Protein AF-A0A7S3AIC4-F1 (afdb_monomer_lite)

pLDDT: mean 80.28, std 20.57, range [30.5, 98.56]

InterPro domains:
  IPR011990 Tetratricopeptide-like helical domain superfamily [SSF48452] (26-297)
  IPR019734 Tetratricopeptide repeat [SM00028] (20-53)
  IPR019734 Tetratricopeptide repeat [SM00028] (268-301)

Radius of gyration: 34.9 Å; chains: 1; bounding box: 96×59×117 Å

Sequence (376 aa):
AAAARVQAIQRGRLVRAEAYEFLSKRGREANAAGNYREAYSCFRRCHDLQGKIEMRISAANMLFKLDEILAAALDYHAILSEETGLSDKAKEVVTRKLDEAKTQLSQQDLESFTGLTTTEGEAGEEDDESSDVEEMSFLAARVAAGSFSSLPAAKMESEESVESVADTVVTVLLEKAAVAAESGEADVQSAPDLQTDLDLESNLEEEAATRLQALQRGRKSRLGVDELKYQMADYYAKLQEGHTADEDGLFEAAYQAFAQAFIVSERREARALMANMLLKLQRYTEAVEIYEILISAPGKLSDESLAMVQQNLAEAQARKAQAEYDAATINSLTTTTKQDMSHKSGFELGLDSFKDLLCCASNRNTEKRYTNPALV

Organism: NCBI:txid156174

Structure (mmCIF, N/CA/C/O backbone):
data_AF-A0A7S3AIC4-F1
#
_entry.id   AF-A0A7S3AIC4-F1
#
loop_
_atom_site.group_PDB
_atom_site.id
_atom_site.type_symbol
_atom_site.label_atom_id
_atom_site.label_alt_id
_atom_site.label_comp_id
_atom_site.label_asym_id
_atom_site.label_entity_id
_atom_site.label_seq_id
_atom_site.pdbx_PDB_ins_code
_atom_site.Cartn_x
_atom_site.Cartn_y
_atom_site.Cartn_z
_atom_site.occupancy
_atom_site.B_iso_or_equiv
_atom_site.auth_seq_id
_atom_site.auth_comp_id
_atom_site.auth_asym_id
_atom_site.auth_atom_id
_atom_site.pdbx_PDB_model_num
ATOM 1 N N . ALA A 1 1 ? 23.030 25.504 26.333 1.00 89.12 1 ALA A N 1
ATOM 2 C CA . ALA A 1 1 ? 22.041 25.137 25.292 1.00 89.12 1 ALA A CA 1
ATOM 3 C C . ALA A 1 1 ? 22.572 24.084 24.307 1.00 89.12 1 ALA A C 1
ATOM 5 O O . ALA A 1 1 ? 22.016 22.994 24.268 1.00 89.12 1 ALA A O 1
ATOM 6 N N . ALA A 1 2 ? 23.655 24.343 23.558 1.00 90.06 2 ALA A N 1
ATOM 7 C CA . ALA A 1 2 ? 24.176 23.399 22.553 1.00 90.06 2 ALA A CA 1
ATOM 8 C C . ALA A 1 2 ? 24.540 22.008 23.119 1.00 90.06 2 ALA A C 1
ATOM 10 O O . ALA A 1 2 ? 24.088 20.999 22.587 1.00 90.06 2 ALA A O 1
ATOM 11 N N . ALA A 1 3 ? 25.261 21.945 24.246 1.00 92.94 3 ALA A N 1
ATOM 12 C CA . ALA A 1 3 ? 25.607 20.677 24.902 1.00 92.94 3 ALA A CA 1
ATOM 13 C C . ALA A 1 3 ? 24.371 19.855 25.321 1.00 92.94 3 ALA A C 1
ATOM 15 O O . ALA A 1 3 ? 24.336 18.645 25.119 1.00 92.94 3 ALA A O 1
ATOM 16 N N . ALA A 1 4 ? 23.321 20.515 25.825 1.00 91.81 4 ALA A N 1
ATOM 17 C CA . ALA A 1 4 ? 22.063 19.856 26.182 1.00 91.81 4 ALA A CA 1
ATOM 18 C C . ALA A 1 4 ? 21.346 19.279 24.948 1.00 91.81 4 ALA A C 1
ATOM 20 O O . ALA A 1 4 ? 20.820 18.170 25.003 1.00 91.81 4 ALA A O 1
ATOM 21 N N . ARG A 1 5 ? 21.383 19.984 23.805 1.00 93.00 5 ARG A N 1
ATOM 22 C CA . ARG A 1 5 ? 20.830 19.486 22.534 1.00 93.00 5 ARG A CA 1
ATOM 23 C C . ARG A 1 5 ? 21.586 18.252 22.034 1.00 93.00 5 ARG A C 1
ATOM 25 O O . ARG A 1 5 ? 20.955 17.289 21.612 1.00 93.00 5 ARG A O 1
ATOM 32 N N . VAL A 1 6 ? 22.918 18.252 22.124 1.00 93.81 6 VAL A N 1
ATOM 33 C CA . VAL A 1 6 ? 23.745 17.088 21.761 1.00 93.81 6 VAL A CA 1
ATOM 34 C C . VAL A 1 6 ? 23.432 15.890 22.662 1.00 93.81 6 VAL A C 1
ATOM 36 O O . VAL A 1 6 ? 23.192 14.798 22.150 1.00 93.81 6 VAL A O 1
ATOM 39 N N . GLN A 1 7 ? 23.345 16.092 23.981 1.00 93.94 7 GLN A N 1
ATOM 40 C CA . GLN A 1 7 ? 22.981 15.029 24.925 1.00 93.94 7 GLN A CA 1
ATOM 41 C C . GLN A 1 7 ? 21.574 14.468 24.665 1.00 93.94 7 GLN A C 1
ATOM 43 O O . GLN A 1 7 ? 21.384 13.254 24.710 1.00 93.94 7 GLN A O 1
ATOM 48 N N . ALA A 1 8 ? 20.592 15.317 24.347 1.00 88.56 8 ALA A N 1
ATOM 49 C CA . ALA A 1 8 ? 19.241 14.871 24.003 1.00 88.56 8 ALA A CA 1
ATOM 50 C C . ALA A 1 8 ? 19.223 14.016 22.724 1.00 88.56 8 ALA A C 1
ATOM 52 O O . ALA A 1 8 ? 18.592 12.960 22.696 1.00 88.56 8 ALA A O 1
ATOM 53 N N . ILE A 1 9 ? 19.972 14.417 21.690 1.00 89.69 9 ILE A N 1
ATOM 54 C CA . ILE A 1 9 ? 20.117 13.638 20.450 1.00 89.69 9 ILE A CA 1
ATOM 55 C C . ILE A 1 9 ? 20.783 12.285 20.731 1.00 89.69 9 ILE A C 1
ATOM 57 O O . ILE A 1 9 ? 20.331 11.264 20.215 1.00 89.69 9 ILE A O 1
ATOM 61 N N . GLN A 1 10 ? 21.830 12.255 21.560 1.00 93.56 10 GLN A N 1
ATOM 62 C CA . GLN A 1 10 ? 22.513 11.015 21.944 1.00 93.56 10 GLN A CA 1
ATOM 63 C C . GLN A 1 10 ? 21.587 10.067 22.713 1.00 93.56 10 GLN A C 1
ATOM 65 O O . GLN A 1 10 ? 21.507 8.891 22.365 1.00 93.56 10 GLN A O 1
ATOM 70 N N . ARG A 1 11 ? 20.819 10.576 23.686 1.00 90.88 11 ARG A N 1
ATOM 71 C CA . ARG A 1 11 ? 19.808 9.780 24.403 1.00 90.88 11 ARG A CA 1
ATOM 72 C C . ARG A 1 11 ? 18.742 9.236 23.455 1.00 90.88 11 ARG A C 1
ATOM 74 O O . ARG A 1 11 ? 18.440 8.052 23.502 1.00 90.88 11 ARG A O 1
ATOM 81 N N . GLY A 1 12 ? 18.236 10.060 22.537 1.00 89.69 12 GLY A N 1
ATOM 82 C CA . GLY A 1 12 ? 17.269 9.618 21.530 1.00 89.69 12 GLY A CA 1
ATOM 83 C C . GLY A 1 12 ? 17.826 8.581 20.545 1.00 89.69 12 GLY A C 1
ATOM 84 O O . GLY A 1 12 ? 17.067 7.794 19.985 1.00 89.69 12 GLY A O 1
ATOM 85 N N . ARG A 1 13 ? 19.144 8.551 20.308 1.00 90.75 13 ARG A N 1
ATOM 86 C CA . ARG A 1 13 ? 19.796 7.476 19.540 1.00 90.75 13 ARG A CA 1
ATOM 87 C C . ARG A 1 13 ? 19.901 6.186 20.351 1.00 90.75 13 ARG A C 1
ATOM 89 O O . ARG A 1 13 ? 19.590 5.133 19.808 1.00 90.75 13 ARG A O 1
ATOM 96 N N . LEU A 1 14 ? 20.280 6.279 21.626 1.00 92.44 14 LEU A N 1
ATOM 97 C CA . LEU A 1 14 ? 20.392 5.122 22.517 1.00 92.44 14 LEU A CA 1
ATOM 98 C C . LEU A 1 14 ? 19.039 4.418 22.696 1.00 92.44 14 LEU A C 1
ATOM 100 O O . LEU A 1 14 ? 18.939 3.225 22.440 1.00 92.44 14 LEU A O 1
ATOM 104 N N . VAL A 1 15 ? 17.981 5.177 22.997 1.00 91.81 15 VAL A N 1
ATOM 105 C CA . VAL A 1 15 ? 16.621 4.631 23.164 1.00 91.81 15 VAL A CA 1
ATOM 106 C C . VAL A 1 15 ? 16.133 3.934 21.889 1.00 91.81 15 VAL A C 1
ATOM 108 O O . VAL A 1 15 ? 15.524 2.871 21.957 1.00 91.81 15 VAL A O 1
ATOM 111 N N . ARG A 1 16 ? 16.430 4.490 20.705 1.00 91.31 16 ARG A N 1
ATOM 112 C CA . ARG A 1 16 ? 16.086 3.843 19.427 1.00 91.31 16 ARG A CA 1
ATOM 113 C C . ARG A 1 16 ? 16.875 2.558 19.181 1.00 91.31 16 ARG A C 1
ATOM 115 O O . ARG A 1 16 ? 16.323 1.623 18.607 1.00 91.31 16 ARG A O 1
ATOM 122 N N . ALA A 1 17 ? 18.140 2.504 19.593 1.00 94.38 17 ALA A N 1
ATOM 123 C CA . ALA A 1 17 ? 18.955 1.298 19.481 1.00 94.38 17 ALA A CA 1
ATOM 124 C C . ALA A 1 17 ? 18.434 0.183 20.403 1.00 94.38 17 ALA A C 1
ATOM 126 O O . ALA A 1 17 ? 18.205 -0.928 19.932 1.00 94.38 17 ALA A O 1
ATOM 127 N N . GLU A 1 18 ? 18.147 0.501 21.666 1.00 94.62 18 GLU A N 1
ATOM 128 C CA . GLU A 1 18 ? 17.574 -0.444 22.635 1.00 94.62 18 GLU A CA 1
ATOM 129 C C . GLU A 1 18 ? 16.197 -0.958 22.183 1.00 94.62 18 GLU A C 1
ATOM 131 O O . GLU A 1 18 ? 15.936 -2.162 22.207 1.00 94.62 18 GLU A O 1
ATOM 136 N N . ALA A 1 19 ? 15.329 -0.064 21.688 1.00 92.69 19 ALA A N 1
ATOM 137 C CA . ALA A 1 19 ? 14.025 -0.442 21.143 1.00 92.69 19 ALA A CA 1
ATOM 138 C C . ALA A 1 19 ? 14.154 -1.370 19.926 1.00 92.69 19 ALA A C 1
ATOM 140 O O . ALA A 1 19 ? 13.415 -2.349 19.816 1.00 92.69 19 ALA A O 1
ATOM 141 N N . TYR A 1 20 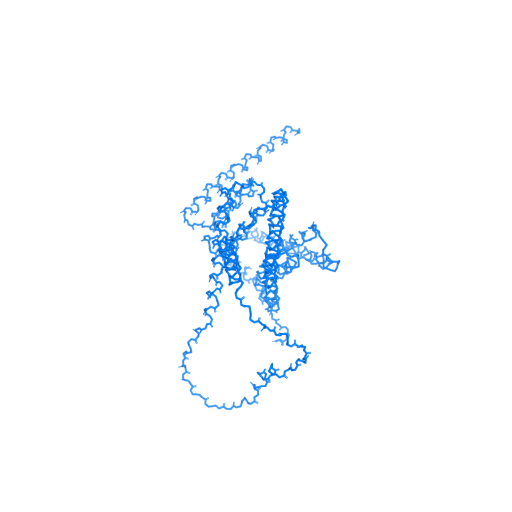? 15.106 -1.093 19.029 1.00 97.12 20 TYR A N 1
ATOM 142 C CA . TYR A 1 20 ? 15.377 -1.948 17.877 1.00 97.12 20 TYR A CA 1
ATOM 143 C C . TYR A 1 20 ? 15.837 -3.347 18.301 1.00 97.12 20 TYR A C 1
ATOM 145 O O . TYR A 1 20 ? 15.330 -4.333 17.770 1.00 97.12 20 TYR A O 1
ATOM 153 N N . GLU A 1 21 ? 16.771 -3.456 19.250 1.00 97.38 21 GLU A N 1
ATOM 154 C CA . GLU A 1 21 ? 17.259 -4.755 19.728 1.00 97.38 21 GLU A CA 1
ATOM 155 C C . GLU A 1 21 ? 16.144 -5.574 20.379 1.00 97.38 21 GLU A C 1
ATOM 157 O O . GLU A 1 21 ? 15.979 -6.756 20.061 1.00 97.38 21 GLU A O 1
ATOM 162 N N . PHE A 1 22 ? 15.335 -4.933 21.227 1.00 97.19 22 PHE A N 1
ATOM 163 C CA . PHE A 1 22 ? 14.181 -5.561 21.861 1.00 97.19 22 PHE A CA 1
ATOM 164 C C . PHE A 1 22 ? 13.174 -6.083 20.826 1.00 97.19 22 PHE A C 1
ATOM 166 O O . PHE A 1 22 ? 12.808 -7.259 20.859 1.00 97.19 22 PHE A O 1
ATOM 173 N N . LEU A 1 23 ? 12.762 -5.237 19.875 1.00 96.81 23 LEU A N 1
ATOM 174 C CA . LEU A 1 23 ? 11.803 -5.609 18.830 1.00 96.81 23 LEU A CA 1
ATOM 175 C C . LEU A 1 23 ? 12.365 -6.681 17.891 1.00 96.81 23 LEU A C 1
ATOM 177 O O . LEU A 1 23 ? 11.653 -7.618 17.541 1.00 96.81 23 LEU A O 1
ATOM 181 N N . SER A 1 24 ? 13.645 -6.604 17.525 1.00 98.25 24 SER A N 1
ATOM 182 C CA . SER A 1 24 ? 14.289 -7.588 16.647 1.00 98.25 24 SER A CA 1
ATOM 183 C C . SER A 1 24 ? 14.403 -8.958 17.319 1.00 98.25 24 SER A C 1
ATOM 185 O O . SER A 1 24 ? 14.234 -9.995 16.672 1.00 98.25 24 SER A O 1
ATOM 187 N N . LYS A 1 25 ? 14.682 -8.991 18.628 1.00 98.19 25 LYS A N 1
ATOM 188 C CA . LYS A 1 25 ? 14.662 -10.227 19.417 1.00 98.19 25 LYS A CA 1
ATOM 189 C C . LYS A 1 25 ? 13.246 -10.804 19.485 1.00 98.19 25 LYS A C 1
ATOM 191 O O . LYS A 1 25 ? 13.051 -11.947 19.081 1.00 98.19 25 LYS A O 1
ATOM 196 N N . ARG A 1 26 ? 12.263 -9.992 19.887 1.00 97.25 26 ARG A N 1
ATOM 197 C CA . ARG A 1 26 ? 10.857 -10.406 19.997 1.00 97.25 26 ARG A CA 1
ATOM 198 C C . ARG A 1 26 ? 10.279 -10.885 18.664 1.00 97.25 26 ARG A C 1
ATOM 200 O O . ARG A 1 26 ? 9.614 -11.909 18.629 1.00 97.25 26 ARG A O 1
ATOM 207 N N . GLY A 1 27 ? 10.575 -10.200 17.558 1.00 97.88 27 GLY A N 1
ATOM 208 C CA . GLY A 1 27 ? 10.126 -10.599 16.222 1.00 97.88 27 GLY A CA 1
ATOM 209 C C . GLY A 1 27 ? 10.683 -11.957 15.790 1.00 97.88 27 GLY A C 1
ATOM 210 O O . GLY A 1 27 ? 9.964 -12.766 15.205 1.00 97.88 27 GLY A O 1
ATOM 211 N N . ARG A 1 28 ? 11.944 -12.256 16.133 1.00 98.50 28 ARG A N 1
ATOM 212 C CA . ARG A 1 28 ? 12.546 -13.578 15.892 1.00 98.50 28 ARG A CA 1
ATOM 213 C C . ARG A 1 28 ? 11.916 -14.668 16.756 1.00 98.50 28 ARG A C 1
ATOM 215 O O . ARG A 1 28 ? 11.631 -15.740 16.231 1.00 98.50 28 ARG A O 1
ATOM 222 N N . GLU A 1 29 ? 11.670 -14.390 18.034 1.00 98.12 29 GLU A N 1
ATOM 223 C CA . GLU A 1 29 ? 10.983 -15.312 18.951 1.00 98.12 29 GLU A CA 1
ATOM 224 C C . GLU A 1 29 ? 9.546 -15.597 18.484 1.00 98.12 29 GLU A C 1
ATOM 226 O O . GLU A 1 29 ? 9.154 -16.758 18.390 1.00 98.12 29 GLU A O 1
ATOM 231 N N . ALA A 1 30 ? 8.795 -14.565 18.088 1.00 97.75 30 ALA A N 1
ATOM 232 C CA . ALA A 1 30 ? 7.443 -14.700 17.550 1.00 97.75 30 ALA A CA 1
ATOM 233 C C . ALA A 1 30 ? 7.412 -15.515 16.244 1.00 97.75 30 ALA A C 1
ATOM 235 O O . ALA A 1 30 ? 6.584 -16.412 16.101 1.00 97.75 30 ALA A O 1
ATOM 236 N N . ASN A 1 31 ? 8.348 -15.272 15.316 1.00 98.31 31 ASN A N 1
ATOM 237 C CA . ASN A 1 31 ? 8.464 -16.050 14.076 1.00 98.31 31 ASN A CA 1
ATOM 238 C C . ASN A 1 31 ? 8.792 -17.526 14.362 1.00 98.31 31 ASN A C 1
ATOM 240 O O . ASN A 1 31 ? 8.223 -18.413 13.729 1.00 98.31 31 ASN A O 1
ATOM 244 N N . ALA A 1 32 ? 9.676 -17.797 15.329 1.00 98.19 32 ALA A N 1
ATOM 245 C CA . ALA A 1 32 ? 9.999 -19.160 15.752 1.00 98.19 32 ALA A CA 1
ATOM 246 C C . ALA A 1 32 ? 8.800 -19.871 16.405 1.00 98.19 32 ALA A C 1
ATOM 248 O O . ALA A 1 32 ? 8.635 -21.072 16.222 1.00 98.19 32 ALA A O 1
ATOM 249 N N . ALA A 1 33 ? 7.945 -19.129 17.112 1.00 97.69 33 ALA A N 1
ATOM 250 C CA . ALA A 1 33 ? 6.714 -19.637 17.714 1.00 97.69 33 ALA A CA 1
ATOM 251 C C . ALA A 1 33 ? 5.539 -19.776 16.723 1.00 97.69 33 ALA A C 1
ATOM 253 O O . ALA A 1 33 ? 4.453 -20.180 17.127 1.00 97.69 33 ALA A O 1
ATOM 254 N N . GLY A 1 34 ? 5.718 -19.415 15.447 1.00 96.81 34 GLY A N 1
ATOM 255 C CA . GLY A 1 34 ? 4.641 -19.414 14.451 1.00 96.81 34 GLY A CA 1
ATOM 256 C C . GLY A 1 34 ? 3.663 -18.238 14.569 1.00 96.81 34 GLY A C 1
ATOM 257 O O . GLY A 1 34 ? 2.692 -18.175 13.823 1.00 96.81 34 GLY A O 1
ATOM 258 N N . ASN A 1 35 ? 3.913 -17.271 15.460 1.00 97.62 35 ASN A N 1
ATOM 259 C CA . ASN A 1 35 ? 3.094 -16.066 15.584 1.00 97.62 35 ASN A CA 1
ATOM 260 C C . ASN A 1 35 ? 3.510 -15.016 14.537 1.00 97.62 35 ASN A C 1
ATOM 262 O O . ASN A 1 35 ? 4.149 -14.004 14.845 1.00 97.62 35 ASN A O 1
ATOM 266 N N . TYR A 1 36 ? 3.176 -15.277 13.271 1.00 97.69 36 TYR A N 1
ATOM 267 C CA . TYR A 1 36 ? 3.640 -14.470 12.138 1.00 97.69 36 TYR A CA 1
ATOM 268 C C . TYR A 1 36 ? 3.109 -13.032 12.154 1.00 97.69 36 TYR A C 1
ATOM 270 O O . TYR A 1 36 ? 3.831 -12.120 11.758 1.00 97.69 36 TYR A O 1
ATOM 278 N N . ARG A 1 37 ? 1.908 -12.788 12.693 1.00 96.00 37 ARG A N 1
ATOM 279 C CA . ARG A 1 37 ? 1.340 -11.432 12.802 1.00 96.00 37 ARG A CA 1
ATOM 280 C C . ARG A 1 37 ? 2.100 -10.564 13.806 1.00 96.00 37 ARG A C 1
ATOM 282 O O . ARG A 1 37 ? 2.398 -9.402 13.524 1.00 96.00 37 ARG A O 1
ATOM 289 N N . GLU A 1 38 ? 2.483 -11.124 14.952 1.00 96.19 38 GLU A N 1
ATOM 290 C CA . GLU A 1 38 ? 3.342 -10.418 15.909 1.00 96.19 38 GLU A CA 1
ATOM 291 C C . GLU A 1 38 ? 4.755 -10.206 15.351 1.00 96.19 38 GLU A C 1
ATOM 293 O O . GLU A 1 38 ? 5.320 -9.115 15.488 1.00 96.19 38 GLU A O 1
ATOM 298 N N . ALA A 1 39 ? 5.309 -11.219 14.679 1.00 98.25 39 ALA A N 1
ATOM 299 C CA . ALA A 1 39 ? 6.606 -11.116 14.023 1.00 98.25 39 ALA A CA 1
ATOM 300 C C . ALA A 1 39 ? 6.618 -10.004 12.961 1.00 98.25 39 ALA A C 1
ATOM 302 O O . ALA A 1 39 ? 7.526 -9.171 12.969 1.00 98.25 39 ALA A O 1
ATOM 303 N N . TYR A 1 40 ? 5.581 -9.935 12.118 1.00 97.81 40 TYR A N 1
ATOM 304 C CA . TYR A 1 40 ? 5.374 -8.871 11.135 1.00 97.81 40 TYR A CA 1
ATOM 305 C C . TYR A 1 40 ? 5.412 -7.491 11.798 1.00 97.81 40 TYR A C 1
ATOM 307 O O . TYR A 1 40 ? 6.236 -6.649 11.434 1.00 97.81 40 TYR A O 1
ATOM 315 N N . SER A 1 41 ? 4.591 -7.280 12.836 1.00 95.12 41 SER A N 1
ATOM 316 C CA . SER A 1 41 ? 4.543 -5.998 13.548 1.00 95.12 41 SER A CA 1
ATOM 317 C C . SER A 1 41 ? 5.892 -5.618 14.163 1.00 95.12 41 SER A C 1
ATOM 319 O O . SER A 1 41 ? 6.228 -4.432 14.201 1.00 95.12 41 SER A O 1
ATOM 321 N N . CYS A 1 42 ? 6.654 -6.584 14.681 1.00 97.62 42 CYS A N 1
ATOM 322 C CA . CYS A 1 42 ? 7.970 -6.319 15.256 1.00 97.62 42 CYS A CA 1
ATOM 323 C C . CYS A 1 42 ? 8.979 -5.920 14.174 1.00 97.62 42 CYS A C 1
ATOM 325 O O . CYS A 1 42 ? 9.659 -4.904 14.321 1.00 97.62 42 CYS A O 1
ATOM 327 N N . PHE A 1 43 ? 9.052 -6.676 13.074 1.00 98.44 43 PHE A N 1
ATOM 328 C CA . PHE A 1 43 ? 9.987 -6.402 11.984 1.00 98.44 43 PHE A CA 1
ATOM 329 C C . PHE A 1 43 ? 9.676 -5.094 11.258 1.00 98.44 43 PHE A C 1
ATOM 331 O O . PHE A 1 43 ? 10.603 -4.329 10.985 1.00 98.44 43 PHE A O 1
ATOM 338 N N . ARG A 1 44 ? 8.396 -4.773 11.037 1.00 97.62 44 ARG A N 1
ATOM 339 C CA . ARG A 1 44 ? 8.006 -3.491 10.439 1.00 97.62 44 ARG A CA 1
ATOM 340 C C . ARG A 1 44 ? 8.464 -2.312 11.300 1.00 97.62 44 ARG A C 1
ATOM 342 O O . ARG A 1 44 ? 9.152 -1.429 10.805 1.00 97.62 44 ARG A O 1
ATOM 349 N N . ARG A 1 45 ? 8.227 -2.362 12.616 1.00 96.06 45 ARG A N 1
ATOM 350 C CA . ARG A 1 45 ? 8.712 -1.322 13.543 1.00 96.06 45 ARG A CA 1
ATOM 351 C C . ARG A 1 45 ? 10.239 -1.242 13.600 1.00 96.06 45 ARG A C 1
ATOM 353 O O . ARG A 1 45 ? 10.786 -0.151 13.726 1.00 96.06 45 ARG A O 1
ATOM 360 N N . CYS A 1 46 ? 10.950 -2.369 13.509 1.00 97.94 46 CYS A N 1
ATOM 361 C CA . CYS A 1 46 ? 12.412 -2.361 13.401 1.00 97.94 46 CYS A CA 1
ATOM 362 C C . CYS A 1 46 ? 12.888 -1.625 12.142 1.00 97.94 46 CYS A C 1
ATOM 364 O O . CYS A 1 46 ? 13.854 -0.861 12.223 1.00 97.94 46 CYS A O 1
ATOM 366 N N . HIS A 1 47 ? 12.220 -1.845 11.005 1.00 96.56 47 HIS A N 1
ATOM 367 C CA . HIS A 1 47 ? 12.482 -1.106 9.776 1.00 96.56 47 HIS A CA 1
ATOM 368 C C . HIS A 1 47 ? 12.206 0.390 9.971 1.00 96.56 47 HIS A C 1
ATOM 370 O O . HIS A 1 47 ? 13.099 1.190 9.730 1.00 96.56 47 HIS A O 1
ATOM 376 N N . ASP A 1 48 ? 11.057 0.777 10.525 1.00 94.38 48 ASP A N 1
ATOM 377 C CA . ASP A 1 48 ? 10.712 2.193 10.726 1.00 94.38 48 ASP A CA 1
ATOM 378 C C . ASP A 1 48 ? 11.699 2.924 11.663 1.00 94.38 48 ASP A C 1
ATOM 380 O O . ASP A 1 48 ? 11.959 4.118 11.517 1.00 94.38 48 ASP A O 1
ATOM 384 N N . LEU A 1 49 ? 12.298 2.208 12.624 1.00 94.25 49 LEU A N 1
ATOM 385 C CA . LEU A 1 49 ? 13.269 2.774 13.566 1.00 94.25 49 LEU A CA 1
ATOM 386 C C . LEU A 1 49 ? 14.664 3.011 12.971 1.00 94.25 49 LEU A C 1
ATOM 388 O O . LEU A 1 49 ? 15.338 3.959 13.389 1.00 94.25 49 LEU A O 1
ATOM 392 N N . GLN A 1 50 ? 15.135 2.130 12.081 1.00 95.75 50 GLN A N 1
ATOM 393 C CA . GLN A 1 50 ? 16.528 2.134 11.600 1.00 95.75 50 GLN A CA 1
ATOM 394 C C . GLN A 1 50 ? 16.690 2.206 10.077 1.00 95.75 50 GLN A C 1
ATOM 396 O O . GLN A 1 50 ? 17.817 2.381 9.620 1.00 95.75 50 GLN A O 1
ATOM 401 N N . GLY A 1 51 ? 15.618 2.063 9.300 1.00 94.38 51 GLY A N 1
ATOM 402 C CA . GLY A 1 51 ? 15.654 1.981 7.837 1.00 94.38 51 GLY A CA 1
ATOM 403 C C . GLY A 1 51 ? 16.436 0.774 7.313 1.00 94.38 51 GLY A C 1
ATOM 404 O O . GLY A 1 51 ? 17.052 0.853 6.258 1.00 94.38 51 GLY A O 1
ATOM 405 N N . LYS A 1 52 ? 16.509 -0.321 8.086 1.00 95.19 52 LYS A N 1
ATOM 406 C CA . LYS A 1 52 ? 17.258 -1.523 7.693 1.00 95.19 52 LYS A CA 1
ATOM 407 C C . LYS A 1 52 ? 16.415 -2.432 6.817 1.00 95.19 52 LYS A C 1
ATOM 409 O O . LYS A 1 52 ? 15.436 -3.011 7.301 1.00 95.19 52 LYS A O 1
ATOM 414 N N . ILE A 1 53 ? 16.845 -2.615 5.575 1.00 95.69 53 ILE A N 1
ATOM 415 C CA . ILE A 1 53 ? 16.102 -3.373 4.571 1.00 95.69 53 ILE A CA 1
ATOM 416 C C . ILE A 1 53 ? 15.843 -4.824 4.956 1.00 95.69 53 ILE A C 1
ATOM 418 O O . ILE A 1 53 ? 14.783 -5.375 4.673 1.00 95.69 53 ILE A O 1
ATOM 422 N N . GLU A 1 54 ? 16.764 -5.449 5.687 1.00 96.31 54 GLU A N 1
ATOM 423 C CA . GLU A 1 54 ? 16.630 -6.841 6.108 1.00 96.31 54 GLU A CA 1
ATOM 424 C C . GLU A 1 54 ? 15.402 -7.042 7.005 1.00 96.31 54 GLU A C 1
ATOM 426 O O . GLU A 1 54 ? 14.786 -8.112 7.000 1.00 96.31 54 GLU A O 1
ATOM 431 N N . MET A 1 55 ? 15.019 -6.008 7.761 1.00 97.62 55 MET A N 1
ATOM 432 C CA . MET A 1 55 ? 13.816 -6.032 8.588 1.00 97.62 55 MET A CA 1
ATOM 433 C C . MET A 1 55 ? 12.551 -5.896 7.736 1.00 97.62 55 MET A C 1
ATOM 435 O O . MET A 1 55 ? 11.577 -6.589 8.010 1.00 97.62 55 MET A O 1
ATOM 439 N N . ARG A 1 56 ? 12.573 -5.091 6.665 1.00 97.44 56 ARG A N 1
ATOM 440 C CA . ARG A 1 56 ? 11.448 -4.981 5.723 1.00 97.44 56 ARG A CA 1
ATOM 441 C C . ARG A 1 56 ? 11.230 -6.282 4.954 1.00 97.44 56 ARG A C 1
ATOM 443 O O . ARG A 1 56 ? 10.118 -6.792 4.940 1.00 97.44 56 ARG A O 1
ATOM 450 N N . ILE A 1 57 ? 12.304 -6.899 4.450 1.00 97.62 57 ILE A N 1
ATOM 451 C CA . ILE A 1 57 ? 12.254 -8.235 3.827 1.00 97.62 57 ILE A CA 1
ATOM 452 C C . ILE A 1 57 ? 11.679 -9.265 4.812 1.00 97.62 57 ILE A C 1
ATOM 454 O O . ILE A 1 57 ? 10.848 -10.096 4.446 1.00 97.62 57 ILE A O 1
ATOM 458 N N . SER A 1 58 ? 12.101 -9.213 6.080 1.00 98.19 58 SER A N 1
ATOM 459 C CA . SER A 1 58 ? 11.579 -10.111 7.117 1.00 98.19 58 SER A CA 1
ATOM 460 C C . SER A 1 58 ? 10.091 -9.883 7.392 1.00 98.19 58 SER A C 1
ATOM 462 O O . SER A 1 58 ? 9.375 -10.859 7.590 1.00 98.19 58 SER A O 1
ATOM 464 N N . ALA A 1 59 ? 9.617 -8.633 7.372 1.00 98.25 59 ALA A N 1
ATOM 465 C CA . ALA A 1 59 ? 8.200 -8.301 7.502 1.00 98.25 59 ALA A CA 1
ATOM 466 C C . ALA A 1 59 ? 7.387 -8.834 6.307 1.00 98.25 59 ALA A C 1
ATOM 468 O O . ALA A 1 59 ? 6.426 -9.568 6.524 1.00 98.25 59 ALA A O 1
ATOM 469 N N . ALA A 1 60 ? 7.826 -8.584 5.071 1.00 98.12 60 ALA A N 1
ATOM 470 C CA . ALA A 1 60 ? 7.186 -9.110 3.861 1.00 98.12 60 ALA A CA 1
ATOM 471 C C . ALA A 1 60 ? 7.088 -10.649 3.875 1.00 98.12 60 ALA A C 1
ATOM 473 O O . ALA A 1 60 ? 6.040 -11.224 3.587 1.00 98.12 60 ALA A O 1
ATOM 474 N N . ASN A 1 61 ? 8.141 -11.333 4.339 1.00 98.44 61 ASN A N 1
ATOM 475 C CA . ASN A 1 61 ? 8.114 -12.785 4.533 1.00 98.44 61 ASN A CA 1
ATOM 476 C C . ASN A 1 61 ? 7.057 -13.245 5.550 1.00 98.44 61 ASN A C 1
ATOM 478 O O . ASN A 1 61 ? 6.584 -14.374 5.450 1.00 98.44 61 ASN A O 1
ATOM 482 N N . MET A 1 62 ? 6.721 -12.437 6.561 1.00 98.56 62 MET A N 1
ATOM 483 C CA . MET A 1 62 ? 5.667 -12.794 7.517 1.00 98.56 62 MET A CA 1
ATOM 484 C C . MET A 1 62 ? 4.274 -12.632 6.908 1.00 98.56 62 MET A C 1
ATOM 486 O O . MET A 1 62 ? 3.432 -13.478 7.184 1.00 98.56 62 MET A O 1
ATOM 490 N N . LEU A 1 63 ? 4.053 -11.624 6.054 1.00 97.81 63 LEU A N 1
ATOM 491 C CA . LEU A 1 63 ? 2.809 -11.490 5.279 1.00 97.81 63 LEU A CA 1
ATOM 492 C C . LEU A 1 63 ? 2.588 -12.718 4.393 1.00 97.81 63 LEU A C 1
ATOM 494 O O . LEU A 1 63 ? 1.521 -13.319 4.423 1.00 97.81 63 LEU A O 1
ATOM 498 N N . PHE A 1 64 ? 3.644 -13.164 3.708 1.00 97.94 64 PHE A N 1
ATOM 499 C CA . PHE A 1 64 ? 3.599 -14.375 2.892 1.00 97.94 64 PHE A CA 1
ATOM 500 C C . PHE A 1 64 ? 3.204 -15.612 3.716 1.00 97.94 64 PHE A C 1
ATOM 502 O O . PHE A 1 64 ? 2.387 -16.418 3.295 1.00 97.94 64 PHE A O 1
ATOM 509 N N . LYS A 1 65 ? 3.752 -15.763 4.930 1.00 98.00 65 LYS A N 1
ATOM 510 C CA . LYS A 1 65 ? 3.404 -16.878 5.832 1.00 98.00 65 LYS A CA 1
ATOM 511 C C . LYS A 1 65 ? 2.004 -16.782 6.448 1.00 98.00 65 LYS A C 1
ATOM 513 O O . LYS A 1 65 ? 1.520 -17.783 6.966 1.00 98.00 65 LYS A O 1
ATOM 518 N N . LEU A 1 66 ? 1.399 -15.597 6.459 1.00 97.12 66 LEU A N 1
ATOM 519 C CA . LEU A 1 66 ? 0.020 -15.371 6.903 1.00 97.12 66 LEU A CA 1
ATOM 520 C C . LEU A 1 66 ? -1.004 -15.630 5.792 1.00 97.12 66 LEU A C 1
ATOM 522 O O . LEU A 1 66 ? -2.186 -15.416 6.033 1.00 97.12 66 LEU A O 1
ATOM 526 N N . ASP A 1 67 ? -0.554 -16.056 4.608 1.00 96.25 67 ASP A N 1
ATOM 527 C CA . ASP A 1 67 ? -1.372 -16.172 3.397 1.00 96.25 67 ASP A CA 1
ATOM 528 C C . ASP A 1 67 ? -1.944 -14.823 2.911 1.00 96.25 67 ASP A C 1
ATOM 530 O O . ASP A 1 67 ? -2.849 -14.750 2.087 1.00 96.25 67 ASP A O 1
ATOM 534 N N . GLU A 1 68 ? -1.366 -13.706 3.370 1.00 94.81 68 GLU A N 1
ATOM 535 C CA . GLU A 1 68 ? -1.658 -12.361 2.867 1.00 94.81 68 GLU A CA 1
ATOM 536 C C . GLU A 1 68 ? -0.811 -12.108 1.595 1.00 94.81 68 GLU A C 1
ATOM 538 O O . GLU A 1 68 ? 0.001 -11.178 1.531 1.00 94.81 68 GLU A O 1
ATOM 543 N N . ILE A 1 69 ? -0.951 -12.990 0.591 1.00 97.25 69 ILE A N 1
ATOM 544 C CA . ILE A 1 69 ? -0.027 -13.119 -0.555 1.00 97.25 69 ILE A CA 1
ATOM 545 C C . ILE A 1 69 ? 0.070 -11.830 -1.369 1.00 97.25 69 ILE A C 1
ATOM 547 O O . ILE A 1 69 ? 1.172 -11.401 -1.722 1.00 97.25 69 ILE A O 1
ATOM 551 N N . LEU A 1 70 ? -1.066 -11.166 -1.607 1.00 92.44 70 LEU A N 1
ATOM 552 C CA . LEU A 1 70 ? -1.094 -9.881 -2.299 1.00 92.44 70 LEU A CA 1
ATOM 553 C C . LEU A 1 70 ? -0.254 -8.841 -1.548 1.00 92.44 70 LEU A C 1
ATOM 555 O O . LEU A 1 70 ? 0.641 -8.240 -2.133 1.00 92.44 70 LEU A O 1
ATOM 559 N N . ALA A 1 71 ? -0.477 -8.673 -0.242 1.00 93.69 71 ALA A N 1
ATOM 560 C CA . ALA A 1 71 ? 0.268 -7.710 0.570 1.00 93.69 71 ALA A CA 1
ATOM 561 C C . ALA A 1 71 ? 1.777 -8.012 0.587 1.00 93.69 71 ALA A C 1
ATOM 563 O O . ALA A 1 71 ? 2.595 -7.092 0.519 1.00 93.69 71 ALA A O 1
ATOM 564 N N . ALA A 1 72 ? 2.156 -9.294 0.617 1.00 97.69 72 ALA A N 1
ATOM 565 C CA . ALA A 1 72 ? 3.550 -9.710 0.518 1.00 97.69 72 ALA A CA 1
ATOM 566 C C . ALA A 1 72 ? 4.176 -9.328 -0.834 1.00 97.69 72 ALA A C 1
ATOM 568 O O . ALA A 1 72 ? 5.263 -8.747 -0.862 1.00 97.69 72 ALA A O 1
ATOM 569 N N . ALA A 1 73 ? 3.486 -9.602 -1.948 1.00 96.19 73 ALA A N 1
ATOM 570 C CA . ALA A 1 73 ? 3.947 -9.256 -3.294 1.00 96.19 73 ALA A CA 1
ATOM 571 C C . ALA A 1 73 ? 4.184 -7.745 -3.448 1.00 96.19 73 ALA A C 1
ATOM 573 O O . ALA A 1 73 ? 5.193 -7.330 -4.021 1.00 96.19 73 ALA A O 1
ATOM 574 N N . LEU A 1 74 ? 3.302 -6.923 -2.875 1.00 92.44 74 LEU A N 1
ATOM 575 C CA . LEU A 1 74 ? 3.453 -5.468 -2.865 1.00 92.44 74 LEU A CA 1
ATOM 576 C C . LEU A 1 74 ? 4.684 -5.003 -2.113 1.00 92.44 74 LEU A C 1
ATOM 578 O O . LEU A 1 74 ? 5.431 -4.172 -2.626 1.00 92.44 74 LEU A O 1
ATOM 582 N N . ASP A 1 75 ? 4.902 -5.524 -0.906 1.00 96.69 75 ASP A N 1
ATOM 583 C CA . ASP A 1 75 ? 6.041 -5.092 -0.100 1.00 96.69 75 ASP A CA 1
ATOM 584 C C . ASP A 1 75 ? 7.355 -5.559 -0.756 1.00 96.69 75 ASP A C 1
ATOM 586 O O . ASP A 1 75 ? 8.313 -4.792 -0.792 1.00 96.69 75 ASP A O 1
ATOM 590 N N . TYR A 1 76 ? 7.397 -6.741 -1.395 1.00 98.19 76 TYR A N 1
ATOM 591 C CA . TYR A 1 76 ? 8.551 -7.160 -2.208 1.00 98.19 76 TYR A CA 1
ATOM 592 C C . TYR A 1 76 ? 8.790 -6.259 -3.423 1.00 98.19 76 TYR A C 1
ATOM 594 O O . TYR A 1 76 ? 9.935 -5.894 -3.692 1.00 98.19 76 TYR A O 1
ATOM 602 N N . HIS A 1 77 ? 7.736 -5.879 -4.148 1.00 96.75 77 HIS A N 1
ATOM 603 C CA . HIS A 1 77 ? 7.858 -4.958 -5.275 1.00 96.75 77 HIS A CA 1
ATOM 604 C C . HIS A 1 77 ? 8.387 -3.590 -4.820 1.00 96.75 77 HIS A C 1
ATOM 606 O O . HIS A 1 77 ? 9.332 -3.069 -5.410 1.00 96.75 77 HIS A O 1
ATOM 612 N N . ALA A 1 78 ? 7.849 -3.054 -3.721 1.00 95.12 78 ALA A N 1
ATOM 613 C CA . ALA A 1 78 ? 8.287 -1.787 -3.142 1.00 95.12 78 ALA A CA 1
ATOM 614 C C . ALA A 1 78 ? 9.750 -1.833 -2.659 1.00 95.12 78 ALA A C 1
ATOM 616 O O . ALA A 1 78 ? 10.505 -0.887 -2.863 1.00 95.12 78 ALA A O 1
ATOM 617 N N . ILE A 1 79 ? 10.188 -2.957 -2.079 1.00 96.88 79 ILE A N 1
ATOM 618 C CA . ILE A 1 79 ? 11.596 -3.189 -1.720 1.00 96.88 79 ILE A CA 1
ATOM 619 C C . ILE A 1 79 ? 12.509 -3.120 -2.956 1.00 96.88 79 ILE A C 1
ATOM 621 O O . ILE A 1 79 ? 13.602 -2.558 -2.883 1.00 96.88 79 ILE A O 1
ATOM 625 N N . LEU A 1 80 ? 12.085 -3.690 -4.089 1.00 96.75 80 LEU A N 1
ATOM 626 C CA . LEU A 1 80 ? 12.871 -3.683 -5.328 1.00 96.75 80 LEU A CA 1
ATOM 627 C C . LEU A 1 80 ? 12.890 -2.311 -6.019 1.00 96.75 80 LEU A C 1
ATOM 629 O O . LEU A 1 80 ? 13.884 -1.996 -6.677 1.00 96.75 80 LEU A O 1
ATOM 633 N N . SER A 1 81 ? 11.827 -1.511 -5.887 1.00 92.88 81 SER A N 1
ATOM 634 C CA . SER A 1 81 ? 11.702 -0.209 -6.553 1.00 92.88 81 SER A CA 1
ATOM 635 C C . SER A 1 81 ? 12.327 0.950 -5.771 1.00 92.88 81 SER A C 1
ATOM 637 O O . SER A 1 81 ? 12.943 1.828 -6.377 1.00 92.88 81 SER A O 1
ATOM 639 N N . GLU A 1 82 ? 12.192 0.973 -4.443 1.00 89.50 82 GLU A N 1
ATOM 640 C CA . GLU A 1 82 ? 12.547 2.139 -3.623 1.00 89.50 82 GLU A CA 1
ATOM 641 C C . GLU A 1 82 ? 14.018 2.161 -3.191 1.00 89.50 82 GLU A C 1
ATOM 643 O O . GLU A 1 82 ? 14.597 3.232 -2.996 1.00 89.50 82 GLU A O 1
ATOM 648 N N . GLU A 1 83 ? 14.646 1.000 -3.001 1.00 75.88 83 GLU A N 1
ATOM 649 C CA . GLU A 1 83 ? 15.856 0.942 -2.184 1.00 75.88 83 GLU A CA 1
ATOM 650 C C . GLU A 1 83 ? 17.159 0.808 -2.980 1.00 75.88 83 GLU A C 1
ATOM 652 O O . GLU A 1 83 ? 17.646 -0.269 -3.345 1.00 75.88 83 GLU A O 1
ATOM 657 N N . THR A 1 84 ? 17.811 1.960 -3.159 1.00 79.44 84 THR A N 1
ATOM 658 C CA . THR A 1 84 ? 19.208 2.047 -3.583 1.00 79.44 84 THR A CA 1
ATOM 659 C C . THR A 1 84 ? 20.115 1.530 -2.464 1.00 79.44 84 THR A C 1
ATOM 661 O O . THR A 1 84 ? 20.443 2.259 -1.531 1.00 79.44 84 THR A O 1
ATOM 664 N N . GLY A 1 85 ? 20.521 0.263 -2.532 1.00 86.94 85 GLY A N 1
ATOM 665 C CA . GLY A 1 85 ? 21.446 -0.310 -1.546 1.00 86.94 85 GLY A CA 1
ATOM 666 C C . GLY A 1 85 ? 21.258 -1.789 -1.239 1.00 86.94 85 GLY A C 1
ATOM 667 O O . GLY A 1 85 ? 22.051 -2.338 -0.475 1.00 86.94 85 GLY A O 1
ATOM 668 N N . LEU A 1 86 ? 20.262 -2.461 -1.830 1.00 94.81 86 LEU A N 1
ATOM 669 C CA . LEU A 1 86 ? 20.169 -3.911 -1.689 1.00 94.81 86 LEU A CA 1
ATOM 670 C C . LEU A 1 86 ? 21.425 -4.583 -2.251 1.00 94.81 86 LEU A C 1
ATOM 672 O O . LEU A 1 86 ? 21.795 -4.367 -3.408 1.00 94.81 86 LEU A O 1
ATOM 676 N N . SER A 1 87 ? 22.027 -5.456 -1.441 1.00 95.62 87 SER A N 1
ATOM 677 C CA . SER A 1 87 ? 23.032 -6.401 -1.932 1.00 95.62 87 SER A CA 1
ATOM 678 C C . SER A 1 87 ? 22.439 -7.283 -3.036 1.00 95.62 87 SER A C 1
ATOM 680 O O . SER A 1 87 ? 21.255 -7.618 -2.981 1.00 95.62 87 SER A O 1
ATOM 682 N N . ASP A 1 88 ? 23.254 -7.711 -4.000 1.00 95.94 88 ASP A N 1
ATOM 683 C CA . ASP A 1 88 ? 22.784 -8.547 -5.117 1.00 95.94 88 ASP A CA 1
ATOM 684 C C . ASP A 1 88 ? 22.108 -9.832 -4.626 1.00 95.94 88 ASP A C 1
ATOM 686 O O . ASP A 1 88 ? 21.049 -10.215 -5.117 1.00 95.94 88 ASP A O 1
ATOM 690 N N . LYS A 1 89 ? 22.643 -10.421 -3.552 1.00 96.50 89 LYS A N 1
ATOM 691 C CA . LYS A 1 89 ? 22.040 -11.576 -2.882 1.00 96.50 89 LYS A CA 1
ATOM 692 C C . LYS A 1 89 ? 20.659 -11.264 -2.295 1.00 96.50 89 LYS A C 1
ATOM 694 O O . LYS A 1 89 ? 19.766 -12.103 -2.353 1.00 96.50 89 LYS A O 1
ATOM 699 N N . ALA A 1 90 ? 20.470 -10.083 -1.704 1.00 96.25 90 ALA A N 1
ATOM 700 C CA . ALA A 1 90 ? 19.163 -9.678 -1.189 1.00 96.25 90 ALA A CA 1
ATOM 701 C C . ALA A 1 90 ? 18.165 -9.452 -2.332 1.00 96.25 90 ALA A C 1
ATOM 703 O O . ALA A 1 90 ? 17.031 -9.907 -2.221 1.00 96.25 90 ALA A O 1
ATOM 704 N N . LYS A 1 91 ? 18.592 -8.827 -3.440 1.00 96.75 91 LYS A N 1
ATOM 705 C CA . LYS A 1 91 ? 17.753 -8.666 -4.638 1.00 96.75 91 LYS A CA 1
ATOM 706 C C . LYS A 1 91 ? 17.309 -10.015 -5.184 1.00 96.75 91 LYS A C 1
ATOM 708 O O . LYS A 1 91 ? 16.121 -10.212 -5.372 1.00 96.75 91 LYS A O 1
ATOM 713 N N . GLU A 1 92 ? 18.234 -10.958 -5.352 1.00 97.25 92 GLU A N 1
ATOM 714 C CA . GLU A 1 92 ? 17.926 -12.314 -5.823 1.00 97.25 92 GLU A CA 1
ATOM 715 C C . GLU A 1 92 ? 16.882 -13.005 -4.931 1.00 97.25 92 GLU A C 1
ATOM 717 O O . GLU A 1 92 ? 15.909 -13.575 -5.424 1.00 97.25 92 GLU A O 1
ATOM 722 N N . VAL A 1 93 ? 17.040 -12.910 -3.605 1.00 97.31 93 VAL A N 1
ATOM 723 C CA . VAL A 1 93 ? 16.080 -13.483 -2.652 1.00 97.31 93 VAL A CA 1
ATOM 724 C C . VAL A 1 93 ? 14.707 -12.817 -2.760 1.00 97.31 93 VAL A C 1
ATOM 726 O O . VAL A 1 93 ? 13.705 -13.530 -2.749 1.00 97.31 93 VAL A O 1
ATOM 729 N N . VAL A 1 94 ? 14.648 -11.486 -2.854 1.00 98.00 94 VAL A N 1
ATOM 730 C CA . VAL A 1 94 ? 13.383 -10.741 -2.944 1.00 98.00 94 VAL A CA 1
ATOM 731 C C . VAL A 1 94 ? 12.688 -10.996 -4.279 1.00 98.00 94 VAL A C 1
ATOM 733 O O . VAL A 1 94 ? 11.494 -11.269 -4.275 1.00 98.00 94 VAL A O 1
ATOM 736 N N . THR A 1 95 ? 13.416 -10.996 -5.397 1.00 97.88 95 THR A N 1
ATOM 737 C CA . THR A 1 95 ? 12.868 -11.324 -6.722 1.00 97.88 95 THR A CA 1
ATOM 738 C C . THR A 1 95 ? 12.288 -12.732 -6.735 1.00 97.88 95 THR A C 1
ATOM 740 O O . THR A 1 95 ? 11.125 -12.907 -7.078 1.00 97.88 95 THR A O 1
ATOM 743 N N . ARG A 1 96 ? 13.038 -13.729 -6.244 1.00 98.38 96 ARG A N 1
ATOM 744 C CA . ARG A 1 96 ? 12.530 -15.104 -6.142 1.00 98.38 96 ARG A CA 1
ATOM 745 C C . ARG A 1 96 ? 11.262 -15.184 -5.287 1.00 98.38 96 ARG A C 1
ATOM 747 O O . ARG A 1 96 ? 10.330 -15.898 -5.636 1.00 98.38 96 ARG A O 1
ATOM 754 N N . LYS A 1 97 ? 11.214 -14.462 -4.164 1.00 98.19 97 LYS A N 1
ATOM 755 C CA . LYS A 1 97 ? 10.041 -14.436 -3.277 1.00 98.19 97 LYS A CA 1
ATOM 756 C C . LYS A 1 97 ? 8.834 -13.734 -3.897 1.00 98.19 97 LYS A C 1
ATOM 758 O O . LYS A 1 97 ? 7.708 -14.173 -3.683 1.00 98.19 97 LYS A O 1
ATOM 763 N N . LEU A 1 98 ? 9.068 -12.689 -4.683 1.00 97.94 98 LEU A N 1
ATOM 764 C CA . LEU A 1 98 ? 8.035 -12.034 -5.472 1.00 97.94 98 LEU A CA 1
ATOM 765 C C . LEU A 1 98 ? 7.455 -12.989 -6.524 1.00 97.94 98 LEU A C 1
ATOM 767 O O . LEU A 1 98 ? 6.238 -13.061 -6.660 1.00 97.94 98 LEU A O 1
ATOM 771 N N . ASP A 1 99 ? 8.297 -13.753 -7.219 1.00 97.50 99 ASP A N 1
ATOM 772 C CA . ASP A 1 99 ? 7.846 -14.740 -8.208 1.00 97.50 99 ASP A CA 1
ATOM 773 C C . ASP A 1 99 ? 7.045 -15.882 -7.554 1.00 97.50 99 ASP A C 1
ATOM 775 O O . ASP A 1 99 ? 6.007 -16.295 -8.077 1.00 97.50 99 ASP A O 1
ATOM 779 N N . GLU A 1 100 ? 7.465 -16.345 -6.369 1.00 97.88 100 GLU A N 1
ATOM 780 C CA . GLU A 1 100 ? 6.700 -17.300 -5.551 1.00 97.88 100 GLU A CA 1
ATOM 781 C C . GLU A 1 100 ? 5.307 -16.741 -5.190 1.00 97.88 100 GLU A C 1
ATOM 783 O O . GLU A 1 100 ? 4.306 -17.438 -5.359 1.00 97.88 100 GLU A O 1
ATOM 788 N N . ALA A 1 101 ? 5.219 -15.475 -4.762 1.00 97.06 101 ALA A N 1
ATOM 789 C CA . ALA A 1 101 ? 3.946 -14.825 -4.425 1.00 97.06 101 ALA A CA 1
ATOM 790 C C . ALA A 1 101 ? 3.031 -14.646 -5.642 1.00 97.06 101 ALA A C 1
ATOM 792 O O . ALA A 1 101 ? 1.840 -14.932 -5.566 1.00 97.06 101 ALA A O 1
ATOM 793 N N . LYS A 1 102 ? 3.584 -14.246 -6.792 1.00 95.38 102 LYS A N 1
ATOM 794 C CA . LYS A 1 102 ? 2.832 -14.147 -8.055 1.00 95.38 102 LYS A CA 1
ATOM 795 C C . LYS A 1 102 ? 2.276 -15.498 -8.504 1.00 95.38 102 LYS A C 1
ATOM 797 O O . LYS A 1 102 ? 1.141 -15.575 -8.973 1.00 95.38 102 LYS A O 1
ATOM 802 N N . THR A 1 103 ? 3.064 -16.559 -8.335 1.00 95.69 103 THR A N 1
ATOM 803 C CA . THR A 1 103 ? 2.633 -17.925 -8.658 1.00 95.69 103 THR A CA 1
ATOM 804 C C . THR A 1 103 ? 1.465 -18.353 -7.767 1.00 95.69 103 THR A C 1
ATOM 806 O O . THR A 1 103 ? 0.491 -18.899 -8.275 1.00 95.69 103 THR A O 1
ATOM 809 N N . GLN A 1 104 ? 1.523 -18.060 -6.462 1.00 96.81 104 GLN A N 1
ATOM 810 C CA . GLN A 1 104 ? 0.431 -18.367 -5.530 1.00 96.81 104 GLN A CA 1
ATOM 811 C C . GLN A 1 104 ? -0.838 -17.551 -5.797 1.00 96.81 104 GLN A C 1
ATOM 813 O O . GLN A 1 104 ? -1.923 -18.121 -5.766 1.00 96.81 104 GLN A O 1
ATOM 818 N N . LEU A 1 105 ? -0.721 -16.260 -6.130 1.00 93.81 105 LEU A N 1
ATOM 819 C CA . LEU A 1 105 ? -1.876 -15.445 -6.534 1.00 93.81 105 LEU A CA 1
ATOM 820 C C . LEU A 1 105 ? -2.584 -16.045 -7.751 1.00 93.81 105 LEU A C 1
ATOM 822 O O . LEU A 1 105 ? -3.794 -16.229 -7.733 1.00 93.81 105 LEU A O 1
ATOM 826 N N . SER A 1 106 ? -1.811 -16.450 -8.763 1.00 91.81 106 SER A N 1
ATOM 827 C CA . SER A 1 106 ? -2.370 -17.086 -9.962 1.00 91.81 106 SER A CA 1
ATOM 828 C C . SER A 1 106 ? -3.121 -18.383 -9.623 1.00 91.81 106 SER A C 1
ATOM 830 O O . SER A 1 106 ? -4.143 -18.682 -10.231 1.00 91.81 106 SER A O 1
ATOM 832 N N . GLN A 1 107 ? -2.632 -19.160 -8.648 1.00 92.88 107 GLN A N 1
ATOM 833 C CA . GLN A 1 107 ? -3.301 -20.381 -8.185 1.00 92.88 107 GLN A CA 1
ATOM 834 C C . GLN A 1 107 ? -4.605 -20.081 -7.431 1.00 92.88 107 GLN A C 1
ATOM 836 O O . GLN A 1 107 ? -5.610 -20.731 -7.708 1.00 92.88 107 GLN A O 1
ATOM 841 N N . GLN A 1 108 ? -4.614 -19.077 -6.545 1.00 90.62 108 GLN A N 1
ATOM 842 C CA . GLN A 1 108 ? -5.825 -18.645 -5.832 1.00 90.62 108 GLN A CA 1
ATOM 843 C C . GLN A 1 108 ? -6.914 -18.153 -6.800 1.00 90.62 108 GLN A C 1
ATOM 845 O O . GLN A 1 108 ? -8.085 -18.501 -6.636 1.00 90.62 108 GLN A O 1
ATOM 850 N N . ASP A 1 109 ? -6.535 -17.427 -7.856 1.00 85.50 109 ASP A N 1
ATOM 851 C CA . ASP A 1 109 ? -7.476 -16.971 -8.885 1.00 85.50 109 ASP A CA 1
ATOM 852 C C . ASP A 1 109 ? -8.119 -18.160 -9.631 1.00 85.50 109 ASP A C 1
ATOM 854 O O . ASP A 1 109 ? -9.334 -18.189 -9.835 1.00 85.50 109 ASP A O 1
ATOM 858 N N . LEU A 1 110 ? -7.336 -19.193 -9.967 1.00 82.31 110 LEU A N 1
ATOM 859 C CA . LEU A 1 110 ? -7.823 -20.429 -10.602 1.00 82.31 110 LEU A CA 1
ATOM 860 C C . LEU A 1 110 ? -8.779 -21.236 -9.702 1.00 82.31 110 LEU A C 1
ATOM 862 O O . LEU A 1 110 ? -9.786 -21.770 -10.180 1.00 82.31 110 LEU A O 1
ATOM 866 N N . GLU A 1 111 ? -8.490 -21.328 -8.404 1.00 83.50 111 GLU A N 1
ATOM 867 C CA . GLU A 1 111 ? -9.357 -22.010 -7.434 1.00 83.50 111 GLU A CA 1
ATOM 868 C C . GLU A 1 111 ? -10.677 -21.255 -7.229 1.00 83.50 111 GLU A C 1
ATOM 870 O O . GLU A 1 111 ? -11.748 -21.866 -7.245 1.00 83.50 111 GLU A O 1
ATOM 875 N N . SER A 1 112 ? -10.623 -19.921 -7.136 1.00 80.06 112 SER A N 1
ATOM 876 C CA . SER A 1 112 ? -11.828 -19.090 -7.018 1.00 80.06 112 SER A CA 1
ATOM 877 C C . SER A 1 112 ? -12.746 -19.208 -8.243 1.00 80.06 112 SER A C 1
ATOM 879 O O . SER A 1 112 ? -13.969 -19.206 -8.103 1.00 80.06 112 SER A O 1
ATOM 881 N N . PHE A 1 113 ? -12.170 -19.397 -9.436 1.00 73.94 113 PHE A N 1
ATOM 882 C CA . PHE A 1 113 ? -12.924 -19.582 -10.674 1.00 73.94 113 PHE A CA 1
ATOM 883 C C . PHE A 1 113 ? -13.589 -20.966 -10.771 1.00 73.94 113 PHE A C 1
ATOM 885 O O . PHE A 1 113 ? -14.718 -21.089 -11.245 1.00 73.94 113 PHE A O 1
ATOM 892 N N . THR A 1 114 ? -12.913 -22.027 -10.321 1.00 76.88 114 THR A N 1
ATOM 893 C CA . THR A 1 114 ? -13.414 -23.411 -10.450 1.00 76.88 114 THR A CA 1
ATOM 894 C C . THR A 1 114 ? -14.428 -23.801 -9.370 1.00 76.88 114 THR A C 1
ATOM 896 O O . THR A 1 114 ? -15.303 -24.631 -9.630 1.00 76.88 114 THR A O 1
ATOM 899 N N . GLY A 1 115 ? -14.390 -23.157 -8.199 1.00 66.88 115 GLY A N 1
ATOM 900 C CA . GLY A 1 115 ? -15.306 -23.417 -7.081 1.00 66.88 115 GLY A CA 1
ATOM 901 C C . GLY A 1 115 ? -16.779 -23.048 -7.317 1.00 66.88 115 GLY A C 1
ATOM 902 O O . GLY A 1 115 ? -17.627 -23.433 -6.518 1.00 66.88 115 GLY A O 1
ATOM 903 N N . LEU A 1 116 ? -17.118 -22.348 -8.408 1.00 59.41 116 LEU A N 1
ATOM 904 C CA . LEU A 1 116 ? -18.480 -21.849 -8.656 1.00 59.41 116 LEU A CA 1
ATOM 905 C C . LEU A 1 116 ? -19.383 -22.793 -9.482 1.00 59.41 116 LEU A C 1
ATOM 907 O O . LEU A 1 116 ? -20.513 -22.427 -9.791 1.00 59.41 116 LEU A O 1
ATOM 911 N N . THR A 1 117 ? -18.924 -23.991 -9.869 1.00 52.12 117 THR A N 1
ATOM 912 C CA . THR A 1 117 ? -19.650 -24.842 -10.850 1.00 52.12 117 THR A CA 1
ATOM 913 C C . THR A 1 117 ? -20.181 -26.178 -10.326 1.00 52.12 117 THR A C 1
ATOM 915 O O . THR A 1 117 ? -20.678 -26.982 -11.109 1.00 52.12 117 THR A O 1
ATOM 918 N N . THR A 1 118 ? -20.155 -26.420 -9.013 1.00 54.62 118 THR A N 1
ATOM 919 C CA . THR A 1 118 ? -20.723 -27.645 -8.414 1.00 54.62 118 THR A CA 1
ATOM 920 C C . THR A 1 118 ? -21.762 -27.335 -7.341 1.00 54.62 118 THR A C 1
ATOM 922 O O . THR A 1 118 ? -21.694 -27.814 -6.216 1.00 54.62 118 THR A O 1
ATOM 925 N N . THR A 1 119 ? -22.792 -26.563 -7.691 1.00 55.28 119 THR A N 1
ATOM 926 C CA . THR A 1 119 ? -24.100 -26.789 -7.069 1.00 55.28 119 THR A CA 1
ATOM 927 C C . THR A 1 119 ? -24.700 -28.026 -7.728 1.00 55.28 119 THR A C 1
ATOM 929 O O . THR A 1 119 ? -25.460 -27.944 -8.693 1.00 55.28 119 THR A O 1
ATOM 932 N N . GLU A 1 120 ? -24.297 -29.203 -7.241 1.00 55.50 120 GLU A N 1
ATOM 933 C CA . GLU A 1 120 ? -25.087 -30.413 -7.434 1.00 55.50 120 GLU A CA 1
ATOM 934 C C . GLU A 1 120 ? -26.479 -30.109 -6.883 1.00 55.50 120 GLU A C 1
ATOM 936 O O . GLU A 1 120 ? -26.667 -29.912 -5.684 1.00 55.50 120 GLU A O 1
ATOM 941 N N . GLY A 1 121 ? -27.437 -29.966 -7.798 1.00 48.97 121 GLY A N 1
ATOM 942 C CA . GLY A 1 121 ? -28.840 -29.885 -7.456 1.00 48.97 121 GLY A CA 1
ATOM 943 C C . GLY A 1 121 ? -29.217 -31.153 -6.710 1.00 48.97 121 GLY A C 1
ATOM 944 O O . GLY A 1 121 ? -29.384 -32.209 -7.319 1.00 48.97 121 GLY A O 1
ATOM 945 N N . GLU A 1 122 ? -29.366 -31.035 -5.393 1.00 55.28 122 GLU A N 1
ATOM 946 C CA . GLU A 1 122 ? -30.275 -31.893 -4.654 1.00 55.28 122 GLU A CA 1
ATOM 947 C C . GLU A 1 122 ? -31.648 -31.715 -5.300 1.00 55.28 122 GLU A C 1
ATOM 949 O O . GLU A 1 122 ? -32.298 -30.675 -5.183 1.00 55.28 122 GLU A O 1
ATOM 954 N N . ALA A 1 123 ? -32.037 -32.732 -6.065 1.00 51.91 123 ALA A N 1
ATOM 955 C CA . ALA A 1 123 ? -33.380 -32.926 -6.562 1.00 51.91 123 ALA A CA 1
ATOM 956 C C . ALA A 1 123 ? -34.316 -33.101 -5.356 1.00 51.91 123 ALA A C 1
ATOM 958 O O . ALA A 1 123 ? -34.588 -34.213 -4.911 1.00 51.91 123 ALA A O 1
ATOM 959 N N . GLY A 1 124 ? -34.749 -31.972 -4.797 1.00 55.50 124 GLY A N 1
ATOM 960 C CA . GLY A 1 124 ? -35.923 -31.869 -3.948 1.00 55.50 124 GLY A CA 1
ATOM 961 C C . GLY A 1 124 ? -37.154 -31.952 -4.835 1.00 55.50 124 GLY A C 1
ATOM 962 O O . GLY A 1 124 ? -37.554 -30.977 -5.464 1.00 55.50 124 GLY A O 1
ATOM 963 N N . GLU A 1 125 ? -37.679 -33.164 -4.930 1.00 61.31 125 GLU A N 1
ATOM 964 C CA . GLU A 1 125 ? -38.972 -33.519 -5.494 1.00 61.31 125 GLU A CA 1
ATOM 965 C C . GLU A 1 125 ? -40.065 -32.904 -4.599 1.00 61.31 125 GLU A C 1
ATOM 967 O O . GLU A 1 125 ? -40.407 -33.465 -3.562 1.00 61.31 125 GLU A O 1
ATOM 972 N N . GLU A 1 126 ? -40.580 -31.726 -4.955 1.00 55.84 126 GLU A N 1
ATOM 973 C CA . GLU A 1 126 ? -41.854 -31.231 -4.425 1.00 55.84 126 GLU A CA 1
ATOM 974 C C . GLU A 1 126 ? -42.750 -30.818 -5.594 1.00 55.84 126 GLU A C 1
ATOM 976 O O . GLU A 1 126 ? -42.566 -29.787 -6.246 1.00 55.84 126 GLU A O 1
ATOM 981 N N . ASP A 1 127 ? -43.698 -31.712 -5.869 1.00 59.09 127 ASP A N 1
ATOM 982 C CA . ASP A 1 127 ? -44.926 -31.450 -6.598 1.00 59.09 127 ASP A CA 1
ATOM 983 C C . ASP A 1 127 ? -45.658 -30.265 -5.952 1.00 59.09 127 ASP A C 1
ATOM 985 O O . ASP A 1 127 ? -46.097 -30.372 -4.808 1.00 59.09 127 ASP A O 1
ATOM 989 N N . ASP A 1 128 ? -45.872 -29.173 -6.686 1.00 52.78 128 ASP A N 1
ATOM 990 C CA . ASP A 1 128 ? -47.134 -28.452 -6.533 1.00 52.78 128 ASP A CA 1
ATOM 991 C C . ASP A 1 128 ? -47.520 -27.704 -7.813 1.00 52.78 128 ASP A C 1
ATOM 993 O O . ASP A 1 128 ? -46.838 -26.805 -8.315 1.00 52.78 128 ASP A O 1
ATOM 997 N N . GLU A 1 129 ? -48.650 -28.137 -8.361 1.00 51.22 129 GLU A N 1
ATOM 998 C CA . GLU A 1 129 ? -49.366 -27.496 -9.446 1.00 51.22 129 GLU A CA 1
ATOM 999 C C . GLU A 1 129 ? -49.946 -26.168 -8.942 1.00 51.22 129 GLU A C 1
ATOM 1001 O O . GLU A 1 129 ? -50.726 -26.150 -7.994 1.00 51.22 129 GLU A O 1
ATOM 1006 N N . SER A 1 130 ? -49.662 -25.056 -9.625 1.00 46.59 130 SER A N 1
ATOM 1007 C CA . SER A 1 130 ? -50.686 -24.201 -10.255 1.00 46.59 130 SER A CA 1
ATOM 1008 C C . SER A 1 130 ? -50.292 -22.724 -10.390 1.00 46.59 130 SER A C 1
ATOM 1010 O O . SER A 1 130 ? -49.790 -22.074 -9.480 1.00 46.59 130 SER A O 1
ATOM 1012 N N . SER A 1 131 ? -50.709 -22.194 -11.541 1.00 49.25 131 SER A N 1
ATOM 1013 C CA . SER A 1 131 ? -51.068 -20.803 -11.843 1.00 49.25 131 SER A CA 1
ATOM 1014 C C . SER A 1 131 ? -49.960 -19.767 -12.101 1.00 49.25 131 SER A C 1
ATOM 1016 O O . SER A 1 131 ? -49.223 -19.335 -11.224 1.00 49.25 131 SER A O 1
ATOM 1018 N N . ASP A 1 132 ? -49.978 -19.317 -13.359 1.00 53.03 132 ASP A N 1
ATOM 1019 C CA . ASP A 1 132 ? -49.873 -17.921 -13.788 1.00 53.03 132 ASP A CA 1
ATOM 1020 C C . ASP A 1 132 ? -48.557 -17.172 -13.559 1.00 53.03 132 ASP A C 1
ATOM 1022 O O . ASP A 1 132 ? -48.484 -16.278 -12.723 1.00 53.03 132 ASP A O 1
ATOM 1026 N N . VAL A 1 133 ? -47.568 -17.403 -14.436 1.00 45.66 133 VAL A N 1
ATOM 1027 C CA . VAL A 1 133 ? -46.586 -16.355 -14.786 1.00 45.66 133 VAL A CA 1
ATOM 1028 C C . VAL A 1 133 ? -46.155 -16.445 -16.264 1.00 45.66 133 VAL A C 1
ATOM 1030 O O . VAL A 1 133 ? -45.012 -16.754 -16.600 1.00 45.66 133 VAL A O 1
ATOM 1033 N N . GLU A 1 134 ? -47.075 -16.138 -17.180 1.00 50.75 134 GLU A N 1
ATOM 1034 C CA . GLU A 1 134 ? -46.758 -15.749 -18.566 1.00 50.75 134 GLU A CA 1
ATOM 1035 C C . GLU A 1 134 ? -46.206 -14.305 -18.601 1.00 50.75 134 GLU A C 1
ATOM 1037 O O . GLU A 1 134 ? -46.861 -13.419 -19.129 1.00 50.75 134 GLU A O 1
ATOM 1042 N N . GLU A 1 135 ? -45.024 -14.008 -18.033 1.00 50.72 135 GLU A N 1
ATOM 1043 C CA . GLU A 1 135 ? -44.388 -12.694 -18.298 1.00 50.72 135 GLU A CA 1
ATOM 1044 C C . GLU A 1 135 ? -4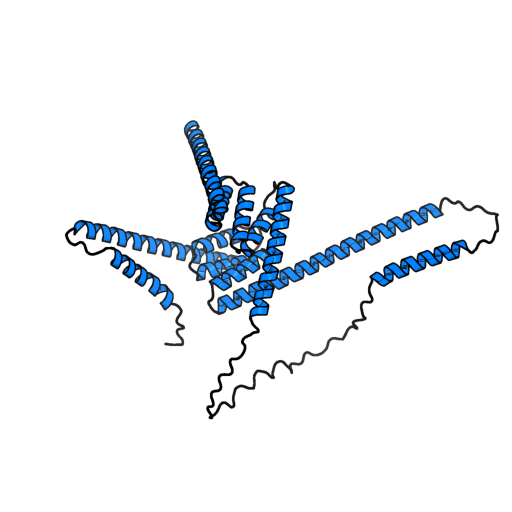2.892 -12.547 -17.952 1.00 50.72 135 GLU A C 1
ATOM 1046 O O . GLU A 1 135 ? -42.467 -11.491 -17.510 1.00 50.72 135 GLU A O 1
ATOM 1051 N N . MET A 1 136 ? -42.029 -13.549 -18.171 1.00 44.94 136 MET A N 1
ATOM 1052 C CA . MET A 1 136 ? -40.567 -13.350 -18.019 1.00 44.94 136 MET A CA 1
ATOM 1053 C C . MET A 1 136 ? -39.725 -14.120 -19.055 1.00 44.94 136 MET A C 1
ATOM 1055 O O . MET A 1 136 ? -38.736 -14.762 -18.719 1.00 44.94 136 MET A O 1
ATOM 1059 N N . SER A 1 137 ? -40.076 -14.050 -20.348 1.00 43.81 137 SER A N 1
ATOM 1060 C CA . SER A 1 137 ? -39.247 -14.637 -21.427 1.00 43.81 137 SER A CA 1
ATOM 1061 C C . SER A 1 137 ? -38.797 -13.651 -22.518 1.00 43.81 137 SER A C 1
ATOM 1063 O O . SER A 1 137 ? -38.340 -14.078 -23.580 1.00 43.81 137 SER A O 1
ATOM 1065 N N . PHE A 1 138 ? -38.882 -12.335 -22.288 1.00 37.03 138 PHE A N 1
ATOM 1066 C CA . PHE A 1 138 ? -38.612 -11.334 -23.336 1.00 37.03 138 PHE A CA 1
ATOM 1067 C C . PHE A 1 138 ? -37.249 -10.616 -23.266 1.00 37.03 138 PHE A C 1
ATOM 1069 O O . PHE A 1 138 ? -36.962 -9.784 -24.126 1.00 37.03 138 PHE A O 1
ATOM 1076 N N . LEU A 1 139 ? -36.364 -10.949 -22.313 1.00 37.78 139 LEU A N 1
ATOM 1077 C CA . LEU A 1 139 ? -35.043 -10.298 -22.182 1.00 37.78 139 LEU A CA 1
ATOM 1078 C C . LEU A 1 139 ? -33.834 -11.142 -22.623 1.00 37.78 139 LEU A C 1
ATOM 1080 O O . LEU A 1 139 ? -32.761 -10.582 -22.824 1.00 37.78 139 LEU A O 1
ATOM 1084 N N . ALA A 1 140 ? -33.995 -12.438 -22.905 1.00 39.88 140 ALA A N 1
ATOM 1085 C CA . ALA A 1 140 ? -32.892 -13.281 -23.394 1.00 39.88 140 ALA A CA 1
ATOM 1086 C C . ALA A 1 140 ? -32.719 -13.277 -24.932 1.00 39.88 140 ALA A C 1
ATOM 1088 O O . ALA A 1 140 ? -31.718 -13.769 -25.444 1.00 39.88 140 ALA A O 1
ATOM 1089 N N . ALA A 1 141 ? -33.652 -12.685 -25.691 1.00 38.62 141 ALA A N 1
ATOM 1090 C CA . ALA A 1 141 ? -33.654 -12.732 -27.161 1.00 38.62 141 ALA A CA 1
ATOM 1091 C C . ALA A 1 141 ? -33.212 -11.426 -27.859 1.00 38.62 141 ALA A C 1
ATOM 1093 O O . ALA A 1 141 ? -33.206 -11.359 -29.088 1.00 38.62 141 ALA A O 1
ATOM 1094 N N . ARG A 1 142 ? -32.814 -10.378 -27.116 1.00 36.78 142 ARG A N 1
ATOM 1095 C CA . ARG A 1 142 ? -32.493 -9.052 -27.695 1.00 36.78 142 ARG A CA 1
ATOM 1096 C C . ARG A 1 142 ? -30.996 -8.737 -27.840 1.00 36.78 142 ARG A C 1
ATOM 1098 O O . ARG A 1 142 ? -30.655 -7.699 -28.396 1.00 36.78 142 ARG A O 1
ATOM 1105 N N . VAL A 1 143 ? -30.103 -9.649 -27.448 1.00 39.16 143 VAL A N 1
ATOM 1106 C CA . VAL A 1 143 ? -28.644 -9.522 -27.683 1.00 39.16 143 VAL A CA 1
ATOM 1107 C C . VAL A 1 143 ? -28.200 -10.198 -28.996 1.00 39.16 143 VAL A C 1
ATOM 1109 O O . VAL A 1 143 ? -27.117 -9.924 -29.498 1.00 39.16 143 VAL A O 1
ATOM 1112 N N . ALA A 1 144 ? -29.059 -10.999 -29.638 1.00 39.69 144 ALA A N 1
ATOM 1113 C CA . ALA A 1 144 ? -28.693 -11.769 -30.833 1.00 39.69 144 ALA A CA 1
ATOM 1114 C C . ALA A 1 144 ? -29.055 -11.124 -32.194 1.00 39.69 144 ALA A C 1
ATOM 1116 O O . ALA A 1 144 ? -28.765 -11.710 -33.233 1.00 39.69 144 ALA A O 1
ATOM 1117 N N . ALA A 1 145 ? -29.675 -9.935 -32.238 1.00 38.03 145 ALA A N 1
ATOM 1118 C CA . ALA A 1 145 ? -30.204 -9.365 -33.492 1.00 38.03 145 ALA A CA 1
ATOM 1119 C C . ALA A 1 145 ? -29.972 -7.847 -33.666 1.00 38.03 145 ALA A C 1
ATOM 1121 O O . ALA A 1 145 ? -30.831 -7.130 -34.177 1.00 38.03 145 ALA A O 1
ATOM 1122 N N . GLY A 1 146 ? -28.807 -7.342 -33.249 1.00 30.50 146 GLY A N 1
ATOM 1123 C CA . GLY A 1 146 ? -28.446 -5.920 -33.305 1.00 30.50 146 GLY A CA 1
ATOM 1124 C C . GLY A 1 146 ? -27.312 -5.592 -34.278 1.00 30.50 146 GLY A C 1
ATOM 1125 O O . GLY A 1 146 ? -26.233 -5.213 -33.849 1.00 30.50 146 GLY A O 1
ATOM 1126 N N . SER A 1 147 ? -27.574 -5.755 -35.576 1.00 35.75 147 SER A N 1
ATOM 1127 C CA . SER A 1 147 ? -27.002 -5.020 -36.719 1.00 35.75 147 SER A CA 1
ATOM 1128 C C . SER A 1 147 ? -25.850 -4.027 -36.435 1.00 35.75 147 SER A C 1
ATOM 1130 O O . SER A 1 147 ? -26.103 -2.856 -36.151 1.00 35.75 147 SER A O 1
ATOM 1132 N N . PHE A 1 148 ? -24.597 -4.442 -36.671 1.00 31.97 148 PHE A N 1
ATOM 1133 C CA . PHE A 1 148 ? -23.506 -3.518 -37.005 1.00 31.97 148 PHE A CA 1
ATOM 1134 C C . PHE A 1 148 ? -23.060 -3.766 -38.447 1.00 31.97 148 PHE A C 1
ATOM 1136 O O . PHE A 1 148 ? -22.530 -4.816 -38.809 1.00 31.97 148 PHE A O 1
ATOM 1143 N N . SER A 1 149 ? -23.355 -2.789 -39.292 1.00 33.34 149 SER A N 1
ATOM 1144 C CA . SER A 1 149 ? -23.032 -2.756 -40.708 1.00 33.34 149 SER A CA 1
ATOM 1145 C C . SER A 1 149 ? -21.528 -2.576 -40.939 1.00 33.34 149 SER A C 1
ATOM 1147 O O . SER A 1 149 ? -20.959 -1.547 -40.589 1.00 33.34 149 SER A O 1
ATOM 1149 N N . SER A 1 150 ? -20.944 -3.576 -41.600 1.00 37.72 150 SER A N 1
ATOM 1150 C CA . SER A 1 150 ? -19.953 -3.478 -42.683 1.00 37.72 150 SER A CA 1
ATOM 1151 C C . SER A 1 150 ? -18.707 -2.596 -42.493 1.00 37.72 150 SER A C 1
ATOM 1153 O O . SER A 1 150 ? -18.730 -1.410 -42.813 1.00 37.72 150 SER A O 1
ATOM 1155 N N . LEU A 1 151 ? -17.573 -3.242 -42.196 1.00 34.34 151 LEU A N 1
ATOM 1156 C CA . LEU A 1 151 ? -16.244 -2.910 -42.734 1.00 34.34 151 LEU A CA 1
ATOM 1157 C C . LEU A 1 151 ? -15.492 -4.224 -43.049 1.00 34.34 151 LEU A C 1
ATOM 1159 O O . LEU A 1 151 ? -15.823 -5.260 -42.471 1.00 34.34 151 LEU A O 1
ATOM 1163 N N . PRO A 1 152 ? -14.581 -4.236 -44.040 1.00 44.16 152 PRO A N 1
ATOM 1164 C CA . PRO A 1 152 ? -14.310 -5.428 -44.833 1.00 44.16 152 PRO A CA 1
ATOM 1165 C C . PRO A 1 152 ? -13.384 -6.418 -44.129 1.00 44.16 152 PRO A C 1
ATOM 1167 O O . PRO A 1 152 ? -12.393 -6.046 -43.505 1.00 44.16 152 PRO A O 1
ATOM 1170 N N . ALA A 1 153 ? -13.699 -7.698 -44.323 1.00 37.22 153 ALA A N 1
ATOM 1171 C CA . ALA A 1 153 ? -12.847 -8.831 -44.012 1.00 37.22 153 ALA A CA 1
ATOM 1172 C C . ALA A 1 153 ? -11.496 -8.694 -44.736 1.00 37.22 153 ALA A C 1
ATOM 1174 O O . ALA A 1 153 ? -11.379 -8.958 -45.935 1.00 37.22 153 ALA A O 1
ATOM 1175 N N . ALA A 1 154 ? -10.470 -8.283 -43.994 1.00 34.59 154 ALA A N 1
ATOM 1176 C CA . ALA A 1 154 ? -9.093 -8.537 -44.372 1.00 34.59 154 ALA A CA 1
ATOM 1177 C C . ALA A 1 154 ? -8.813 -10.018 -44.097 1.00 34.59 154 ALA A C 1
ATOM 1179 O O . ALA A 1 154 ? -8.972 -10.495 -42.975 1.00 34.59 154 ALA A O 1
ATOM 1180 N N . LYS A 1 155 ? -8.456 -10.741 -45.160 1.00 39.12 155 LYS A N 1
ATOM 1181 C CA . LYS A 1 155 ? -7.963 -12.117 -45.136 1.00 39.12 155 LYS A CA 1
ATOM 1182 C C . LYS A 1 155 ? -6.951 -12.303 -44.000 1.00 39.12 155 LYS A C 1
ATOM 1184 O O . LYS A 1 155 ? -5.855 -11.756 -44.058 1.00 39.12 155 LYS A O 1
ATOM 1189 N N . MET A 1 156 ? -7.316 -13.107 -43.006 1.00 35.34 156 MET A N 1
ATOM 1190 C CA . MET A 1 156 ? -6.352 -13.827 -42.184 1.00 35.34 156 MET A CA 1
ATOM 1191 C C . MET A 1 156 ? -5.790 -14.945 -43.063 1.00 35.34 156 MET A C 1
ATOM 1193 O O . MET A 1 156 ? -6.402 -16.000 -43.218 1.00 35.34 156 MET A O 1
ATOM 1197 N N . GLU A 1 157 ? -4.670 -14.663 -43.722 1.00 38.00 157 GLU A N 1
ATOM 1198 C CA . GLU A 1 157 ? -3.786 -15.714 -44.209 1.00 38.00 157 GLU A CA 1
ATOM 1199 C C . GLU A 1 157 ? -3.074 -16.305 -42.990 1.00 38.00 157 GLU A C 1
ATOM 1201 O O . GLU A 1 157 ? -2.606 -15.588 -42.107 1.00 38.00 157 GLU A O 1
ATOM 1206 N N . SER A 1 158 ? -3.104 -17.630 -42.917 1.00 41.34 158 SER A N 1
ATOM 1207 C CA . SER A 1 158 ? -2.464 -18.457 -41.905 1.00 41.34 158 SER A CA 1
ATOM 1208 C C . SER A 1 158 ? -0.997 -18.069 -41.726 1.00 41.34 158 SER A C 1
ATOM 1210 O O . SER A 1 158 ? -0.226 -18.136 -42.683 1.00 41.34 158 SER A O 1
ATOM 1212 N N . GLU A 1 159 ? -0.615 -17.710 -40.499 1.00 47.41 159 GLU A N 1
ATOM 1213 C CA . GLU A 1 159 ? 0.782 -17.625 -40.078 1.00 47.41 159 GLU A CA 1
ATOM 1214 C C . 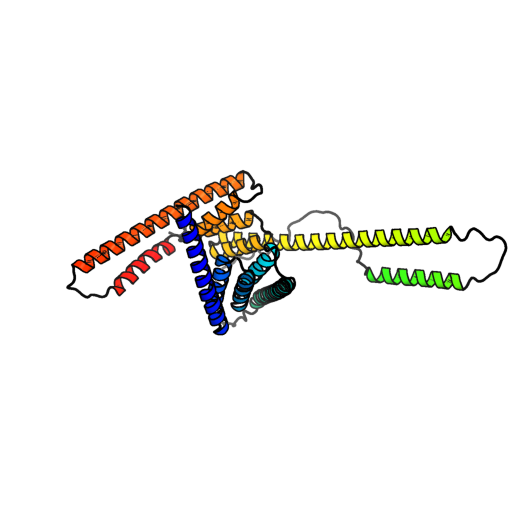GLU A 1 159 ? 1.388 -19.032 -40.116 1.00 47.41 159 GLU A C 1
ATOM 1216 O O . GLU A 1 159 ? 1.320 -19.811 -39.166 1.00 47.41 159 GLU A O 1
ATOM 1221 N N . GLU A 1 160 ? 1.939 -19.370 -41.275 1.00 48.22 160 GLU A N 1
ATOM 1222 C CA . GLU A 1 160 ? 2.899 -20.447 -41.435 1.00 48.22 160 GLU A CA 1
ATOM 1223 C C . GLU A 1 160 ? 4.138 -20.104 -40.592 1.00 48.22 160 GLU A C 1
ATOM 1225 O O . GLU A 1 160 ? 4.625 -18.968 -40.575 1.00 48.22 160 GLU A O 1
ATOM 1230 N N . SER A 1 161 ? 4.594 -21.077 -39.809 1.00 47.78 161 SER A N 1
ATOM 1231 C CA . SER A 1 161 ? 5.616 -20.928 -38.779 1.00 47.78 161 SER A CA 1
ATOM 1232 C C . SER A 1 161 ? 6.907 -20.311 -39.331 1.00 47.78 161 SER A C 1
ATOM 1234 O O . SER A 1 161 ? 7.589 -20.872 -40.182 1.00 47.78 161 SER A O 1
ATOM 1236 N N . VAL A 1 162 ? 7.309 -19.159 -38.785 1.00 52.16 162 VAL A N 1
ATOM 1237 C CA . VAL A 1 162 ? 8.553 -18.450 -39.158 1.00 52.16 162 VAL A CA 1
ATOM 1238 C C . VAL A 1 162 ? 9.817 -19.273 -38.832 1.00 52.16 162 VAL A C 1
ATOM 1240 O O . VAL A 1 162 ? 10.901 -18.980 -39.331 1.00 52.16 162 VAL A O 1
ATOM 1243 N N . GLU A 1 163 ? 9.678 -20.344 -38.049 1.00 52.31 163 GLU A N 1
ATOM 1244 C CA . GLU A 1 163 ? 10.733 -21.333 -37.798 1.00 52.31 163 GLU A CA 1
ATOM 1245 C C . GLU A 1 163 ? 11.064 -22.164 -39.058 1.00 52.31 163 GLU A C 1
ATOM 1247 O O . GLU A 1 163 ? 12.227 -22.473 -39.292 1.00 52.31 163 GLU A O 1
ATOM 1252 N N . SER A 1 164 ? 10.088 -22.390 -39.950 1.00 54.09 164 SER A N 1
ATOM 1253 C CA . SER A 1 164 ? 10.277 -23.070 -41.245 1.00 54.09 164 SER A CA 1
ATOM 1254 C C . SER A 1 164 ? 11.121 -22.244 -42.227 1.00 54.09 164 SER A C 1
ATOM 1256 O O . SER A 1 164 ? 11.945 -22.777 -42.971 1.00 54.09 164 SER A O 1
ATOM 1258 N N . VAL A 1 165 ? 10.980 -20.914 -42.209 1.00 56.62 165 VAL A N 1
ATOM 1259 C CA . VAL A 1 165 ? 11.684 -20.035 -43.159 1.00 56.62 165 VAL A CA 1
ATOM 1260 C C . VAL A 1 165 ? 13.176 -19.934 -42.828 1.00 56.62 165 VAL A C 1
ATOM 1262 O O . VAL A 1 165 ? 13.997 -19.864 -43.740 1.00 56.62 165 VAL A O 1
ATOM 1265 N N . ALA A 1 166 ? 13.545 -19.967 -41.544 1.00 61.53 166 ALA A N 1
ATOM 1266 C CA . ALA A 1 166 ? 14.947 -19.956 -41.130 1.00 61.53 166 ALA A CA 1
ATOM 1267 C C . ALA A 1 166 ? 15.673 -21.243 -41.560 1.00 61.53 166 ALA A C 1
ATOM 1269 O O . ALA A 1 166 ? 16.752 -21.154 -42.147 1.00 61.53 166 ALA A O 1
ATOM 1270 N N . ASP A 1 167 ? 15.045 -22.407 -41.367 1.00 61.94 167 ASP A N 1
ATOM 1271 C CA . ASP A 1 167 ? 15.599 -23.686 -41.824 1.00 61.94 167 ASP A CA 1
ATOM 1272 C C . ASP A 1 167 ? 15.681 -23.748 -43.352 1.00 61.94 167 ASP A C 1
ATOM 1274 O O . ASP A 1 167 ? 16.716 -24.136 -43.892 1.00 61.94 167 ASP A O 1
ATOM 1278 N N . THR A 1 168 ? 14.660 -23.247 -44.060 1.00 70.25 168 THR A N 1
ATOM 1279 C CA . THR A 1 168 ? 14.650 -23.222 -45.531 1.00 70.25 168 THR A CA 1
ATOM 1280 C C . THR A 1 168 ? 15.794 -22.367 -46.093 1.00 70.25 168 THR A C 1
ATOM 1282 O O . THR A 1 168 ? 16.477 -22.788 -47.028 1.00 70.25 168 THR A O 1
ATOM 1285 N N . VAL A 1 169 ? 16.066 -21.193 -45.506 1.00 71.25 169 VAL A N 1
ATOM 1286 C CA . VAL A 1 169 ? 17.163 -20.307 -45.941 1.00 71.25 169 VAL A CA 1
ATOM 1287 C C . VAL A 1 169 ? 18.536 -20.938 -45.687 1.00 71.25 169 VAL A C 1
ATOM 1289 O O . VAL A 1 169 ? 19.419 -20.819 -46.537 1.00 71.25 169 VAL A O 1
ATOM 1292 N N . VAL A 1 170 ? 18.713 -21.660 -44.575 1.00 77.75 170 VAL A N 1
ATOM 1293 C CA . VAL A 1 170 ? 19.961 -22.388 -44.290 1.00 77.75 170 VAL A CA 1
ATOM 1294 C C . VAL A 1 170 ? 20.172 -23.530 -45.290 1.00 77.75 170 VAL A C 1
ATOM 1296 O O . VAL A 1 170 ? 21.274 -23.663 -45.824 1.00 77.75 170 VAL A O 1
ATOM 1299 N N . THR A 1 171 ? 19.130 -24.295 -45.637 1.00 75.75 171 THR A N 1
ATOM 1300 C CA . THR A 1 171 ? 19.233 -25.329 -46.686 1.00 75.75 171 THR A CA 1
ATOM 1301 C C . THR A 1 171 ? 19.542 -24.755 -48.067 1.00 75.75 171 THR A C 1
ATOM 1303 O O . THR A 1 171 ? 20.391 -25.308 -48.761 1.00 75.75 171 THR A O 1
ATOM 1306 N N . VAL A 1 172 ? 18.942 -23.623 -48.456 1.00 73.19 172 VAL A N 1
ATOM 1307 C CA . VAL A 1 172 ? 19.212 -22.998 -49.765 1.00 73.19 172 VAL A CA 1
ATOM 1308 C C . VAL A 1 172 ? 20.650 -22.479 -49.852 1.00 73.19 172 VAL A C 1
ATOM 1310 O O . VAL A 1 172 ? 21.278 -22.588 -50.905 1.00 73.19 172 VAL A O 1
ATOM 1313 N N . LEU A 1 173 ? 21.205 -21.940 -48.762 1.00 72.88 173 LEU A N 1
ATOM 1314 C CA . LEU A 1 173 ? 22.604 -21.500 -48.729 1.00 72.88 173 LEU A CA 1
ATOM 1315 C C . LEU A 1 173 ? 23.584 -22.683 -48.765 1.00 72.88 173 LEU A C 1
ATOM 1317 O O . LEU A 1 173 ? 24.605 -22.599 -49.447 1.00 72.88 173 LEU A O 1
ATOM 1321 N N . LEU A 1 174 ? 23.251 -23.799 -48.108 1.00 74.00 174 LEU A N 1
ATOM 1322 C CA . LEU A 1 174 ? 24.049 -25.028 -48.161 1.00 74.00 174 LEU A CA 1
ATOM 1323 C C . LEU A 1 174 ? 24.005 -25.700 -49.543 1.00 74.00 174 LEU A C 1
ATOM 1325 O O . LEU A 1 174 ? 25.048 -26.131 -50.032 1.00 74.00 174 LEU A O 1
ATOM 1329 N N . GLU A 1 175 ? 22.851 -25.727 -50.220 1.00 74.12 175 GLU A N 1
ATOM 1330 C CA . GLU A 1 175 ? 22.757 -26.222 -51.604 1.00 74.12 175 GLU A CA 1
ATOM 1331 C C . GLU A 1 175 ? 23.547 -25.344 -52.581 1.00 74.12 175 GLU A C 1
ATOM 1333 O O . GLU A 1 175 ? 24.242 -25.860 -53.454 1.00 74.12 175 GLU A O 1
ATOM 1338 N N . LYS A 1 176 ? 23.522 -24.016 -52.417 1.00 69.50 176 LYS A N 1
ATOM 1339 C CA . LYS A 1 176 ? 24.282 -23.105 -53.289 1.00 69.50 176 LYS A CA 1
ATOM 1340 C C . LYS A 1 176 ? 25.798 -23.257 -53.123 1.00 69.50 176 LYS A C 1
ATOM 1342 O O . LYS A 1 176 ? 26.524 -23.168 -54.111 1.00 69.50 176 LYS A O 1
ATOM 1347 N N . ALA A 1 177 ? 26.266 -23.516 -51.901 1.00 66.69 177 ALA A N 1
ATOM 1348 C CA . ALA A 1 177 ? 27.674 -23.798 -51.624 1.00 66.69 177 ALA A CA 1
ATOM 1349 C C . ALA A 1 177 ? 28.117 -25.163 -52.184 1.00 66.69 177 ALA A C 1
ATOM 1351 O O . ALA A 1 177 ? 29.234 -25.286 -52.683 1.00 66.69 177 ALA A O 1
ATOM 1352 N N . ALA A 1 178 ? 27.235 -26.169 -52.168 1.00 69.56 178 ALA A N 1
ATOM 1353 C CA . ALA A 1 178 ? 27.509 -27.476 -52.765 1.00 69.56 178 ALA A CA 1
ATOM 1354 C C . ALA A 1 178 ? 27.588 -27.412 -54.302 1.00 69.56 178 ALA A C 1
ATOM 1356 O O . ALA A 1 178 ? 28.486 -28.006 -54.893 1.00 69.56 178 ALA A O 1
ATOM 1357 N N . VAL A 1 179 ? 26.722 -26.625 -54.952 1.00 66.25 179 VAL A N 1
ATOM 1358 C CA . VAL A 1 179 ? 26.744 -26.441 -56.417 1.00 66.25 179 VAL A CA 1
ATOM 1359 C C . VAL A 1 179 ? 28.002 -25.697 -56.887 1.00 66.25 179 VAL A C 1
ATOM 1361 O O . VAL A 1 179 ? 28.532 -26.003 -57.954 1.00 66.25 179 VAL A O 1
ATOM 1364 N N . ALA A 1 180 ? 28.540 -24.775 -56.083 1.00 58.72 180 ALA A N 1
ATOM 1365 C CA . ALA A 1 180 ? 29.801 -24.093 -56.389 1.00 58.72 180 ALA A CA 1
ATOM 1366 C C . ALA A 1 180 ? 31.040 -25.008 -56.269 1.00 58.72 180 ALA A C 1
ATOM 1368 O O . ALA A 1 180 ? 32.073 -24.717 -56.868 1.00 58.72 180 ALA A O 1
ATOM 1369 N N . ALA A 1 181 ? 30.946 -26.121 -55.531 1.00 60.56 181 ALA A N 1
ATOM 1370 C CA . ALA A 1 181 ? 32.041 -27.078 -55.373 1.00 60.56 181 ALA A CA 1
ATOM 1371 C C . ALA A 1 181 ? 32.144 -28.098 -56.528 1.00 60.56 181 ALA A C 1
ATOM 1373 O O . ALA A 1 181 ? 33.200 -28.704 -56.702 1.00 60.56 181 ALA A O 1
ATOM 1374 N N . GLU A 1 182 ? 31.088 -28.278 -57.334 1.00 61.09 182 GLU A N 1
ATOM 1375 C CA . GLU A 1 182 ? 31.071 -29.244 -58.448 1.00 61.09 182 GLU A CA 1
ATOM 1376 C C . GLU A 1 182 ? 31.388 -28.640 -59.826 1.00 61.09 182 GLU A C 1
ATOM 1378 O O . GLU A 1 182 ? 31.732 -29.381 -60.747 1.00 61.09 182 GLU A O 1
ATOM 1383 N N . SER A 1 183 ? 31.366 -27.313 -59.999 1.00 52.84 183 SER A N 1
ATOM 1384 C CA . SER A 1 183 ? 31.767 -26.673 -61.262 1.00 52.84 183 SER A CA 1
ATOM 1385 C C . SER A 1 183 ? 33.277 -26.412 -61.312 1.00 52.84 183 SER A C 1
ATOM 1387 O O . SER A 1 183 ? 33.738 -25.271 -61.357 1.00 52.84 183 SER A O 1
ATOM 1389 N N . GLY A 1 184 ? 34.061 -27.487 -61.271 1.00 60.53 184 GLY A N 1
ATOM 1390 C CA . GLY A 1 184 ? 35.484 -27.449 -61.580 1.00 60.53 184 GLY A CA 1
ATOM 1391 C C . GLY A 1 184 ? 35.707 -27.532 -63.085 1.00 60.53 184 GLY A C 1
ATOM 1392 O O . GLY A 1 184 ? 35.852 -28.631 -63.606 1.00 60.53 184 GLY A O 1
ATOM 1393 N N . GLU A 1 185 ? 35.798 -26.394 -63.774 1.00 48.97 185 GLU A N 1
ATOM 1394 C CA . GLU A 1 185 ? 36.419 -26.336 -65.100 1.00 48.97 185 GLU A CA 1
ATOM 1395 C C . GLU A 1 185 ? 37.347 -25.128 -65.229 1.00 48.97 185 GLU A C 1
ATOM 1397 O O . GLU A 1 185 ? 37.045 -24.002 -64.837 1.00 48.97 185 GLU A O 1
ATOM 1402 N N . ALA A 1 186 ? 38.543 -25.446 -65.709 1.00 54.94 186 ALA A N 1
ATOM 1403 C CA . ALA A 1 186 ? 39.728 -24.625 -65.731 1.00 54.94 186 ALA A CA 1
ATOM 1404 C C . ALA A 1 186 ? 39.708 -23.624 -66.889 1.00 54.94 186 ALA A C 1
ATOM 1406 O O . ALA A 1 186 ? 39.556 -24.026 -68.036 1.00 54.94 186 ALA A O 1
ATOM 1407 N N . ASP A 1 187 ? 40.015 -22.360 -66.598 1.00 45.22 187 ASP A N 1
ATOM 1408 C CA . ASP A 1 187 ? 40.856 -21.569 -67.493 1.00 45.22 187 ASP A CA 1
ATOM 1409 C C . ASP A 1 187 ? 41.616 -20.497 -66.700 1.00 45.22 187 ASP A C 1
ATOM 1411 O O . ASP A 1 187 ? 41.061 -19.564 -66.120 1.00 45.22 187 ASP A O 1
ATOM 1415 N N . VAL A 1 188 ? 42.930 -20.698 -66.616 1.00 57.91 188 VAL A N 1
ATOM 1416 C CA . VAL A 1 188 ? 43.889 -19.842 -65.918 1.00 57.91 188 VAL A CA 1
ATOM 1417 C C . VAL A 1 188 ? 44.458 -18.879 -66.944 1.00 57.91 188 VAL A C 1
ATOM 1419 O O . VAL A 1 188 ? 45.348 -19.269 -67.692 1.00 57.91 188 VAL A O 1
ATOM 1422 N N . GLN A 1 189 ? 43.983 -17.631 -66.958 1.00 50.75 189 GLN A N 1
ATOM 1423 C CA . GLN A 1 189 ? 44.767 -16.450 -67.348 1.00 50.75 189 GLN A CA 1
ATOM 1424 C C . GLN A 1 189 ? 43.927 -15.178 -67.222 1.00 50.75 189 GLN A C 1
ATOM 1426 O O . GLN A 1 189 ? 43.282 -14.748 -68.172 1.00 50.75 189 GLN A O 1
ATOM 1431 N N . SER A 1 190 ? 43.961 -14.584 -66.029 1.00 54.84 190 SER A N 1
ATOM 1432 C CA . SER A 1 190 ? 43.911 -13.141 -65.727 1.00 54.84 190 SER A CA 1
ATOM 1433 C C . SER A 1 190 ? 43.530 -13.032 -64.259 1.00 54.84 190 SER A C 1
ATOM 1435 O O . SER A 1 190 ? 42.353 -13.102 -63.945 1.00 54.84 190 SER A O 1
ATOM 1437 N N . ALA A 1 191 ? 44.516 -12.951 -63.363 1.00 51.91 191 ALA A N 1
ATOM 1438 C CA . ALA A 1 191 ? 44.274 -12.748 -61.939 1.00 51.91 191 ALA A CA 1
ATOM 1439 C C . ALA A 1 191 ? 43.681 -11.342 -61.730 1.00 51.91 191 ALA A C 1
ATOM 1441 O O . ALA A 1 191 ? 44.415 -10.367 -61.923 1.00 51.91 191 ALA A O 1
ATOM 1442 N N . PRO A 1 192 ? 42.385 -11.204 -61.388 1.00 54.59 192 PRO A N 1
ATOM 1443 C CA . PRO A 1 192 ? 41.842 -9.947 -60.905 1.00 54.59 192 PRO A CA 1
ATOM 1444 C C . PRO A 1 192 ? 42.243 -9.798 -59.430 1.00 54.59 192 PRO A C 1
ATOM 1446 O O . PRO A 1 192 ? 42.451 -10.789 -58.729 1.00 54.59 192 PRO A O 1
ATOM 1449 N N . ASP A 1 193 ? 42.389 -8.560 -58.973 1.00 56.22 193 ASP A N 1
ATOM 1450 C CA . ASP A 1 193 ? 42.719 -8.212 -57.589 1.00 56.22 193 ASP A CA 1
ATOM 1451 C C . ASP A 1 193 ? 41.770 -8.897 -56.585 1.00 56.22 193 ASP A C 1
ATOM 1453 O O . ASP A 1 193 ? 40.648 -8.458 -56.359 1.00 56.22 193 ASP A O 1
ATOM 1457 N N . LEU A 1 194 ? 42.258 -9.950 -55.924 1.00 54.12 194 LEU A N 1
ATOM 1458 C CA . LEU A 1 194 ? 41.584 -10.726 -54.866 1.00 54.12 194 LEU A CA 1
ATOM 1459 C C . LEU A 1 194 ? 41.306 -9.924 -53.575 1.00 54.12 194 LEU A C 1
ATOM 1461 O O . LEU A 1 194 ? 40.856 -10.482 -52.578 1.00 54.12 194 LEU A O 1
ATOM 1465 N N . GLN A 1 195 ? 41.601 -8.624 -53.570 1.00 55.56 195 GLN A N 1
ATOM 1466 C CA . GLN A 1 195 ? 41.364 -7.729 -52.439 1.00 55.56 195 GLN A CA 1
ATOM 1467 C C . GLN A 1 195 ? 39.950 -7.134 -52.427 1.00 55.56 195 GLN A C 1
ATOM 1469 O O . GLN A 1 195 ? 39.477 -6.788 -51.353 1.00 55.56 195 GLN A O 1
ATOM 1474 N N . THR A 1 196 ? 39.241 -7.067 -53.560 1.00 55.44 196 THR A N 1
ATOM 1475 C CA . THR A 1 196 ? 37.889 -6.473 -53.600 1.00 55.44 196 THR A CA 1
ATOM 1476 C C . THR A 1 196 ? 36.777 -7.396 -53.101 1.00 55.44 196 THR A C 1
ATOM 1478 O O . THR A 1 196 ? 35.739 -6.904 -52.666 1.00 55.44 196 THR A O 1
ATOM 1481 N N . ASP A 1 197 ? 36.980 -8.716 -53.125 1.00 53.94 197 ASP A N 1
ATOM 1482 C CA . ASP A 1 197 ? 35.936 -9.681 -52.742 1.00 53.94 197 ASP A CA 1
ATOM 1483 C C . ASP A 1 197 ? 35.841 -9.876 -51.217 1.00 53.94 197 ASP A C 1
ATOM 1485 O O . ASP A 1 197 ? 34.747 -10.066 -50.688 1.00 53.94 197 ASP A O 1
ATOM 1489 N N . LEU A 1 198 ? 36.954 -9.720 -50.486 1.00 56.84 198 LEU A N 1
ATOM 1490 C CA . LEU A 1 198 ? 36.965 -9.761 -49.014 1.00 56.84 198 LEU A CA 1
ATOM 1491 C C . LEU A 1 198 ? 36.249 -8.553 -48.383 1.00 56.84 198 LEU A C 1
ATOM 1493 O O . LEU A 1 198 ? 35.614 -8.685 -47.336 1.00 56.84 198 LEU A O 1
ATOM 1497 N N . ASP A 1 199 ? 36.289 -7.390 -49.037 1.00 60.03 199 ASP A N 1
ATOM 1498 C CA . ASP A 1 199 ? 35.602 -6.184 -48.558 1.00 60.03 199 ASP A CA 1
ATOM 1499 C C . ASP A 1 199 ? 34.071 -6.270 -48.750 1.00 60.03 199 ASP A C 1
ATOM 1501 O O . ASP A 1 199 ? 33.309 -5.632 -48.021 1.00 60.03 199 ASP A O 1
ATOM 1505 N N . LEU A 1 200 ? 33.583 -7.075 -49.704 1.00 65.12 200 LEU A N 1
ATOM 1506 C CA . LEU A 1 200 ? 32.146 -7.283 -49.934 1.00 65.12 200 LEU A CA 1
ATOM 1507 C C . LEU A 1 200 ? 31.507 -8.201 -48.881 1.00 65.12 200 LEU A C 1
ATOM 1509 O O . LEU A 1 200 ? 30.401 -7.909 -48.423 1.00 65.12 200 LEU A O 1
ATOM 1513 N N . GLU A 1 201 ? 32.193 -9.266 -48.456 1.00 70.38 201 GLU A N 1
ATOM 1514 C CA . GLU A 1 201 ? 31.695 -10.168 -47.405 1.00 70.38 201 GLU A CA 1
ATOM 1515 C C . GLU A 1 201 ? 31.612 -9.467 -46.042 1.00 70.38 201 GLU A C 1
ATOM 1517 O O . GLU A 1 201 ? 30.589 -9.568 -45.362 1.00 70.38 201 GLU A O 1
ATOM 1522 N N . SER A 1 202 ? 32.619 -8.655 -45.693 1.00 73.25 202 SER A N 1
ATOM 1523 C CA . SER A 1 202 ? 32.612 -7.869 -44.450 1.00 73.25 202 SER A CA 1
ATOM 1524 C C . SER A 1 202 ? 31.418 -6.908 -44.374 1.00 73.25 202 SER A C 1
ATOM 1526 O O . SER A 1 202 ? 30.804 -6.757 -43.319 1.00 73.25 202 SER A O 1
ATOM 1528 N N . ASN A 1 203 ? 31.044 -6.279 -45.493 1.00 76.69 203 ASN A N 1
ATOM 1529 C CA . ASN A 1 203 ? 29.896 -5.370 -45.535 1.00 76.69 203 ASN A CA 1
ATOM 1530 C C . ASN A 1 203 ? 28.555 -6.108 -45.363 1.00 76.69 203 ASN A C 1
ATOM 1532 O O . ASN A 1 203 ? 27.641 -5.588 -44.719 1.00 76.69 203 ASN A O 1
ATOM 1536 N N . LEU A 1 204 ? 28.431 -7.329 -45.898 1.00 81.94 204 LEU A N 1
ATOM 1537 C CA . LEU A 1 204 ? 27.219 -8.145 -45.759 1.00 81.94 204 LEU A CA 1
ATOM 1538 C C . LEU A 1 204 ? 27.025 -8.654 -44.325 1.00 81.94 204 LEU A C 1
ATOM 1540 O O . LEU A 1 204 ? 25.893 -8.687 -43.835 1.00 81.94 204 LEU A O 1
ATOM 1544 N N . GLU A 1 205 ? 28.107 -9.012 -43.631 1.00 83.88 205 GLU A N 1
ATOM 1545 C CA . GLU A 1 205 ? 28.052 -9.410 -42.221 1.00 83.88 205 GLU A CA 1
ATOM 1546 C C . GLU A 1 205 ? 27.633 -8.245 -41.313 1.00 83.88 205 GLU A C 1
ATOM 1548 O O . GLU A 1 205 ? 26.766 -8.412 -40.448 1.00 83.88 205 GLU A O 1
ATOM 1553 N N . GLU A 1 206 ? 28.178 -7.045 -41.541 1.00 87.44 206 GLU A N 1
ATOM 1554 C CA . GLU A 1 206 ? 27.792 -5.838 -40.802 1.00 87.44 206 GLU A CA 1
ATOM 1555 C C . GLU A 1 206 ? 26.324 -5.450 -41.046 1.00 87.44 206 GLU A C 1
ATOM 1557 O O . GLU A 1 206 ? 25.594 -5.112 -40.101 1.00 87.44 206 GLU A O 1
ATOM 1562 N N . GLU A 1 207 ? 25.847 -5.550 -42.292 1.00 90.31 207 GLU A N 1
ATOM 1563 C CA . GLU A 1 207 ? 24.445 -5.296 -42.632 1.00 90.31 207 GLU A CA 1
ATOM 1564 C C . GLU A 1 207 ? 23.511 -6.329 -41.975 1.00 90.31 207 GLU A C 1
ATOM 1566 O O . GLU A 1 207 ? 22.500 -5.961 -41.359 1.00 90.31 207 GLU A O 1
ATOM 1571 N N . ALA A 1 208 ? 23.865 -7.617 -42.026 1.00 88.12 208 ALA A N 1
ATOM 1572 C CA . ALA A 1 208 ? 23.100 -8.692 -41.398 1.00 88.12 208 ALA A CA 1
ATOM 1573 C C . ALA A 1 208 ? 23.039 -8.538 -39.868 1.00 88.12 208 ALA A C 1
ATOM 1575 O O . ALA A 1 208 ? 21.958 -8.646 -39.275 1.00 88.12 208 ALA A O 1
ATOM 1576 N N . ALA A 1 209 ? 24.165 -8.218 -39.222 1.00 88.50 209 ALA A N 1
ATOM 1577 C CA . ALA A 1 209 ? 24.231 -7.968 -37.784 1.00 88.50 209 ALA A CA 1
ATOM 1578 C C . ALA A 1 209 ? 23.364 -6.765 -37.379 1.00 88.50 209 ALA A C 1
ATOM 1580 O O . ALA A 1 209 ? 22.587 -6.841 -36.420 1.00 88.50 209 ALA A O 1
ATOM 1581 N N . THR A 1 210 ? 23.427 -5.674 -38.146 1.00 92.81 210 THR A N 1
ATOM 1582 C CA . THR A 1 210 ? 22.605 -4.476 -37.920 1.00 92.81 210 THR A CA 1
ATOM 1583 C C . THR A 1 210 ? 21.113 -4.791 -38.056 1.00 92.81 210 THR A C 1
ATOM 1585 O O . THR A 1 210 ? 20.302 -4.390 -37.211 1.00 92.81 210 THR A O 1
ATOM 1588 N N . ARG A 1 211 ? 20.732 -5.578 -39.069 1.00 92.19 211 ARG A N 1
ATOM 1589 C CA . ARG A 1 211 ? 19.344 -6.006 -39.291 1.00 92.19 211 ARG A CA 1
ATOM 1590 C C . ARG A 1 211 ? 18.828 -6.910 -38.169 1.00 92.19 211 ARG A C 1
ATOM 1592 O O . ARG A 1 211 ? 17.699 -6.721 -37.710 1.00 92.19 211 ARG A O 1
ATOM 1599 N N . LEU A 1 212 ? 19.644 -7.842 -37.673 1.00 87.81 212 LEU A N 1
ATOM 1600 C CA . LEU A 1 212 ? 19.299 -8.690 -36.526 1.00 87.81 212 LEU A CA 1
ATOM 1601 C C . LEU A 1 212 ? 19.101 -7.871 -35.244 1.00 87.81 212 LEU A C 1
ATOM 1603 O O . LEU A 1 212 ? 18.116 -8.082 -34.531 1.00 87.81 212 LEU A O 1
ATOM 1607 N N . GLN A 1 213 ? 19.965 -6.888 -34.972 1.00 90.12 213 GLN A N 1
ATOM 1608 C CA . GLN A 1 213 ? 19.798 -5.996 -33.819 1.00 90.12 213 GLN A CA 1
ATOM 1609 C C . GLN A 1 213 ? 18.508 -5.170 -33.910 1.00 90.12 213 GLN A C 1
ATOM 1611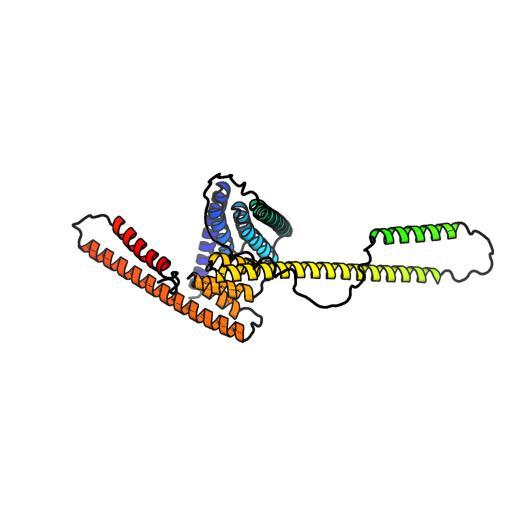 O O . GLN A 1 213 ? 17.797 -5.020 -32.912 1.00 90.12 213 GLN A O 1
ATOM 1616 N N . ALA A 1 214 ? 18.168 -4.660 -35.097 1.00 90.44 214 ALA A N 1
ATOM 1617 C CA . ALA A 1 214 ? 16.916 -3.939 -35.315 1.00 90.44 214 ALA A CA 1
ATOM 1618 C C . ALA A 1 214 ? 15.688 -4.834 -35.063 1.00 90.44 214 ALA A C 1
ATOM 1620 O O . ALA A 1 214 ? 14.751 -4.417 -34.376 1.00 90.44 214 ALA A O 1
ATOM 1621 N N . LEU A 1 215 ? 15.714 -6.086 -35.536 1.00 87.44 215 LEU A N 1
ATOM 1622 C CA . LEU A 1 215 ? 14.649 -7.064 -35.286 1.00 87.44 215 LEU A CA 1
ATOM 1623 C C . LEU A 1 215 ? 14.504 -7.402 -33.797 1.00 87.44 215 LEU A C 1
ATOM 1625 O O . LEU A 1 215 ? 13.383 -7.449 -33.291 1.00 87.44 215 LEU A O 1
ATOM 1629 N N . GLN A 1 216 ? 15.610 -7.587 -33.071 1.00 86.81 216 GLN A N 1
ATOM 1630 C CA . GLN A 1 216 ? 15.580 -7.852 -31.628 1.00 86.81 216 GLN A CA 1
ATOM 1631 C C . GLN A 1 216 ? 15.011 -6.670 -30.835 1.00 86.81 216 GLN A C 1
ATOM 1633 O O . GLN A 1 216 ? 14.164 -6.869 -29.961 1.00 86.81 216 GLN A O 1
ATOM 1638 N N . ARG A 1 217 ? 15.411 -5.435 -31.171 1.00 86.31 217 ARG A N 1
ATOM 1639 C CA . ARG A 1 217 ? 14.823 -4.221 -30.580 1.00 86.31 217 ARG A CA 1
ATOM 1640 C C . ARG A 1 217 ? 13.321 -4.153 -30.860 1.00 86.31 217 ARG A C 1
ATOM 1642 O O . ARG A 1 217 ? 12.550 -3.919 -29.935 1.00 86.31 217 ARG A O 1
ATOM 1649 N N . GLY A 1 218 ? 12.902 -4.452 -32.092 1.00 89.56 218 GLY A N 1
ATOM 1650 C CA . GLY A 1 218 ? 11.491 -4.508 -32.476 1.00 89.56 218 GLY A CA 1
ATOM 1651 C C . GLY A 1 218 ? 10.688 -5.551 -31.693 1.00 89.56 218 GLY A C 1
ATOM 1652 O O . GLY A 1 218 ? 9.609 -5.238 -31.194 1.00 89.56 218 GLY A O 1
ATOM 1653 N N . ARG A 1 219 ? 11.219 -6.770 -31.524 1.00 82.44 219 ARG A N 1
ATOM 1654 C CA . ARG A 1 219 ? 10.585 -7.827 -30.713 1.00 82.44 219 ARG A CA 1
ATOM 1655 C C . ARG A 1 219 ? 10.440 -7.405 -29.252 1.00 82.44 219 ARG A C 1
ATOM 1657 O O . ARG A 1 219 ? 9.353 -7.528 -28.698 1.00 82.44 219 ARG A O 1
ATOM 1664 N N . LYS A 1 220 ? 11.494 -6.837 -28.655 1.00 78.44 220 LYS A N 1
ATOM 1665 C CA . LYS A 1 220 ? 11.460 -6.339 -27.271 1.00 78.44 220 LYS A CA 1
ATOM 1666 C C . LYS A 1 220 ? 10.415 -5.235 -27.084 1.00 78.44 220 LYS A C 1
ATOM 1668 O O . LYS A 1 220 ? 9.685 -5.254 -26.101 1.00 78.44 220 LYS A O 1
ATOM 1673 N N . SER A 1 221 ? 10.308 -4.304 -28.033 1.00 86.81 221 SER A N 1
ATOM 1674 C CA . SER A 1 221 ? 9.285 -3.254 -27.988 1.00 86.81 221 SER A CA 1
ATOM 1675 C C . SER A 1 221 ? 7.864 -3.808 -28.097 1.00 86.81 221 SER A C 1
ATOM 1677 O O . SER A 1 221 ? 6.990 -3.330 -27.385 1.00 86.81 221 SER A O 1
ATOM 1679 N N . ARG A 1 222 ? 7.620 -4.818 -28.944 1.00 83.75 222 ARG A N 1
ATOM 1680 C CA . ARG A 1 222 ? 6.292 -5.450 -29.066 1.00 83.75 222 ARG A CA 1
ATOM 1681 C C . ARG A 1 222 ? 5.883 -6.170 -27.782 1.00 83.75 222 ARG A C 1
ATOM 1683 O O . ARG A 1 222 ? 4.785 -5.929 -27.301 1.00 83.75 222 ARG A O 1
ATOM 1690 N N . LEU A 1 223 ? 6.796 -6.943 -27.188 1.00 74.88 223 LEU A N 1
ATOM 1691 C CA . LEU A 1 223 ? 6.558 -7.598 -25.897 1.00 74.88 223 LEU A CA 1
ATOM 1692 C C . LEU A 1 223 ? 6.212 -6.580 -24.801 1.00 74.88 223 LEU A C 1
ATOM 1694 O O . LEU A 1 223 ? 5.250 -6.782 -24.071 1.00 74.88 223 LEU A O 1
ATOM 1698 N N . GLY A 1 224 ? 6.927 -5.450 -24.743 1.00 81.50 224 GLY A N 1
ATOM 1699 C CA . GLY A 1 224 ? 6.606 -4.379 -23.795 1.00 81.50 224 GLY A CA 1
ATOM 1700 C C . GLY A 1 224 ? 5.237 -3.730 -24.039 1.00 81.50 224 GLY A C 1
ATOM 1701 O O . GLY A 1 224 ? 4.550 -3.368 -23.090 1.00 81.50 224 GLY A O 1
ATOM 1702 N N . VAL A 1 225 ? 4.801 -3.601 -25.297 1.00 86.38 225 VAL A N 1
ATOM 1703 C CA . VAL A 1 225 ? 3.457 -3.093 -25.623 1.00 86.38 225 VAL A CA 1
ATOM 1704 C C . VAL A 1 225 ? 2.369 -4.074 -25.187 1.00 86.38 225 VAL A C 1
ATOM 1706 O O . VAL A 1 225 ? 1.342 -3.637 -24.675 1.00 86.38 225 VAL A O 1
ATOM 1709 N N . ASP A 1 226 ? 2.570 -5.376 -25.377 1.00 83.31 226 ASP A N 1
ATOM 1710 C CA . ASP A 1 226 ? 1.578 -6.379 -24.987 1.00 83.31 226 ASP A CA 1
ATOM 1711 C C . ASP A 1 226 ? 1.492 -6.536 -23.461 1.00 83.31 226 ASP A C 1
ATOM 1713 O O . ASP A 1 226 ? 0.389 -6.628 -22.923 1.00 83.31 226 ASP A O 1
ATOM 1717 N N . GLU A 1 227 ? 2.618 -6.429 -22.750 1.00 79.81 227 GLU A N 1
ATOM 1718 C CA . GLU A 1 227 ? 2.637 -6.346 -21.285 1.00 79.81 227 GLU A CA 1
ATOM 1719 C C . GLU A 1 227 ? 1.866 -5.115 -20.779 1.00 79.81 227 GLU A C 1
ATOM 1721 O O . GLU A 1 227 ? 1.012 -5.232 -19.899 1.00 79.81 227 GLU A O 1
ATOM 1726 N N . LEU A 1 228 ? 2.080 -3.942 -21.389 1.00 81.81 228 LEU A N 1
ATOM 1727 C CA . LEU A 1 228 ? 1.334 -2.726 -21.048 1.00 81.81 228 LEU A CA 1
ATOM 1728 C C . LEU A 1 228 ? -0.168 -2.863 -21.327 1.00 81.81 228 LEU A C 1
ATOM 1730 O O . LEU A 1 228 ? -0.978 -2.369 -20.545 1.00 81.81 228 LEU A O 1
ATOM 1734 N N . LYS A 1 229 ? -0.568 -3.529 -22.417 1.00 89.19 229 LYS A N 1
ATOM 1735 C CA . LYS A 1 229 ? -1.990 -3.797 -22.692 1.00 89.19 229 LYS A CA 1
ATOM 1736 C C . LYS A 1 229 ? -2.606 -4.682 -21.615 1.00 89.19 229 LYS A C 1
ATOM 1738 O O . LYS A 1 229 ? -3.720 -4.396 -21.190 1.00 89.19 229 LYS A O 1
ATOM 1743 N N . TYR A 1 230 ? -1.890 -5.717 -21.175 1.00 85.12 230 TYR A N 1
ATOM 1744 C CA . TYR A 1 230 ? -2.360 -6.604 -20.115 1.00 85.12 230 TYR A CA 1
ATOM 1745 C C . TYR A 1 230 ? -2.519 -5.850 -18.790 1.00 85.12 230 TYR A C 1
ATOM 1747 O O . TYR A 1 230 ? -3.585 -5.894 -18.185 1.00 85.12 230 TYR A O 1
ATOM 1755 N N . GLN A 1 231 ? -1.510 -5.065 -18.396 1.00 81.88 231 GLN A N 1
ATOM 1756 C CA . GLN A 1 231 ? -1.573 -4.220 -17.197 1.00 81.88 231 GLN A CA 1
ATOM 1757 C C . GLN A 1 231 ? -2.725 -3.208 -17.260 1.00 81.88 231 GLN A C 1
ATOM 1759 O O . GLN A 1 231 ? -3.398 -2.965 -16.263 1.00 81.88 231 GLN A O 1
ATOM 1764 N N . MET A 1 232 ? -2.984 -2.618 -18.431 1.00 92.44 232 MET A N 1
ATOM 1765 C CA . MET A 1 232 ? -4.118 -1.709 -18.607 1.00 92.44 232 MET A CA 1
ATOM 1766 C C . MET A 1 232 ? -5.462 -2.432 -18.529 1.00 92.44 232 MET A C 1
ATOM 1768 O O . MET A 1 232 ? -6.382 -1.901 -17.916 1.00 92.44 232 MET A O 1
ATOM 1772 N N . ALA A 1 233 ? -5.589 -3.621 -19.119 1.00 92.25 233 ALA A N 1
ATOM 1773 C CA . ALA A 1 233 ? -6.815 -4.408 -19.042 1.00 92.25 233 ALA A CA 1
ATOM 1774 C C . ALA A 1 233 ? -7.143 -4.794 -17.592 1.00 92.25 233 ALA A C 1
ATOM 1776 O O . ALA A 1 233 ? -8.267 -4.570 -17.147 1.00 92.25 233 ALA A O 1
ATOM 1777 N N . ASP A 1 234 ? -6.149 -5.281 -16.847 1.00 90.06 234 ASP A N 1
ATOM 1778 C CA . ASP A 1 234 ? -6.293 -5.638 -15.432 1.00 90.06 234 ASP A CA 1
ATOM 1779 C C . ASP A 1 234 ? -6.637 -4.411 -14.569 1.00 90.06 234 ASP A C 1
ATOM 1781 O O . ASP A 1 234 ? -7.585 -4.422 -13.785 1.00 90.06 234 ASP A O 1
ATOM 1785 N N . TYR A 1 235 ? -5.962 -3.283 -14.810 1.00 95.12 235 TYR A N 1
ATOM 1786 C CA . TYR A 1 235 ? -6.291 -2.005 -14.177 1.00 95.12 235 TYR A CA 1
ATOM 1787 C C . TYR A 1 235 ? -7.761 -1.597 -14.374 1.00 95.12 235 TYR A C 1
ATOM 1789 O O . TYR A 1 235 ? -8.432 -1.225 -13.409 1.00 95.12 235 TYR A O 1
ATOM 1797 N N . TYR A 1 236 ? -8.270 -1.652 -15.610 1.00 96.56 236 TYR A N 1
ATOM 1798 C CA . TYR A 1 236 ? -9.656 -1.277 -15.897 1.00 96.56 236 TYR A CA 1
ATOM 1799 C C . TYR A 1 236 ? -10.661 -2.276 -15.319 1.00 96.56 236 TYR A C 1
ATOM 1801 O O . TYR A 1 236 ? -11.709 -1.849 -14.837 1.00 96.56 236 TYR A O 1
ATOM 1809 N N . ALA A 1 237 ? -10.335 -3.572 -15.300 1.00 96.50 237 ALA A N 1
ATOM 1810 C CA . ALA A 1 237 ? -11.166 -4.583 -14.653 1.00 96.50 237 ALA A CA 1
ATOM 1811 C C . ALA A 1 237 ? -11.322 -4.296 -13.151 1.00 96.50 237 ALA A C 1
ATOM 1813 O O . ALA A 1 237 ? -12.442 -4.268 -12.643 1.00 96.50 237 ALA A O 1
ATOM 1814 N N . LYS A 1 238 ? -10.221 -3.974 -12.459 1.00 97.19 238 LYS A N 1
ATOM 1815 C CA . LYS A 1 238 ? -10.237 -3.626 -11.029 1.00 97.19 238 LYS A CA 1
ATOM 1816 C C . LYS A 1 238 ? -10.921 -2.300 -10.722 1.00 97.19 238 LYS A C 1
ATOM 1818 O O . LYS A 1 238 ? -11.593 -2.183 -9.699 1.00 97.19 238 LYS A O 1
ATOM 1823 N N . LEU A 1 239 ? -10.816 -1.310 -11.609 1.00 97.69 239 LEU A N 1
ATOM 1824 C CA . LEU A 1 239 ? -11.632 -0.099 -11.497 1.00 97.69 239 LEU A CA 1
ATOM 1825 C C . LEU A 1 239 ? -13.124 -0.413 -11.601 1.00 97.69 239 LEU A C 1
ATOM 1827 O O . LEU A 1 239 ? -13.903 0.089 -10.796 1.00 97.69 239 LEU A O 1
ATOM 1831 N N . GLN A 1 240 ? -13.519 -1.227 -12.579 1.00 97.94 240 GLN A N 1
ATOM 1832 C CA . GLN A 1 240 ? -14.919 -1.584 -12.779 1.00 97.94 240 GLN A CA 1
ATOM 1833 C C . GLN A 1 240 ? -15.472 -2.365 -11.582 1.00 97.94 240 GLN A C 1
ATOM 1835 O O . GLN A 1 240 ? -16.537 -2.016 -11.087 1.00 97.94 240 GLN A O 1
ATOM 1840 N N . GLU A 1 241 ? -14.718 -3.341 -11.069 1.00 96.50 241 GLU A N 1
ATOM 1841 C CA . GLU A 1 241 ? -15.043 -4.070 -9.837 1.00 96.50 241 GLU A CA 1
ATOM 1842 C C . GLU A 1 241 ? -15.255 -3.108 -8.655 1.00 96.50 241 GLU A C 1
ATOM 1844 O O . GLU A 1 241 ? -16.260 -3.197 -7.949 1.00 96.50 241 GLU A O 1
ATOM 1849 N N . GLY A 1 242 ? -14.354 -2.133 -8.481 1.00 97.38 242 GLY A N 1
ATOM 1850 C CA . GLY A 1 242 ? -14.471 -1.128 -7.426 1.00 97.38 242 GLY A CA 1
ATOM 1851 C C . GLY A 1 242 ? -15.686 -0.215 -7.582 1.00 97.38 242 GLY A C 1
ATOM 1852 O O . GLY A 1 242 ? -16.340 0.100 -6.590 1.00 97.38 242 GLY A O 1
ATOM 1853 N N . HIS A 1 243 ? -16.025 0.185 -8.810 1.00 98.06 243 HIS A N 1
ATOM 1854 C CA . HIS A 1 243 ? -17.227 0.974 -9.081 1.00 98.06 243 HIS A CA 1
ATOM 1855 C C . HIS A 1 243 ? -18.507 0.184 -8.805 1.00 98.06 243 HIS A C 1
ATOM 1857 O O . HIS A 1 243 ? -19.384 0.706 -8.125 1.00 98.06 243 HIS A O 1
ATOM 1863 N N . THR A 1 244 ? -18.592 -1.072 -9.251 1.00 97.69 244 THR A N 1
ATOM 1864 C CA . THR A 1 244 ? -19.739 -1.945 -8.960 1.00 97.69 244 THR A CA 1
ATOM 1865 C C . THR A 1 244 ? -19.916 -2.137 -7.453 1.00 97.69 244 THR A C 1
ATOM 1867 O O . THR A 1 244 ? -21.002 -1.913 -6.928 1.00 97.69 244 THR A O 1
ATOM 1870 N N . ALA A 1 245 ? -18.838 -2.440 -6.724 1.00 97.25 245 ALA A N 1
ATOM 1871 C CA . ALA A 1 245 ? -18.900 -2.580 -5.271 1.00 97.25 245 ALA A CA 1
ATOM 1872 C C . ALA A 1 245 ? -19.299 -1.272 -4.556 1.00 97.25 245 ALA A C 1
ATOM 1874 O O . ALA A 1 245 ? -19.976 -1.319 -3.529 1.00 97.25 245 ALA A O 1
ATOM 1875 N N . ASP A 1 246 ? -18.897 -0.105 -5.072 1.00 98.06 246 ASP A N 1
ATOM 1876 C CA . ASP A 1 246 ? -19.301 1.191 -4.515 1.00 98.06 246 ASP A CA 1
ATOM 1877 C C . ASP A 1 246 ? -20.795 1.474 -4.735 1.00 98.06 246 ASP A C 1
ATOM 1879 O O . ASP A 1 246 ? -21.478 1.947 -3.823 1.00 98.06 246 ASP A O 1
ATOM 1883 N N . GLU A 1 247 ? -21.313 1.153 -5.922 1.00 97.62 247 GLU A N 1
ATOM 1884 C CA . GLU A 1 247 ? -22.740 1.259 -6.252 1.00 97.62 247 GLU A CA 1
ATOM 1885 C C . GLU A 1 247 ? -23.599 0.351 -5.359 1.00 97.62 247 GLU A C 1
ATOM 1887 O O . GLU A 1 247 ? -24.652 0.782 -4.882 1.00 97.62 247 GLU A O 1
ATOM 1892 N N . ASP A 1 248 ? -23.103 -0.848 -5.039 1.00 97.31 248 ASP A N 1
ATOM 1893 C CA . ASP A 1 248 ? -23.749 -1.804 -4.130 1.00 97.31 248 ASP A CA 1
ATOM 1894 C C . ASP A 1 248 ? -23.612 -1.431 -2.637 1.00 97.31 248 ASP A C 1
ATOM 1896 O O . ASP A 1 248 ? -24.156 -2.106 -1.758 1.00 97.31 248 ASP A O 1
ATOM 1900 N N . GLY A 1 249 ? -22.881 -0.360 -2.310 1.00 96.81 249 GLY A N 1
ATOM 1901 C CA . GLY A 1 249 ? -22.630 0.071 -0.931 1.00 96.81 249 GLY A CA 1
ATOM 1902 C C . GLY A 1 249 ? -21.608 -0.790 -0.172 1.00 96.81 249 GLY A C 1
ATOM 1903 O O . GLY A 1 249 ? -21.443 -0.641 1.042 1.00 96.81 249 GLY A O 1
ATOM 1904 N N . LEU A 1 250 ? -20.888 -1.673 -0.867 1.00 97.19 250 LEU A N 1
ATOM 1905 C CA . LEU A 1 250 ? -19.842 -2.541 -0.326 1.00 97.19 250 LEU A CA 1
ATOM 1906 C C . LEU A 1 250 ? -18.494 -1.802 -0.278 1.00 97.19 250 LEU A C 1
ATOM 1908 O O . LEU A 1 250 ? -17.516 -2.191 -0.918 1.00 97.19 250 LEU A O 1
ATOM 1912 N N . PHE A 1 251 ? -18.421 -0.727 0.512 1.00 97.31 251 PHE A N 1
ATOM 1913 C CA . PHE A 1 251 ? -17.288 0.212 0.485 1.00 97.31 251 PHE A CA 1
ATOM 1914 C C . PHE A 1 251 ? -15.920 -0.408 0.815 1.00 97.31 251 PHE A C 1
ATOM 1916 O O . PHE A 1 251 ? -14.904 0.065 0.309 1.00 97.31 251 PHE A O 1
ATOM 1923 N N . GLU A 1 252 ? -15.864 -1.460 1.639 1.00 96.38 252 GLU A N 1
ATOM 1924 C CA . GLU A 1 252 ? -14.600 -2.150 1.946 1.00 96.38 252 GLU A CA 1
ATOM 1925 C C . GLU A 1 252 ? -14.100 -2.961 0.740 1.00 96.38 252 GLU A C 1
ATOM 1927 O O . GLU A 1 252 ? -12.914 -2.919 0.419 1.00 96.38 252 GLU A O 1
ATOM 1932 N N . ALA A 1 253 ? -15.004 -3.641 0.025 1.00 95.44 253 ALA A N 1
ATOM 1933 C CA . ALA A 1 253 ? -14.668 -4.353 -1.207 1.00 95.44 253 ALA A CA 1
ATOM 1934 C C . ALA A 1 253 ? -14.257 -3.365 -2.309 1.00 95.44 253 ALA A C 1
ATOM 1936 O O . ALA A 1 253 ? -13.222 -3.548 -2.950 1.00 95.44 253 ALA A O 1
ATOM 1937 N N . ALA A 1 254 ? -14.992 -2.256 -2.446 1.00 98.00 254 ALA A N 1
ATOM 1938 C CA . ALA A 1 254 ? -14.641 -1.176 -3.363 1.00 98.00 254 ALA A CA 1
ATOM 1939 C C . ALA A 1 254 ? -13.244 -0.606 -3.070 1.00 98.00 254 ALA A C 1
ATOM 1941 O O . ALA A 1 254 ? -12.426 -0.443 -3.976 1.00 98.00 254 ALA A O 1
ATOM 1942 N N . TYR A 1 255 ? -12.927 -0.360 -1.792 1.00 97.62 255 TYR A N 1
ATOM 1943 C CA . TYR A 1 255 ? -11.598 0.081 -1.370 1.00 97.62 255 TYR A CA 1
ATOM 1944 C C . TYR A 1 255 ? -10.503 -0.908 -1.794 1.00 97.62 255 TYR A C 1
ATOM 1946 O O . TYR A 1 255 ? -9.478 -0.484 -2.331 1.00 97.62 255 TYR A O 1
ATOM 1954 N N . GLN A 1 256 ? -10.713 -2.212 -1.591 1.00 95.94 256 GLN A N 1
ATOM 1955 C CA . GLN A 1 256 ? -9.746 -3.248 -1.965 1.00 95.94 256 GLN A CA 1
ATOM 1956 C C . GLN A 1 256 ? -9.538 -3.330 -3.481 1.00 95.94 256 GLN A C 1
ATOM 1958 O O . GLN A 1 256 ? -8.392 -3.383 -3.933 1.00 95.94 256 GLN A O 1
ATOM 1963 N N . ALA A 1 257 ? -10.611 -3.265 -4.269 1.00 96.50 257 ALA A N 1
ATOM 1964 C CA . ALA A 1 257 ? -10.532 -3.265 -5.726 1.00 96.50 257 ALA A CA 1
ATOM 1965 C C . ALA A 1 257 ? -9.788 -2.025 -6.257 1.00 96.50 257 ALA A C 1
ATOM 1967 O O . ALA A 1 257 ? -8.863 -2.145 -7.064 1.00 96.50 257 ALA A O 1
ATOM 1968 N N . PHE A 1 258 ? -10.084 -0.828 -5.732 1.00 97.88 258 PHE A N 1
ATOM 1969 C CA . PHE A 1 258 ? -9.333 0.381 -6.093 1.00 97.88 258 PHE A CA 1
ATOM 1970 C C . PHE A 1 258 ? -7.873 0.335 -5.627 1.00 97.88 258 PHE A C 1
ATOM 1972 O O . PHE A 1 258 ? -6.996 0.850 -6.325 1.00 97.88 258 PHE A O 1
ATOM 1979 N N . ALA A 1 259 ? -7.582 -0.311 -4.494 1.00 95.31 259 ALA A N 1
ATOM 1980 C CA . ALA A 1 259 ? -6.212 -0.553 -4.055 1.00 95.31 259 ALA A CA 1
ATOM 1981 C C . ALA A 1 259 ? -5.455 -1.443 -5.047 1.00 95.31 259 ALA A C 1
ATOM 1983 O O . ALA A 1 259 ? -4.347 -1.089 -5.448 1.00 95.31 259 ALA A O 1
ATOM 1984 N N . GLN A 1 260 ? -6.066 -2.538 -5.507 1.00 93.25 260 GLN A N 1
ATOM 1985 C CA . GLN A 1 260 ? -5.514 -3.407 -6.554 1.00 93.25 260 GLN A CA 1
ATOM 1986 C C . GLN A 1 260 ? -5.295 -2.649 -7.870 1.00 93.25 260 GLN A C 1
ATOM 1988 O O . GLN A 1 260 ? -4.214 -2.723 -8.450 1.00 93.25 260 GLN A O 1
ATOM 1993 N N . ALA A 1 261 ? -6.249 -1.819 -8.293 1.00 95.12 261 ALA A N 1
ATOM 1994 C CA . ALA A 1 261 ? -6.076 -0.963 -9.467 1.00 95.12 261 ALA A CA 1
ATOM 1995 C C . ALA A 1 261 ? -4.899 0.025 -9.304 1.00 95.12 261 ALA A C 1
ATOM 1997 O O . ALA A 1 261 ? -4.131 0.271 -10.243 1.00 95.12 261 ALA A O 1
ATOM 1998 N N . PHE A 1 262 ? -4.725 0.593 -8.105 1.00 95.56 262 PHE A N 1
ATOM 1999 C CA . PHE A 1 262 ? -3.596 1.471 -7.806 1.00 95.56 262 PHE A CA 1
ATOM 2000 C C . PHE A 1 262 ? -2.260 0.721 -7.863 1.00 95.56 262 PHE A C 1
ATOM 2002 O O . PHE A 1 262 ? -1.297 1.247 -8.403 1.00 95.56 262 PHE A O 1
ATOM 2009 N N . ILE A 1 263 ? -2.203 -0.509 -7.367 1.00 90.75 263 ILE A N 1
ATOM 2010 C CA . ILE A 1 263 ? -1.007 -1.358 -7.407 1.00 90.75 263 ILE A CA 1
ATOM 2011 C C . ILE A 1 263 ? -0.555 -1.630 -8.842 1.00 90.75 263 ILE A C 1
ATOM 2013 O O . ILE A 1 263 ? 0.632 -1.550 -9.142 1.00 90.75 263 ILE A O 1
ATOM 2017 N N . VAL A 1 264 ? -1.503 -1.960 -9.718 1.00 88.56 264 VAL A N 1
ATOM 2018 C CA . VAL A 1 264 ? -1.211 -2.382 -11.094 1.00 88.56 264 VAL A CA 1
ATOM 2019 C C . VAL A 1 264 ? -0.686 -1.217 -11.937 1.00 88.56 264 VAL A C 1
ATOM 2021 O O . VAL A 1 264 ? 0.149 -1.410 -12.816 1.00 88.56 264 VAL A O 1
ATOM 2024 N N . SER A 1 265 ? -1.175 0.002 -11.688 1.00 92.31 265 SER A N 1
ATOM 2025 C CA . SER A 1 265 ? -0.964 1.143 -12.591 1.00 92.31 265 SER A CA 1
ATOM 2026 C C . SER A 1 265 ? -0.263 2.353 -11.971 1.00 92.31 265 SER A C 1
ATOM 2028 O O . SER A 1 265 ? 0.135 3.263 -12.698 1.00 92.31 265 SER A O 1
ATOM 2030 N N . GLU A 1 266 ? -0.207 2.424 -10.641 1.00 92.94 266 GLU A N 1
ATOM 2031 C CA . GLU A 1 266 ? 0.191 3.589 -9.840 1.00 92.94 266 GLU A CA 1
ATOM 2032 C C . GLU A 1 266 ? -0.543 4.893 -10.217 1.00 92.94 266 GLU A C 1
ATOM 2034 O O . GLU A 1 266 ? -0.097 6.010 -9.925 1.00 92.94 266 GLU A O 1
ATOM 2039 N N . ARG A 1 267 ? -1.714 4.783 -10.858 1.00 93.88 267 ARG A N 1
ATOM 2040 C CA . ARG A 1 267 ? -2.479 5.943 -11.318 1.00 93.88 267 ARG A CA 1
ATOM 2041 C C . ARG A 1 267 ? -3.132 6.674 -10.153 1.00 93.88 267 ARG A C 1
ATOM 2043 O O . ARG A 1 267 ? -3.786 6.093 -9.289 1.00 93.88 267 ARG A O 1
ATOM 2050 N N . ARG A 1 268 ? -3.026 8.003 -10.188 1.00 94.50 268 ARG A N 1
ATOM 2051 C CA . ARG A 1 268 ? -3.594 8.908 -9.173 1.00 94.50 268 ARG A CA 1
ATOM 2052 C C . ARG A 1 268 ? -5.107 8.791 -9.029 1.00 94.50 268 ARG A C 1
ATOM 2054 O O . ARG A 1 268 ? -5.616 9.000 -7.937 1.00 94.50 268 ARG A O 1
ATOM 2061 N N . GLU A 1 269 ? -5.796 8.460 -10.114 1.00 94.88 269 GLU A N 1
ATOM 2062 C CA . GLU A 1 269 ? -7.244 8.264 -10.136 1.00 94.88 269 GLU A CA 1
ATOM 2063 C C . GLU A 1 269 ? -7.678 7.133 -9.197 1.00 94.88 269 GLU A C 1
ATOM 2065 O O . GLU A 1 269 ? -8.490 7.365 -8.308 1.00 94.88 269 GLU A O 1
ATOM 2070 N N . ALA A 1 270 ? -7.055 5.952 -9.300 1.00 95.94 270 ALA A N 1
ATOM 2071 C CA . ALA A 1 270 ? -7.349 4.833 -8.403 1.00 95.94 270 ALA A CA 1
ATOM 2072 C C . ALA A 1 270 ? -7.069 5.200 -6.938 1.00 95.94 270 ALA A C 1
ATOM 2074 O O . ALA A 1 270 ? -7.885 4.938 -6.060 1.00 95.94 270 ALA A O 1
ATOM 2075 N N . ARG A 1 271 ? -5.966 5.912 -6.676 1.00 96.94 271 ARG A N 1
ATOM 2076 C CA . ARG A 1 271 ? -5.645 6.409 -5.330 1.00 96.94 271 ARG A CA 1
ATOM 2077 C C . ARG A 1 271 ? -6.680 7.418 -4.802 1.00 96.94 271 ARG A C 1
ATOM 2079 O O . ARG A 1 271 ? -6.979 7.402 -3.611 1.00 96.94 271 ARG A O 1
ATOM 2086 N N . ALA A 1 272 ? -7.239 8.280 -5.652 1.00 96.69 272 ALA A N 1
ATOM 2087 C CA . ALA A 1 272 ? -8.312 9.198 -5.263 1.00 96.69 272 ALA A CA 1
ATOM 2088 C C . ALA A 1 272 ? -9.615 8.445 -4.944 1.00 96.69 272 ALA A C 1
ATOM 2090 O O . ALA A 1 272 ? -10.268 8.745 -3.946 1.00 96.69 272 ALA A O 1
ATOM 2091 N N . LEU A 1 273 ? -9.951 7.421 -5.734 1.00 97.50 273 LEU A N 1
ATOM 2092 C CA . LEU A 1 273 ? -11.101 6.549 -5.484 1.00 97.50 273 LEU A CA 1
ATOM 2093 C C . LEU A 1 273 ? -10.949 5.765 -4.169 1.00 97.50 273 LEU A C 1
ATOM 2095 O O . LEU A 1 273 ? -11.892 5.717 -3.381 1.00 97.50 273 LEU A O 1
ATOM 2099 N N . MET A 1 274 ? -9.750 5.258 -3.855 1.00 98.12 274 MET A N 1
ATOM 2100 C CA . MET A 1 274 ? -9.458 4.658 -2.542 1.00 98.12 274 MET A CA 1
ATOM 2101 C C . MET A 1 274 ? -9.741 5.632 -1.388 1.00 98.12 274 MET A C 1
ATOM 2103 O O . MET A 1 274 ? -10.389 5.262 -0.409 1.00 98.12 274 MET A O 1
ATOM 2107 N N . ALA A 1 275 ? -9.281 6.883 -1.497 1.00 97.94 275 ALA A N 1
ATOM 2108 C CA . ALA A 1 275 ? -9.505 7.900 -0.468 1.00 97.94 275 ALA A CA 1
ATOM 2109 C C . ALA A 1 275 ? -10.997 8.235 -0.294 1.00 97.94 275 ALA A C 1
ATOM 2111 O O . ALA A 1 275 ? -11.462 8.414 0.836 1.00 97.94 275 ALA A O 1
ATOM 2112 N N . ASN A 1 276 ? -11.766 8.248 -1.389 1.00 97.94 276 ASN A N 1
ATOM 2113 C CA . ASN A 1 276 ? -13.221 8.390 -1.336 1.00 97.94 276 ASN A CA 1
ATOM 2114 C C . ASN A 1 276 ? -13.863 7.233 -0.551 1.00 97.94 276 ASN A C 1
ATOM 2116 O O . ASN A 1 276 ? -14.755 7.472 0.264 1.00 97.94 276 ASN A O 1
ATOM 2120 N N . MET A 1 277 ? -13.402 5.993 -0.746 1.00 98.38 277 MET A N 1
ATOM 2121 C CA . MET A 1 277 ? -13.941 4.842 -0.009 1.00 98.38 277 MET A CA 1
ATOM 2122 C C . MET A 1 277 ? -13.612 4.916 1.482 1.00 98.38 277 MET A C 1
ATOM 2124 O O . MET A 1 277 ? -14.490 4.694 2.313 1.00 98.38 277 MET A O 1
ATOM 2128 N N . LEU A 1 278 ? -12.396 5.332 1.850 1.00 97.94 278 LEU A N 1
ATOM 2129 C CA . LEU A 1 278 ? -12.026 5.552 3.255 1.00 97.94 278 LEU A CA 1
ATOM 2130 C C . LEU A 1 278 ? -12.905 6.615 3.931 1.00 97.94 278 LEU A C 1
ATOM 2132 O O . LEU A 1 278 ? -13.268 6.465 5.100 1.00 97.94 278 LEU A O 1
ATOM 2136 N N . LEU A 1 279 ? -13.296 7.664 3.199 1.00 97.50 279 LEU A N 1
ATOM 2137 C CA . LEU A 1 279 ? -14.238 8.674 3.686 1.00 97.50 279 LEU A CA 1
ATOM 2138 C C . LEU A 1 279 ? -15.627 8.067 3.965 1.00 97.50 279 LEU A C 1
ATOM 2140 O O . LEU A 1 279 ? -16.217 8.359 5.010 1.00 97.50 279 LEU A O 1
ATOM 2144 N N . LYS A 1 280 ? -16.127 7.196 3.075 1.00 97.56 280 LYS A N 1
ATOM 2145 C CA . LYS A 1 280 ? -17.400 6.467 3.248 1.00 97.56 280 LYS A CA 1
ATOM 2146 C C . LYS A 1 280 ? -17.346 5.468 4.416 1.00 97.56 280 LYS A C 1
ATOM 2148 O O . LYS A 1 280 ? -18.299 5.378 5.186 1.00 97.56 280 LYS A O 1
ATOM 2153 N N . LEU A 1 281 ? -16.201 4.817 4.622 1.00 97.19 281 LEU A N 1
ATOM 2154 C CA . LEU A 1 281 ? -15.914 3.905 5.741 1.00 97.19 281 LEU A CA 1
ATOM 2155 C C . LEU A 1 281 ? -15.641 4.617 7.079 1.00 97.19 281 LEU A C 1
ATOM 2157 O O . LEU A 1 281 ? -15.350 3.965 8.078 1.00 97.19 281 LEU A O 1
ATOM 2161 N N . GLN A 1 282 ? -15.715 5.951 7.119 1.00 97.38 282 GLN A N 1
ATOM 2162 C CA . GLN A 1 282 ? -15.423 6.771 8.302 1.00 97.38 282 GLN A CA 1
ATOM 2163 C C . GLN A 1 282 ? -13.975 6.656 8.820 1.00 97.38 282 GLN A C 1
ATOM 2165 O O . GLN A 1 282 ? -13.674 7.020 9.957 1.00 97.38 282 GLN A O 1
ATOM 2170 N N . ARG A 1 283 ? -13.041 6.215 7.969 1.00 97.12 283 ARG A N 1
ATOM 2171 C CA . ARG A 1 283 ? -11.594 6.141 8.240 1.00 97.12 283 ARG A CA 1
ATOM 2172 C C . ARG A 1 283 ? -10.923 7.471 7.885 1.00 97.12 283 ARG A C 1
ATOM 2174 O O . ARG A 1 283 ? -10.028 7.549 7.046 1.00 97.12 283 ARG A O 1
ATOM 2181 N N . TYR A 1 284 ? -11.389 8.551 8.519 1.00 97.56 284 TYR A N 1
ATOM 2182 C CA . TYR A 1 284 ? -11.075 9.928 8.112 1.00 97.56 284 TYR A CA 1
ATOM 2183 C C . TYR A 1 284 ? -9.585 10.272 8.158 1.00 97.56 284 TYR A C 1
ATOM 2185 O O . TYR A 1 284 ? -9.101 10.994 7.294 1.00 97.56 284 TYR A O 1
ATOM 2193 N N . THR A 1 285 ? -8.846 9.756 9.143 1.00 96.38 285 THR A N 1
ATOM 2194 C CA . THR A 1 285 ? -7.399 9.999 9.257 1.00 96.38 285 THR A CA 1
ATOM 2195 C C . THR A 1 285 ? -6.647 9.482 8.034 1.00 96.38 285 THR A C 1
ATOM 2197 O O . THR A 1 285 ? -5.869 10.226 7.448 1.00 96.38 285 THR A O 1
ATOM 2200 N N . GLU A 1 286 ? -6.941 8.255 7.606 1.00 96.75 286 GLU A N 1
ATOM 2201 C CA . GLU A 1 286 ? -6.296 7.631 6.447 1.00 96.75 286 GLU A CA 1
ATOM 2202 C C . GLU A 1 286 ? -6.702 8.328 5.143 1.00 96.75 286 GLU A C 1
ATOM 2204 O O . GLU A 1 286 ? -5.864 8.577 4.280 1.00 96.75 286 GLU A O 1
ATOM 2209 N N . ALA A 1 287 ? -7.976 8.720 5.017 1.00 97.88 287 ALA A N 1
ATOM 2210 C CA . ALA A 1 287 ? -8.446 9.489 3.865 1.00 97.88 287 ALA A CA 1
ATOM 2211 C C . ALA A 1 287 ? -7.691 10.826 3.720 1.00 97.88 287 ALA A C 1
ATOM 2213 O O . ALA A 1 287 ? -7.235 11.157 2.625 1.00 97.88 287 ALA A O 1
ATOM 2214 N N . VAL A 1 288 ? -7.519 11.574 4.821 1.00 97.94 288 VAL A N 1
ATOM 2215 C CA . VAL A 1 288 ? -6.767 12.844 4.843 1.00 97.94 288 VAL A CA 1
ATOM 2216 C C . VAL A 1 288 ? -5.327 12.638 4.378 1.00 97.94 288 VAL A C 1
ATOM 2218 O O . VAL A 1 288 ? -4.868 13.370 3.504 1.00 97.94 288 VAL A O 1
ATOM 2221 N N . GLU A 1 289 ? -4.639 11.620 4.901 1.00 96.81 289 GLU A N 1
ATOM 2222 C CA . GLU A 1 289 ? -3.255 11.313 4.519 1.00 96.81 289 GLU A CA 1
ATOM 2223 C C . GLU A 1 289 ? -3.125 11.041 3.013 1.00 96.81 289 GLU A C 1
ATOM 2225 O O . GLU A 1 289 ? -2.245 11.597 2.351 1.00 96.81 289 GLU A O 1
ATOM 2230 N N . ILE A 1 290 ? -4.030 10.244 2.432 1.00 96.88 290 ILE A N 1
ATOM 2231 C CA . ILE A 1 290 ? -3.991 9.945 0.994 1.00 96.88 290 ILE A CA 1
ATOM 2232 C C . ILE A 1 290 ? -4.258 11.200 0.150 1.00 96.88 290 ILE A C 1
ATOM 2234 O O . ILE A 1 290 ? -3.566 11.418 -0.851 1.00 96.88 290 ILE A O 1
ATOM 2238 N N . TYR A 1 291 ? -5.218 12.047 0.532 1.00 98.25 291 TYR A N 1
ATOM 2239 C CA . TYR A 1 291 ? -5.481 13.292 -0.194 1.00 98.25 291 TYR A CA 1
ATOM 2240 C C . TYR A 1 291 ? -4.309 14.278 -0.120 1.00 98.25 291 TYR A C 1
ATOM 2242 O O . TYR A 1 291 ? -3.957 14.884 -1.134 1.00 98.25 291 TYR A O 1
ATOM 2250 N N . GLU A 1 292 ? -3.659 14.416 1.038 1.00 97.06 292 GLU A N 1
ATOM 2251 C CA . GLU A 1 292 ? -2.467 15.259 1.186 1.00 97.06 292 GLU A CA 1
ATOM 2252 C C . GLU A 1 292 ? -1.316 14.772 0.294 1.00 97.06 292 GLU A C 1
ATOM 2254 O O . GLU A 1 292 ? -0.649 15.584 -0.359 1.00 97.06 292 GLU A O 1
ATOM 2259 N N . ILE A 1 293 ? -1.130 13.451 0.185 1.00 95.62 293 ILE A N 1
ATOM 2260 C CA . ILE A 1 293 ? -0.172 12.840 -0.747 1.00 95.62 293 ILE A CA 1
ATOM 2261 C C . ILE A 1 293 ? -0.540 13.169 -2.199 1.00 95.62 293 ILE A C 1
ATOM 2263 O O . ILE A 1 293 ? 0.335 13.553 -2.977 1.00 95.62 293 ILE A O 1
ATOM 2267 N N . LEU A 1 294 ? -1.815 13.043 -2.582 1.00 96.38 294 LEU A N 1
ATOM 2268 C CA . LEU A 1 294 ? -2.280 13.325 -3.947 1.00 96.38 294 LEU A CA 1
ATOM 2269 C C . LEU A 1 294 ? -2.039 14.780 -4.367 1.00 96.38 294 LEU A C 1
ATOM 2271 O O . LEU A 1 294 ? -1.641 15.018 -5.509 1.00 96.38 294 LEU A O 1
ATOM 2275 N N . ILE A 1 295 ? -2.248 15.731 -3.454 1.00 96.44 295 ILE A N 1
ATOM 2276 C CA . ILE A 1 295 ? -2.024 17.165 -3.695 1.00 96.44 295 ILE A CA 1
ATOM 2277 C C . ILE A 1 295 ? -0.526 17.488 -3.749 1.00 96.44 295 ILE A C 1
ATOM 2279 O O . ILE A 1 295 ? -0.099 18.303 -4.565 1.00 96.44 295 ILE A O 1
ATOM 2283 N N . SER A 1 296 ? 0.278 16.848 -2.898 1.00 94.94 296 SER A N 1
ATOM 2284 C CA . SER A 1 296 ? 1.714 17.134 -2.783 1.00 94.94 296 SER A CA 1
ATOM 2285 C C . SER A 1 296 ? 2.563 16.459 -3.866 1.00 94.94 296 SER A C 1
ATOM 2287 O O . SER A 1 296 ? 3.694 16.879 -4.117 1.00 94.94 296 SER A O 1
ATOM 2289 N N . ALA A 1 297 ? 2.060 15.398 -4.502 1.00 92.94 297 ALA A N 1
ATOM 2290 C CA . ALA A 1 297 ? 2.830 14.612 -5.458 1.00 92.94 297 ALA A CA 1
ATOM 2291 C C . ALA A 1 297 ? 3.140 15.391 -6.761 1.00 92.94 297 ALA A C 1
ATOM 2293 O O . ALA A 1 297 ? 2.241 15.997 -7.357 1.00 92.94 297 ALA A O 1
ATOM 2294 N N . PRO A 1 298 ? 4.370 15.299 -7.309 1.00 84.31 298 PRO A N 1
ATOM 2295 C CA . PRO A 1 298 ? 4.752 15.959 -8.559 1.00 84.31 298 PRO A CA 1
ATOM 2296 C C . PRO A 1 298 ? 4.034 15.344 -9.769 1.00 84.31 298 PRO A C 1
ATOM 2298 O O . PRO A 1 298 ? 4.097 14.137 -9.997 1.00 84.31 298 PRO A O 1
ATOM 2301 N N . GLY A 1 299 ? 3.302 16.168 -10.519 1.00 88.00 299 GLY A N 1
ATOM 2302 C CA . GLY A 1 299 ? 2.456 15.751 -11.645 1.00 88.00 299 GLY A CA 1
ATOM 2303 C C . GLY A 1 299 ? 1.111 16.476 -11.619 1.00 88.00 299 GLY A C 1
ATOM 2304 O O . GLY A 1 299 ? 0.631 16.860 -10.553 1.00 88.00 299 GLY A O 1
ATOM 2305 N N . LYS A 1 300 ? 0.519 16.710 -12.792 1.00 82.69 300 LYS A N 1
ATOM 2306 C CA . LYS A 1 300 ? -0.737 17.456 -12.901 1.00 82.69 300 LYS A CA 1
ATOM 2307 C C . LYS A 1 300 ? -1.917 16.491 -12.816 1.00 82.69 300 LYS A C 1
ATOM 2309 O O . LYS A 1 300 ? -2.125 15.698 -13.729 1.00 82.69 300 LYS A O 1
ATOM 2314 N N . LEU A 1 301 ? -2.675 16.568 -11.722 1.00 90.94 301 LEU A N 1
ATOM 2315 C CA . LEU A 1 301 ? -4.108 16.268 -11.788 1.00 90.94 301 LEU A CA 1
ATOM 2316 C C . LEU A 1 301 ? -4.748 17.299 -12.728 1.00 90.94 301 LEU A C 1
ATOM 2318 O O . LEU A 1 301 ? -4.218 18.405 -12.866 1.00 90.94 301 LEU A O 1
ATOM 2322 N N . SER A 1 302 ? -5.855 16.951 -13.383 1.00 93.62 302 SER A N 1
ATOM 2323 C CA . SER A 1 302 ? -6.654 17.983 -14.045 1.00 93.62 302 SER A CA 1
ATOM 2324 C C . SER A 1 302 ? -7.126 18.993 -12.994 1.00 93.62 302 SER A C 1
ATOM 2326 O O . SER A 1 302 ? -7.293 18.636 -11.824 1.00 93.62 302 SER A O 1
ATOM 2328 N N . ASP A 1 303 ? -7.334 20.248 -13.390 1.00 94.31 303 ASP A N 1
ATOM 2329 C CA . ASP A 1 303 ? -7.783 21.291 -12.457 1.00 94.31 303 ASP A CA 1
ATOM 2330 C C . ASP A 1 303 ? -9.112 20.900 -11.782 1.00 94.31 303 ASP A C 1
ATOM 2332 O O . ASP A 1 303 ? -9.312 21.154 -10.596 1.00 94.31 303 ASP A O 1
ATOM 2336 N N . GLU A 1 304 ? -9.979 20.193 -12.512 1.00 95.31 304 GLU A N 1
ATOM 2337 C CA . GLU A 1 304 ? -11.234 19.634 -12.005 1.00 95.31 304 GLU A CA 1
ATOM 2338 C C . GLU A 1 304 ? -11.004 18.536 -10.957 1.00 95.31 304 GLU A C 1
ATOM 2340 O O . GLU A 1 304 ? -11.540 18.612 -9.851 1.00 95.31 304 GLU A O 1
ATOM 2345 N N . SER A 1 305 ? -10.154 17.544 -11.249 1.00 94.56 305 SER A N 1
ATOM 2346 C CA . SER A 1 305 ? -9.836 16.489 -10.282 1.00 94.56 305 SER A CA 1
ATOM 2347 C C . SER A 1 305 ? -9.113 17.041 -9.054 1.00 94.56 305 SER A C 1
ATOM 2349 O O . SER A 1 305 ? -9.339 16.557 -7.948 1.00 94.56 305 SER A O 1
ATOM 2351 N N . LEU A 1 306 ? -8.264 18.060 -9.218 1.00 95.12 306 LEU A N 1
ATOM 2352 C CA . LEU A 1 306 ? -7.597 18.726 -8.102 1.00 95.12 306 LEU A CA 1
ATOM 2353 C C . LEU A 1 306 ? -8.603 19.459 -7.208 1.00 95.12 306 LEU A C 1
ATOM 2355 O O . LEU A 1 306 ? -8.528 19.319 -5.989 1.00 95.12 306 LEU A O 1
ATOM 2359 N N . ALA A 1 307 ? -9.550 20.195 -7.795 1.00 96.19 307 ALA A N 1
ATOM 2360 C CA . ALA A 1 307 ? -10.604 20.876 -7.048 1.00 96.19 307 ALA A CA 1
ATOM 2361 C C . ALA A 1 307 ? -11.473 19.878 -6.267 1.00 96.19 307 ALA A C 1
ATOM 2363 O O . ALA A 1 307 ? -11.730 20.084 -5.080 1.00 96.19 307 ALA A O 1
ATOM 2364 N N . MET A 1 308 ? -11.848 18.760 -6.895 1.00 96.94 308 MET A N 1
ATOM 2365 C CA . MET A 1 308 ? -12.592 17.684 -6.237 1.00 96.94 308 MET A CA 1
ATOM 2366 C C . MET A 1 308 ? -11.796 17.063 -5.077 1.00 96.94 308 MET A C 1
ATOM 2368 O O . MET A 1 308 ? -12.323 16.909 -3.978 1.00 96.94 308 MET A O 1
ATOM 2372 N N . VAL A 1 309 ? -10.507 16.763 -5.277 1.00 97.00 309 VAL A N 1
ATOM 2373 C CA . VAL A 1 309 ? -9.626 16.230 -4.221 1.00 97.00 309 VAL A CA 1
ATOM 2374 C C . VAL A 1 309 ? -9.488 17.215 -3.055 1.00 97.00 309 VAL A C 1
ATOM 2376 O O . VAL A 1 309 ? -9.535 16.804 -1.898 1.00 97.00 309 VAL A O 1
ATOM 2379 N N . GLN A 1 310 ? -9.358 18.514 -3.328 1.00 97.38 310 GLN A N 1
ATOM 2380 C CA . GLN A 1 310 ? -9.290 19.549 -2.291 1.00 97.38 310 GLN A CA 1
ATOM 2381 C C . GLN A 1 310 ? -10.604 19.679 -1.513 1.00 97.38 310 GLN A C 1
ATOM 2383 O O . GLN A 1 310 ? -10.578 19.818 -0.289 1.00 97.38 310 GLN A O 1
ATOM 2388 N N . GLN A 1 311 ? -11.744 19.601 -2.201 1.00 97.88 311 GLN A N 1
ATOM 2389 C CA . GLN A 1 311 ? -13.059 19.594 -1.566 1.00 97.88 311 GLN A CA 1
ATOM 2390 C C . GLN A 1 311 ? -13.222 18.374 -0.648 1.00 97.88 311 GLN A C 1
ATOM 2392 O O . GLN A 1 311 ? -13.598 18.534 0.515 1.00 97.88 311 GLN A O 1
ATOM 2397 N N . ASN A 1 312 ? -12.877 17.177 -1.128 1.00 97.38 312 ASN A N 1
ATOM 2398 C CA . ASN A 1 312 ? -12.985 15.946 -0.344 1.00 97.38 312 ASN A CA 1
ATOM 2399 C C . ASN A 1 312 ? -11.996 15.919 0.831 1.00 97.38 312 ASN A C 1
ATOM 2401 O O . ASN A 1 312 ? -12.331 15.407 1.898 1.00 97.38 312 ASN A O 1
ATOM 2405 N N . LEU A 1 313 ? -10.805 16.510 0.679 1.00 97.56 313 LEU A N 1
ATOM 2406 C CA . LEU A 1 313 ? -9.864 16.707 1.783 1.00 97.56 313 LEU A CA 1
ATOM 2407 C C . LEU A 1 313 ? -10.470 17.592 2.876 1.00 97.56 313 LEU A C 1
ATOM 2409 O O . LEU A 1 313 ? -10.415 17.230 4.051 1.00 97.56 313 LEU A O 1
ATOM 2413 N N . ALA A 1 314 ? -11.063 18.729 2.503 1.00 98.06 314 ALA A N 1
ATOM 2414 C CA . ALA A 1 314 ? -11.705 19.627 3.458 1.00 98.06 314 ALA A CA 1
ATOM 2415 C C . ALA A 1 314 ? -12.866 18.932 4.192 1.00 98.06 314 ALA A C 1
ATOM 2417 O O . ALA A 1 314 ? -12.996 19.062 5.411 1.00 98.06 314 ALA A O 1
ATOM 2418 N N . GLU A 1 315 ? -13.669 18.138 3.476 1.00 98.00 315 GLU A N 1
ATOM 2419 C CA . GLU A 1 315 ? -14.720 17.320 4.084 1.00 98.00 315 GLU A CA 1
ATOM 2420 C C . GLU A 1 315 ? -14.148 16.273 5.051 1.00 98.00 315 GLU A C 1
ATOM 2422 O O . GLU A 1 315 ? -14.618 16.159 6.186 1.00 98.00 315 GLU A O 1
ATOM 2427 N N . ALA A 1 316 ? -13.113 15.534 4.642 1.00 97.25 316 ALA A N 1
ATOM 2428 C CA . ALA A 1 316 ? -12.471 14.521 5.475 1.00 97.25 316 ALA A CA 1
ATOM 2429 C C . ALA A 1 316 ? -11.883 15.129 6.758 1.00 97.25 316 ALA A C 1
ATOM 2431 O O . ALA A 1 316 ? -12.067 14.576 7.843 1.00 97.25 316 ALA A O 1
ATOM 2432 N N . GLN A 1 317 ? -11.242 16.298 6.660 1.00 97.75 317 GLN A N 1
ATOM 2433 C CA . GLN A 1 317 ? -10.723 17.042 7.810 1.00 97.75 317 GLN A CA 1
ATOM 2434 C C . GLN A 1 317 ? -11.847 17.505 8.749 1.00 97.75 317 GLN A C 1
ATOM 2436 O O . GLN A 1 317 ? -11.724 17.351 9.966 1.00 97.75 317 GLN A O 1
ATOM 2441 N N . ALA A 1 318 ? -12.959 18.013 8.209 1.00 97.88 318 ALA A N 1
ATOM 2442 C CA . ALA A 1 318 ? -14.112 18.422 9.010 1.00 97.88 318 ALA A CA 1
ATOM 2443 C C . ALA A 1 318 ? -14.744 17.234 9.756 1.00 97.88 318 ALA A C 1
ATOM 2445 O O . ALA A 1 318 ? -15.004 17.324 10.958 1.00 97.88 318 ALA A O 1
ATOM 2446 N N . ARG A 1 319 ? -14.936 16.093 9.078 1.00 97.19 319 ARG A N 1
ATOM 2447 C CA . ARG A 1 319 ? -15.475 14.873 9.701 1.00 97.19 319 ARG A CA 1
ATOM 2448 C C . ARG A 1 319 ? -14.525 14.278 10.739 1.00 97.19 319 ARG A C 1
ATOM 2450 O O . ARG A 1 319 ? -14.985 13.846 11.794 1.00 97.19 319 ARG A O 1
ATOM 2457 N N . LYS A 1 320 ? -13.212 14.309 10.486 1.00 96.88 320 LYS A N 1
ATOM 2458 C CA . LYS A 1 320 ? -12.185 13.916 11.461 1.00 96.88 320 LYS A CA 1
ATOM 2459 C C . LYS A 1 320 ? -12.275 14.761 12.733 1.00 96.88 320 LYS A C 1
ATOM 2461 O O . LYS A 1 320 ? -12.362 14.201 13.820 1.00 96.88 320 LYS A O 1
ATOM 2466 N N . ALA A 1 321 ? -12.313 16.088 12.596 1.00 97.00 321 ALA A N 1
ATOM 2467 C CA . ALA A 1 321 ? -12.408 17.002 13.733 1.00 97.00 321 ALA A CA 1
ATOM 2468 C C . ALA A 1 321 ? -13.694 16.781 14.548 1.00 97.00 321 ALA A C 1
ATOM 2470 O O . ALA A 1 321 ? -13.654 16.780 15.779 1.00 97.00 321 ALA A O 1
ATOM 2471 N N . GLN A 1 322 ? -14.823 16.533 13.875 1.00 97.31 322 GLN A N 1
ATOM 2472 C CA . GLN A 1 322 ? -16.078 16.194 14.546 1.00 97.31 322 GLN A CA 1
ATOM 2473 C C . GLN A 1 322 ? -15.973 14.870 15.318 1.00 97.31 322 GLN A C 1
ATOM 2475 O O . GLN A 1 322 ? -16.350 14.814 16.485 1.00 97.31 322 GLN A O 1
ATOM 2480 N N . ALA A 1 323 ? -15.413 13.821 14.707 1.00 94.69 323 ALA A N 1
ATOM 2481 C CA . ALA A 1 323 ? -15.238 12.524 15.361 1.00 94.69 323 ALA A CA 1
ATOM 2482 C C . ALA A 1 323 ? -14.316 12.610 16.594 1.00 94.69 323 ALA A C 1
ATOM 2484 O O . ALA A 1 323 ? -14.590 11.990 17.622 1.00 94.69 323 ALA A O 1
ATOM 2485 N N . GLU A 1 324 ? -13.249 13.410 16.521 1.00 95.12 324 GLU A N 1
ATOM 2486 C CA . GLU A 1 324 ? -12.356 13.682 17.654 1.00 95.12 324 GLU A CA 1
ATOM 2487 C C . GLU A 1 324 ? -13.073 14.441 18.784 1.00 95.12 324 GLU A C 1
ATOM 2489 O O . GLU A 1 324 ? -12.904 14.102 19.959 1.00 95.12 324 GLU A O 1
ATOM 2494 N N . TYR A 1 325 ? -13.909 15.427 18.445 1.00 96.81 325 TYR A N 1
ATOM 2495 C CA . TYR A 1 325 ? -14.732 16.160 19.410 1.00 96.81 325 TYR A CA 1
ATOM 2496 C C . TYR A 1 325 ? -15.749 15.251 20.114 1.00 96.81 325 TYR A C 1
ATOM 2498 O O . TYR A 1 325 ? -15.880 15.291 21.343 1.00 96.81 325 TYR A O 1
ATOM 2506 N N . ASP A 1 326 ? -16.438 14.396 19.359 1.00 94.25 326 ASP A N 1
ATOM 2507 C CA . ASP A 1 326 ? -17.413 13.449 19.902 1.00 94.25 326 ASP A CA 1
ATOM 2508 C C . ASP A 1 326 ? -16.722 12.442 20.836 1.00 94.25 326 ASP A C 1
ATOM 2510 O O . ASP A 1 326 ? -17.173 12.214 21.963 1.00 94.25 326 ASP A O 1
ATOM 2514 N N . ALA A 1 327 ? -15.562 11.913 20.430 1.00 93.31 327 ALA A N 1
ATOM 2515 C CA . ALA A 1 327 ? -14.749 11.023 21.255 1.00 93.31 327 ALA A CA 1
ATOM 2516 C C . ALA A 1 327 ? -14.264 11.701 22.551 1.00 93.31 327 ALA A C 1
ATOM 2518 O O . ALA A 1 327 ? -14.320 11.100 23.629 1.00 93.31 327 ALA A O 1
ATOM 2519 N N . ALA A 1 328 ? -13.821 12.960 22.480 1.00 95.31 328 ALA A N 1
ATOM 2520 C CA . ALA A 1 328 ? -13.413 13.732 23.653 1.00 95.31 328 ALA A CA 1
ATOM 2521 C C . ALA A 1 328 ? -14.587 13.969 24.618 1.00 95.31 328 ALA A C 1
ATOM 2523 O O . ALA A 1 328 ? -14.429 13.839 25.835 1.00 95.31 328 ALA A O 1
ATOM 2524 N N . THR A 1 329 ? -15.776 14.248 24.081 1.00 96.06 329 THR A N 1
ATOM 2525 C CA . THR A 1 329 ? -17.003 14.461 24.859 1.00 96.06 329 THR A CA 1
ATOM 2526 C C . THR A 1 329 ? -17.432 13.181 25.580 1.00 96.06 329 THR A C 1
ATOM 2528 O O . THR A 1 329 ? -17.695 13.214 26.783 1.00 96.06 329 THR A O 1
ATOM 2531 N N . ILE A 1 330 ? -17.419 12.030 24.896 1.00 92.94 330 ILE A N 1
ATOM 2532 C CA . ILE A 1 330 ? -17.694 10.713 25.501 1.00 92.94 330 ILE A CA 1
ATOM 2533 C C . ILE A 1 330 ? -16.685 10.411 26.618 1.00 92.94 330 ILE A C 1
ATOM 2535 O O . ILE A 1 330 ? -17.061 9.993 27.718 1.00 92.94 330 ILE A O 1
ATOM 2539 N N . ASN A 1 331 ? -15.400 10.676 26.382 1.00 91.38 331 ASN A N 1
ATOM 2540 C CA . ASN A 1 331 ? -14.365 10.495 27.397 1.00 91.38 331 ASN A CA 1
ATOM 2541 C C . ASN A 1 331 ? -14.582 11.410 28.614 1.00 91.38 331 ASN A C 1
ATOM 2543 O O . ASN A 1 331 ? -14.433 10.955 29.745 1.00 91.38 331 ASN A O 1
ATOM 2547 N N . SER A 1 332 ? -15.002 12.663 28.417 1.00 93.06 332 SER A N 1
ATOM 2548 C CA . SER A 1 332 ? -15.336 13.567 29.524 1.00 93.06 332 SER A CA 1
ATOM 2549 C C . SER A 1 332 ? -16.552 13.086 30.322 1.00 93.06 332 SER A C 1
ATOM 2551 O O . SER A 1 332 ? -16.533 13.105 31.549 1.00 93.06 332 SER A O 1
ATOM 2553 N N . LEU A 1 333 ? -17.612 12.622 29.656 1.00 92.12 333 LEU A N 1
ATOM 2554 C CA . LEU A 1 333 ? -18.810 12.124 30.341 1.00 92.12 333 LEU A CA 1
ATOM 2555 C C . LEU A 1 333 ? -18.510 10.858 31.156 1.00 92.12 333 LEU A C 1
ATOM 2557 O O . LEU A 1 333 ? -18.992 10.700 32.282 1.00 92.12 333 LEU A O 1
ATOM 2561 N N . THR A 1 334 ? -17.675 9.963 30.624 1.00 89.75 334 THR A N 1
ATOM 2562 C CA . THR A 1 334 ? -17.286 8.732 31.326 1.00 89.75 334 THR A CA 1
ATOM 2563 C C . THR A 1 334 ? -16.369 8.995 32.522 1.00 89.75 334 THR A C 1
ATOM 2565 O O . THR A 1 334 ? -16.479 8.287 33.526 1.00 89.75 334 THR A O 1
ATOM 2568 N N . THR A 1 335 ? -15.493 10.006 32.475 1.00 88.69 335 THR A N 1
ATOM 2569 C CA . THR A 1 335 ? -14.649 10.378 33.625 1.00 88.69 335 THR A CA 1
ATOM 2570 C C . THR A 1 335 ? -15.456 11.048 34.733 1.00 88.69 335 THR A C 1
ATOM 2572 O O . THR A 1 335 ? -15.303 10.651 35.890 1.00 88.69 335 THR A O 1
ATOM 2575 N N . THR A 1 336 ? -16.371 11.968 34.405 1.00 87.88 336 THR A N 1
ATOM 2576 C CA . THR A 1 336 ? -17.270 12.593 35.391 1.00 87.88 336 THR A CA 1
ATOM 2577 C C . THR A 1 336 ? -18.162 11.554 36.071 1.00 87.88 336 THR A C 1
ATOM 2579 O O . THR A 1 336 ? -18.237 11.514 37.295 1.00 87.88 336 THR A O 1
ATOM 2582 N N . THR A 1 337 ? -18.744 10.622 35.306 1.00 83.88 337 THR A N 1
ATOM 2583 C CA . THR A 1 337 ? -19.592 9.556 35.873 1.00 83.88 337 THR A CA 1
ATOM 2584 C C . THR A 1 337 ? -18.811 8.660 36.842 1.00 83.88 337 THR A C 1
ATOM 2586 O O . THR A 1 337 ? -19.318 8.293 37.901 1.00 83.88 337 THR A O 1
ATOM 2589 N N . LYS A 1 338 ? -17.549 8.330 36.526 1.00 80.00 338 LYS A N 1
ATOM 2590 C CA . LYS A 1 338 ? -16.676 7.568 37.437 1.00 80.00 338 LYS A CA 1
ATOM 2591 C C . LYS A 1 338 ? -16.377 8.333 38.726 1.00 80.00 338 LYS A C 1
ATOM 2593 O O . LYS A 1 338 ? -16.362 7.718 39.790 1.00 80.00 338 LYS A O 1
ATOM 2598 N N . GLN A 1 339 ? -16.154 9.644 38.645 1.00 78.19 339 GLN A N 1
ATOM 2599 C CA . GLN A 1 339 ? -15.931 10.481 39.826 1.00 78.19 339 GLN A CA 1
ATOM 2600 C C . GLN A 1 339 ? -17.184 10.541 40.710 1.00 78.19 339 GLN A C 1
ATOM 2602 O O . GLN A 1 339 ? -17.091 10.267 41.907 1.00 78.19 339 GLN A O 1
ATOM 2607 N N . ASP A 1 340 ? -18.361 10.765 40.127 1.00 79.19 340 ASP A N 1
ATOM 2608 C CA . ASP A 1 340 ? -19.625 10.817 40.873 1.00 79.19 340 ASP A CA 1
ATOM 2609 C C . ASP A 1 340 ? -19.981 9.476 41.534 1.00 79.19 340 ASP A C 1
ATOM 2611 O O . ASP A 1 340 ? -20.476 9.443 42.664 1.00 79.19 340 ASP A O 1
ATOM 2615 N N . MET A 1 341 ? -19.685 8.356 40.867 1.00 72.25 341 MET A N 1
ATOM 2616 C CA . MET A 1 341 ? -19.863 7.012 41.430 1.00 72.25 341 MET A CA 1
ATOM 2617 C C . MET A 1 341 ? -18.858 6.724 42.553 1.00 72.25 341 MET A C 1
ATOM 2619 O O . MET A 1 341 ? -19.222 6.103 43.550 1.00 72.25 341 MET A O 1
ATOM 2623 N N . SER A 1 342 ? -17.619 7.221 42.447 1.00 70.62 342 SER A N 1
ATOM 2624 C CA . SER A 1 342 ? -16.608 7.052 43.501 1.00 70.62 342 SER A CA 1
ATOM 2625 C C . SER A 1 342 ? -16.955 7.797 44.797 1.00 70.62 342 SER A C 1
ATOM 2627 O O . SER A 1 342 ? -16.614 7.329 45.879 1.00 70.62 342 SER A O 1
ATOM 2629 N N . HIS A 1 343 ? -17.702 8.904 44.714 1.00 68.81 343 HIS A N 1
ATOM 2630 C CA . HIS A 1 343 ? -18.163 9.653 45.888 1.00 68.81 343 HIS A CA 1
ATOM 2631 C C . HIS A 1 343 ? -19.428 9.075 46.544 1.00 68.81 343 HIS A C 1
ATOM 2633 O O . HIS A 1 343 ? -19.727 9.413 47.689 1.00 68.81 343 HIS A O 1
ATOM 2639 N N . LYS A 1 344 ? -20.155 8.177 45.867 1.00 64.50 344 LYS A N 1
ATOM 2640 C CA . LYS A 1 344 ? -21.351 7.495 46.398 1.00 64.50 344 LYS A CA 1
ATOM 2641 C C . LYS A 1 344 ? -21.052 6.091 46.938 1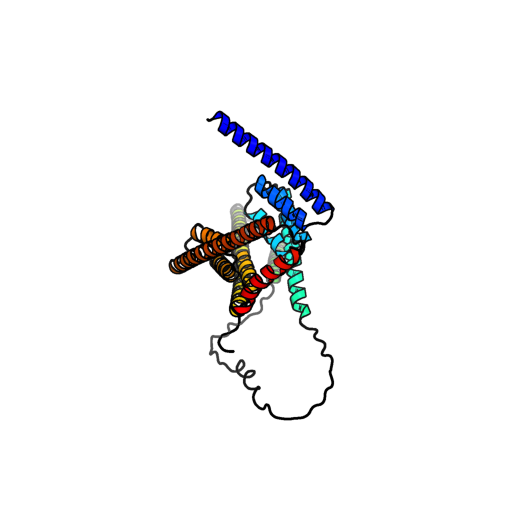.00 64.50 344 LYS A C 1
ATOM 2643 O O . LYS A 1 344 ? -21.949 5.251 46.984 1.00 64.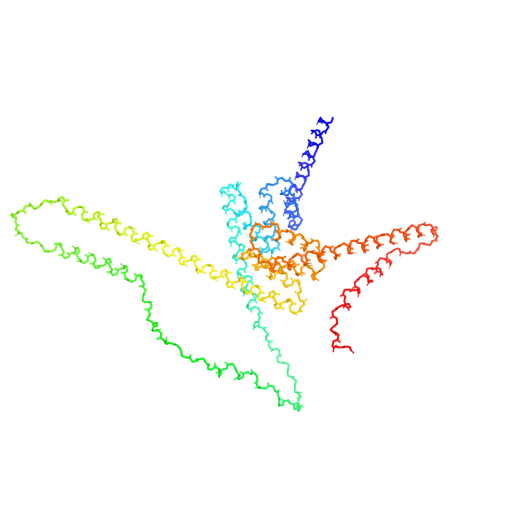50 344 LYS A O 1
ATOM 2648 N N . SER A 1 345 ? -19.811 5.830 47.361 1.00 51.78 345 SER A N 1
ATOM 2649 C CA . SER A 1 345 ? -19.351 4.536 47.880 1.00 51.78 345 SER A CA 1
ATOM 2650 C C . SER A 1 345 ? -20.108 4.096 49.144 1.00 51.78 345 SER A C 1
ATOM 2652 O O . SER A 1 345 ? -19.685 4.318 50.278 1.00 51.78 345 SER A O 1
ATOM 2654 N N . GLY A 1 346 ? -21.238 3.443 48.906 1.00 54.47 346 GLY A N 1
ATOM 2655 C CA . GLY A 1 346 ? -21.909 2.498 49.791 1.00 54.47 346 GLY A CA 1
ATOM 2656 C C . GLY A 1 346 ? -22.680 1.421 49.016 1.00 54.47 346 GLY A C 1
ATOM 2657 O O . GLY A 1 346 ? -23.340 0.598 49.636 1.00 54.47 346 GLY A O 1
ATOM 2658 N N . PHE A 1 347 ? -22.625 1.415 47.678 1.00 53.78 347 PHE A N 1
ATOM 2659 C CA . PHE A 1 347 ? -23.373 0.475 46.845 1.00 53.78 347 PHE A CA 1
ATOM 2660 C C . PHE A 1 347 ? -22.454 -0.155 45.792 1.00 53.78 347 PHE A C 1
ATOM 2662 O O . PHE A 1 347 ? -22.203 0.410 44.729 1.00 53.78 347 PHE A O 1
ATOM 2669 N N . GLU A 1 348 ? -21.927 -1.331 46.124 1.00 54.75 348 GLU A N 1
ATOM 2670 C CA . GLU A 1 348 ? -21.236 -2.228 45.199 1.00 54.75 348 GLU A CA 1
ATOM 2671 C C . GLU A 1 348 ? -22.275 -2.910 44.294 1.00 54.75 348 GLU A C 1
ATOM 2673 O O . GLU A 1 348 ? -22.760 -3.998 44.588 1.00 54.75 348 GLU A O 1
ATOM 2678 N N . LEU A 1 349 ? -22.660 -2.269 43.190 1.00 55.84 349 LEU A N 1
ATOM 2679 C CA . LEU A 1 349 ? -23.307 -2.966 42.076 1.00 55.84 349 LEU A CA 1
ATOM 2680 C C . LEU A 1 349 ? -22.436 -2.820 40.825 1.00 55.84 349 LEU A C 1
ATOM 2682 O O . LEU A 1 349 ? -21.950 -1.736 40.507 1.00 55.84 349 LEU A O 1
ATOM 2686 N N . GLY A 1 350 ? -22.183 -3.963 40.183 1.00 58.41 350 GLY A N 1
ATOM 2687 C CA . GLY A 1 350 ? -21.089 -4.208 39.243 1.00 58.41 350 GLY A CA 1
ATOM 2688 C C . GLY A 1 350 ? -21.002 -3.236 38.066 1.00 58.41 350 GLY A C 1
ATOM 2689 O O . GLY A 1 350 ? -21.916 -3.124 37.251 1.00 58.41 350 GLY A O 1
ATOM 2690 N N . LEU A 1 351 ? -19.835 -2.597 37.946 1.00 57.44 351 LEU A N 1
ATOM 2691 C CA . LEU A 1 351 ? -19.433 -1.699 36.855 1.00 57.44 351 LEU A CA 1
ATOM 2692 C C . LEU A 1 351 ? -19.466 -2.347 35.459 1.00 57.44 351 LEU A C 1
ATOM 2694 O O . LEU A 1 351 ? -19.477 -1.628 34.458 1.00 57.44 351 LEU A O 1
ATOM 2698 N N . ASP A 1 352 ? -19.490 -3.676 35.381 1.00 61.72 352 ASP A N 1
ATOM 2699 C CA . ASP A 1 352 ? -19.394 -4.406 34.116 1.00 61.72 352 ASP A CA 1
ATOM 2700 C C . ASP A 1 352 ? -20.669 -4.271 33.267 1.00 61.72 352 ASP A C 1
ATOM 2702 O O . ASP A 1 352 ? -20.579 -4.078 32.058 1.00 61.72 352 ASP A O 1
ATOM 2706 N N . SER A 1 353 ? -21.852 -4.181 33.889 1.00 60.16 353 SER A N 1
ATOM 2707 C CA . SER A 1 353 ? -23.123 -4.049 33.155 1.00 60.16 353 SER A CA 1
ATOM 2708 C C . SER A 1 353 ? -23.299 -2.697 32.446 1.00 60.16 353 SER A C 1
ATOM 2710 O O . SER A 1 353 ? -24.093 -2.598 31.509 1.00 60.16 353 SER A O 1
ATOM 2712 N N . PHE A 1 354 ? -22.599 -1.640 32.876 1.00 61.47 354 PHE A N 1
ATOM 2713 C CA . PHE A 1 354 ? -22.778 -0.294 32.312 1.00 61.47 354 PHE A CA 1
ATOM 2714 C C . PHE A 1 354 ? -21.937 -0.064 31.049 1.00 61.47 354 PHE A C 1
ATOM 2716 O O . PHE A 1 354 ? -22.333 0.697 30.165 1.00 61.47 354 PHE A O 1
ATOM 2723 N N . LYS A 1 355 ? -20.786 -0.742 30.932 1.00 63.44 355 LYS A N 1
ATOM 2724 C CA . LYS A 1 355 ? -19.953 -0.689 29.719 1.00 63.44 355 LYS A CA 1
ATOM 2725 C C . LYS A 1 355 ? -20.642 -1.355 28.532 1.00 63.44 355 LYS A C 1
ATOM 2727 O O . LYS A 1 355 ? -20.597 -0.799 27.434 1.00 63.44 355 LYS A O 1
ATOM 2732 N N . ASP A 1 356 ? -21.327 -2.470 28.769 1.00 64.94 356 ASP A N 1
ATOM 2733 C CA . ASP A 1 356 ? -22.075 -3.185 27.732 1.00 64.94 356 ASP A CA 1
ATOM 2734 C C . ASP A 1 356 ? -23.227 -2.329 27.187 1.00 64.94 356 ASP A C 1
ATOM 2736 O O . ASP A 1 356 ? -23.439 -2.245 25.979 1.00 64.94 356 ASP A O 1
ATOM 2740 N N . LEU A 1 357 ? -23.904 -1.580 28.062 1.00 64.81 357 LEU A N 1
ATOM 2741 C CA . LEU A 1 357 ? -25.023 -0.710 27.690 1.00 64.81 357 LEU A CA 1
ATOM 2742 C C . LEU A 1 357 ? -24.585 0.494 26.836 1.00 64.81 357 LEU A C 1
ATOM 2744 O O . LEU A 1 357 ? -25.272 0.854 25.876 1.00 64.81 357 LEU A O 1
ATOM 2748 N N . LEU A 1 358 ? -23.422 1.084 27.135 1.00 64.81 358 LEU A N 1
ATOM 2749 C CA . LEU A 1 358 ? -22.846 2.168 26.328 1.00 64.81 358 LEU A CA 1
ATOM 2750 C C . LEU A 1 358 ? -22.282 1.665 24.988 1.00 64.81 358 LEU A C 1
ATOM 2752 O O . LEU A 1 358 ? -22.461 2.338 23.971 1.00 64.81 358 LEU A O 1
ATOM 2756 N N . CYS A 1 359 ? -21.680 0.470 24.947 1.00 58.72 359 CYS A N 1
ATOM 2757 C CA . CYS A 1 359 ? -21.236 -0.140 23.687 1.00 58.72 359 CYS A CA 1
ATOM 2758 C C . CYS A 1 359 ? -22.422 -0.463 22.762 1.00 58.72 359 CYS A C 1
ATOM 2760 O O . CYS A 1 359 ? -22.369 -0.170 21.566 1.00 58.72 359 CYS A O 1
ATOM 2762 N N . CYS A 1 360 ? -23.534 -0.973 23.307 1.00 55.09 360 CYS A N 1
ATOM 2763 C CA . CYS A 1 360 ? -24.752 -1.224 22.532 1.00 55.09 360 CYS A CA 1
ATOM 2764 C C . CYS A 1 360 ? -25.398 0.059 21.978 1.00 55.09 360 CYS A C 1
ATOM 2766 O O . CYS A 1 360 ? -26.003 0.022 20.906 1.00 55.09 360 CYS A O 1
ATOM 2768 N N . ALA A 1 361 ? -25.281 1.197 22.670 1.00 54.56 361 ALA A N 1
ATOM 2769 C CA . ALA A 1 361 ? -25.813 2.472 22.185 1.00 54.56 361 ALA A CA 1
ATOM 2770 C C . ALA A 1 361 ? -24.982 3.054 21.025 1.00 54.56 361 ALA A C 1
ATOM 2772 O O . ALA A 1 361 ? -25.555 3.616 20.092 1.00 54.56 361 ALA A O 1
ATOM 2773 N N . SER A 1 362 ? -23.658 2.870 21.049 1.00 50.53 362 SER A N 1
ATOM 2774 C CA . SER A 1 362 ? -22.754 3.342 19.990 1.00 50.53 362 SER A CA 1
ATOM 2775 C C . SER A 1 362 ? -22.937 2.559 18.680 1.00 50.53 362 SER A C 1
ATOM 2777 O O . SER A 1 362 ? -23.016 3.160 17.610 1.00 50.53 362 SER A O 1
ATOM 2779 N N . ASN A 1 363 ? -23.120 1.234 18.757 1.00 48.66 363 ASN A N 1
ATOM 2780 C CA . ASN A 1 363 ? -23.320 0.384 17.572 1.00 48.66 363 ASN A CA 1
ATOM 2781 C C . ASN A 1 363 ? -24.706 0.540 16.916 1.00 48.66 363 ASN A C 1
ATOM 2783 O O . ASN A 1 363 ? -24.856 0.296 15.727 1.00 48.66 363 ASN A O 1
ATOM 2787 N N . ARG A 1 364 ? -25.736 1.012 17.632 1.00 47.56 364 ARG A N 1
ATOM 2788 C CA . ARG A 1 364 ? -27.067 1.235 17.025 1.00 47.56 364 ARG A CA 1
ATOM 2789 C C . ARG A 1 364 ? -27.131 2.436 16.076 1.00 47.56 364 ARG A C 1
ATOM 2791 O O . ARG A 1 364 ? -28.100 2.557 15.327 1.00 47.56 364 ARG A O 1
ATOM 2798 N N . ASN A 1 365 ? -26.133 3.322 16.093 1.00 46.03 365 ASN A N 1
ATOM 2799 C CA . ASN A 1 365 ? -26.066 4.456 15.167 1.00 46.03 365 ASN A CA 1
ATOM 2800 C C . ASN A 1 365 ? -25.489 4.087 13.791 1.00 46.03 365 ASN A C 1
ATOM 2802 O O . ASN A 1 365 ? -25.719 4.833 12.839 1.00 46.03 365 ASN A O 1
ATOM 2806 N N . THR A 1 366 ? -24.790 2.955 13.658 1.00 48.16 366 THR A N 1
ATOM 2807 C CA . THR A 1 366 ? -24.257 2.493 12.367 1.00 48.16 366 THR A CA 1
ATOM 2808 C C . THR A 1 366 ? -25.293 1.699 11.565 1.00 48.16 366 THR A C 1
ATOM 2810 O O . THR A 1 366 ? -25.381 1.888 10.357 1.00 48.16 366 THR A O 1
ATOM 2813 N N . GLU A 1 367 ? -26.157 0.910 12.215 1.00 45.12 367 GLU A N 1
ATOM 2814 C CA . GLU A 1 367 ? -27.201 0.127 11.523 1.00 45.12 367 GLU A CA 1
ATOM 2815 C C . GLU A 1 367 ? -28.381 0.969 11.008 1.00 45.12 367 GLU A C 1
ATOM 2817 O O . GLU A 1 367 ? -29.000 0.630 10.002 1.00 45.12 367 GLU A O 1
ATOM 2822 N N . LYS A 1 368 ? -28.708 2.103 11.644 1.00 44.88 368 LYS A N 1
ATOM 2823 C CA . LYS A 1 368 ? -29.913 2.878 11.285 1.00 44.88 368 LYS A CA 1
ATOM 2824 C C . LYS A 1 368 ? -29.773 3.815 10.081 1.00 44.88 368 LYS A C 1
ATOM 2826 O O . LYS A 1 368 ? -30.761 4.443 9.713 1.00 44.88 368 LYS A O 1
ATOM 2831 N N . ARG A 1 369 ? -28.597 3.938 9.455 1.00 47.38 369 ARG A N 1
ATOM 2832 C CA . ARG A 1 369 ? -28.378 4.896 8.346 1.00 47.38 369 ARG A CA 1
ATOM 2833 C C . ARG A 1 369 ? -28.370 4.294 6.936 1.00 47.38 369 ARG A C 1
ATOM 2835 O O . ARG A 1 369 ? -28.258 5.060 5.989 1.00 47.38 369 ARG A O 1
ATOM 2842 N N . TYR A 1 370 ? -28.574 2.983 6.789 1.00 45.72 370 TYR A N 1
ATOM 2843 C CA . TYR A 1 370 ? -28.636 2.306 5.481 1.00 45.72 370 TYR A CA 1
ATOM 2844 C C . TYR A 1 370 ? -30.018 1.729 5.135 1.00 45.72 370 TYR A C 1
ATOM 2846 O O . TYR A 1 370 ? -30.129 0.856 4.281 1.00 45.72 370 TYR A O 1
ATOM 2854 N N . THR A 1 371 ? -31.095 2.216 5.759 1.00 41.84 371 THR A N 1
ATOM 2855 C CA . THR A 1 371 ? -32.446 1.903 5.266 1.00 41.84 371 THR A CA 1
ATOM 2856 C C . THR A 1 371 ? -32.839 2.915 4.195 1.00 41.84 371 THR A C 1
ATOM 2858 O O . THR A 1 371 ? -32.880 4.122 4.429 1.00 41.84 371 THR A O 1
ATOM 2861 N N . ASN A 1 372 ? -33.060 2.399 2.987 1.00 37.12 372 ASN A N 1
ATOM 2862 C CA . ASN A 1 372 ? -33.529 3.129 1.819 1.00 37.12 372 ASN A CA 1
ATOM 2863 C C . ASN A 1 372 ? -34.852 3.858 2.152 1.00 37.12 372 ASN A C 1
ATOM 2865 O O . ASN A 1 372 ? -35.819 3.188 2.522 1.00 37.12 372 ASN A O 1
ATOM 2869 N N . PRO A 1 373 ? -34.944 5.196 2.018 1.00 38.72 373 PRO A N 1
ATOM 2870 C CA . PRO A 1 373 ? -36.171 5.935 2.319 1.00 38.72 373 PRO A CA 1
ATOM 2871 C C . PRO A 1 373 ? -37.338 5.624 1.364 1.00 38.72 373 PRO A C 1
ATOM 2873 O O . PRO A 1 373 ? -38.430 6.132 1.578 1.00 38.72 373 PRO A O 1
ATOM 2876 N N . ALA A 1 374 ? -37.142 4.795 0.331 1.00 40.16 374 ALA A N 1
ATOM 2877 C CA . ALA A 1 374 ? -38.214 4.319 -0.546 1.00 40.16 374 ALA A CA 1
ATOM 2878 C C . ALA A 1 374 ? -39.002 3.104 0.002 1.00 40.16 374 ALA A C 1
ATOM 2880 O O . ALA A 1 374 ? -39.928 2.645 -0.662 1.00 40.16 374 ALA A O 1
ATOM 2881 N N . LEU A 1 375 ? -38.643 2.568 1.177 1.00 39.97 375 LEU A N 1
ATOM 2882 C CA . LEU A 1 375 ? -39.269 1.377 1.781 1.00 39.97 375 LEU A CA 1
ATOM 2883 C C . LEU A 1 375 ? -39.927 1.626 3.157 1.00 39.97 375 LEU A C 1
ATOM 2885 O O . LEU A 1 375 ? -40.269 0.668 3.850 1.00 39.97 375 LEU A O 1
ATOM 2889 N N . VAL A 1 376 ? -40.131 2.889 3.545 1.00 36.91 376 VAL A N 1
ATOM 2890 C CA . VAL A 1 376 ? -40.927 3.308 4.721 1.00 36.91 376 VAL A CA 1
ATOM 2891 C C . VAL A 1 376 ? -42.060 4.198 4.242 1.00 36.91 376 VAL A C 1
ATOM 2893 O O . VAL A 1 376 ? -43.198 3.998 4.723 1.00 36.91 376 VAL A O 1
#

Foldseek 3Di:
DVVVVVVVVVVVVVVLVVLLVVLCVQLVVCVVVVVLVSNLVSLVVNCVSPVDLVSLLSNLVSCVSVVVLVSSLLSLVCSQPPDDPDDPVRVVVSVVSNVVSVVVVVVVVVCVVVVPPPPPDPPPDDDDDDDDDPDDDPPPPPVPDDDDDDDDDDDPDDPDDPVVVVVVVVVVVVVVVVVVVPPDDDDDDDDDPPVVVVVVVVVVVVVVVVVVVVVVVVVVVVVVVVLVVVLVVLLVVLQVQLVVCVVVVVLVSSLVSLVSSCSSPVDLVSLLSNLVSCVSVLVLVVSLVSLVCSQPDPDDDDPVVNVVSVVVNVVSVVSVVVVVVVVVVVVVVVVVVVVVVVVVPPDPDDPPVVVVVVVVVVVVVVVPPPDDPVPD

Secondary structure (DSSP, 8-state):
-HHHHHHHHHHHHHHHHHHHHHHHHHHHHHHHTT-HHHHHHHHHHHHHHH--HHHHHHHHHHHHHTT-HHHHHHHHHHHHHH-TT--HHHHHHHHHHHHHHHHHHHHHHHHHHHTTS--------------------SSSSSSS-----------------HHHHHHHHHHHHHHHHHHHHH-----------TTHHHHHHHHHHHHHHHHHHHHHHHHHHHHHHHHHHHHHHHHHHHHHHHHHHHHTT-HHHHHHHHHHHHHHH--HHHHHHHHHHHHHTT-HHHHHHHHHHHHHSSS---HHHHHHHHHHHHHHHHHHHHHHHHHHHHHHHHHHHHHHHHHTTT----THHHHHHHHHHHHHHHHTT-S-GGG-